Protein AF-A0A5C7HEF7-F1 (afdb_monomer_lite)

Sequence (491 aa):
MSFFIFLYFSFLLFLFHPASSRQPTCHESERSALLRFKESFSIKKSISVDPSAYCKTELWNLEEDSDCCSWDGVECNEDTGYVIKLDLGSSCLYGFIDSTNTLFNLVHLQWLSLADNHFNSSKIPSEIKNLSNLSHLNLSYSVFSGQIPSEILELSKLESLDLSGYNRLELQQPGLESLVRKLTNLRVLDLGRVNISSSLSHVLTDLSSLNFLSLANCELKGTIPSSLGNLTNLVYLDLSSNYFGGTPALFSGTIWPSLDNLSNLAHLDMRGCNLSGRDPASSLSNLTQLTYLDLSQNNFSSPSSLLSWISKNTKLTHLSLSYISNLSGQDPASSLSNLNQLYYLDLYNNNIGGGEGSESSFAFGWKVVAIGYACGLIIGVVVGHIFCTKKYECVEEALRMHPAGHLLPRKARETCEICGYTIPAKAKVLINVYAIGRDPKSWKDPENFRPERFEGSSIDFRGNNFELLLFGSGRRMCPGISFAISNIELE

InterPro domains:
  IPR001128 Cytochrome P450 [PF00067] (394-489)
  IPR001611 Leucine-rich repeat [PF00560] (264-282)
  IPR001611 Leucine-rich repeat [PF00560] (289-306)
  IPR001611 Leucine-rich repeat [PS51450] (289-310)
  IPR002401 Cytochrome P450, E-class, group I [PR00463] (432-456)
  IPR002401 Cytochrome P450, E-class, group I [PR00463] (468-478)
  IPR002401 Cytochrome P450, E-class, group I [PR00463] (478-491)
  IPR003591 Leucine-rich repeat, typical subtype [SM00369] (106-130)
  IPR003591 Leucine-rich repeat, typical subtype [SM00369] (131-155)
  IPR003591 Leucine-rich repeat, typical subtype [SM00369] (183-206)
  IPR003591 Leucine-rich repeat, typical subtype [SM00369] (231-253)
  IPR003591 Leucine-rich repeat, typical subtype [SM00369] (287-313)
  IPR013210 Leucine-rich repeat-containing N-terminal, plant-type [PF08263] (28-77)
  IPR017972 Cytochrome P450, conserved site [PS00086] (471-480)
  IPR032675 Leucine-rich repeat domain superfamily [G3DSA:3.80.10.10] (25-249)
  IPR032675 Leucine-rich repeat domain superfamily [G3DSA:3.80.10.10] (250-361)
  IPR036396 Cytochrome P450 superfamily [G3DSA:1.10.630.10] (393-490)
  IPR036396 Cytochrome P450 superfamily [SSF48264] (394-488)
  IPR046956 Receptor-like protein 23-like [PTHR48061] (25-354)
  IPR055414 Disease resistance R13L4/SHOC-2-like, LRR domain [PF23598] (99-242)

pLDDT: mean 79.19, std 18.36, range [36.81, 98.94]

Secondary structure (DSSP, 8-state):
-HHHHHHHHHHHHHS------PPPPPPHHHHHHHHHHHHTEEE-TTS-S-TT---GGGGS-SSTT--GGGSTTEEE-TTT--EEEEE-TT--EEE---TT-GGGG-TT-SEEE--S-B-TTPPPPGGGGGGTT-SEEE-TTS--EEEPPGGGGG-TT-SEEE--SS-EEE-TTTTHHHHHHH-TT-SEEE-TT-B--SB--GGGGG-TT--EEE-TTS--BS---GGGGG-TT--EEE-TTTTTTSS----BS-SHHHHTT-TT--EEE-TTS--EES-THHHHHH-TT-SEEE--S-EE---TTTTTTGGG-TT-SEEE-TT-TT-TT--THHHHTT-TT--EEE-TTS-TT-STT---HHHHHHHHHHHHHHHHHHHHHHHHHHHTTT-HHHHHHHHHHS-S-SEEEEE-SS-EEETTEEE-TT-EEEEEHHHHTT-TTTSSSTTS--GGGGTT-S--TTS--TT---TT-STT--HHHHHHHHHHTT-

Organism: NCBI:txid1000413

Radius of gyration: 32.12 Å; chains: 1; bounding box: 72×95×83 Å

Foldseek 3Di:
DVVVVVVVVVVVVVVPPPPPPPFDFADVLVLVLLVQLLVQWDAALVQFPDPPAEQQCVPSDPDPPDGCCPGVQWHADRRHNQTATGACASNRTDHADEPVRSVLVSLNHQYDAPHRYENPQYEDYLSVLSVLNHQYDHCENHQHADEHDPSVLSNQNHQEDHPEYPHNYEQCVVAPLSNLVRNLNHQYDHPAQHQRLEEDDLSNLSNLNHAYDAPHNRLHAAEDDLSVLSNQNHAYDHPADNQPPPHDNCNEDRNLVSLLSNLNHAYDHHAQVQHEYDASQVSLLSNQNHQYDAPHNYEYDDDPCNLVSLQSNLNHQEDHHHHYEHPAPDDNCVSCVSNPNHPYYHHHHHNYQDDVPDHDPVVVVVVVVVCVVVVVLVCLVVVLVVVVPPLPLQVQLVCLQPAPDQWDKDAACAWDDDPNDIDHHRDIDIDGSNVLSQPCVLDPVSNDRDSCVPPVDPDDPLCPDPSHDHDQRHPRRDVSNVVSVVVVVVD

Structure (mmCIF, N/CA/C/O backbone):
data_AF-A0A5C7HEF7-F1
#
_entry.id   AF-A0A5C7HEF7-F1
#
loop_
_atom_site.group_PDB
_atom_site.id
_atom_site.type_symbol
_atom_site.label_atom_id
_atom_site.label_alt_id
_atom_site.label_comp_id
_atom_site.label_asym_id
_atom_site.label_entity_id
_atom_site.label_seq_id
_atom_site.pdbx_PDB_ins_code
_atom_site.Cartn_x
_atom_site.Cartn_y
_atom_site.Cartn_z
_atom_site.occupancy
_atom_site.B_iso_or_equiv
_atom_site.auth_seq_id
_atom_site.auth_comp_id
_atom_site.auth_asym_id
_atom_site.auth_atom_id
_atom_site.pdbx_PDB_model_num
ATOM 1 N N . MET A 1 1 ? -46.733 -53.494 12.409 1.00 50.00 1 MET A N 1
ATOM 2 C CA . MET A 1 1 ? -46.175 -52.741 13.558 1.00 50.00 1 MET A CA 1
ATOM 3 C C . MET A 1 1 ? -44.898 -51.958 13.245 1.00 50.00 1 MET A C 1
ATOM 5 O O . MET A 1 1 ? -44.645 -50.989 13.940 1.00 50.00 1 MET A O 1
ATOM 9 N N . SER A 1 2 ? -44.128 -52.288 12.198 1.00 53.69 2 SER A N 1
ATOM 10 C CA . SER A 1 2 ? -42.855 -51.594 11.915 1.00 53.69 2 SER A CA 1
ATOM 11 C C . SER A 1 2 ? -42.991 -50.201 11.272 1.00 53.69 2 SER A C 1
ATOM 13 O O . SER A 1 2 ? -42.086 -49.387 11.392 1.00 53.69 2 SER A O 1
ATOM 15 N N . PHE A 1 3 ? -44.124 -49.899 10.624 1.00 47.47 3 PHE A N 1
ATOM 16 C CA . PHE A 1 3 ? -44.333 -48.618 9.927 1.00 47.47 3 PHE A CA 1
ATOM 17 C C . PHE A 1 3 ? -44.770 -47.477 10.868 1.00 47.47 3 PHE A C 1
ATOM 19 O O . PHE A 1 3 ? -44.425 -46.320 10.655 1.00 47.47 3 PHE A O 1
ATOM 26 N N . PHE A 1 4 ? -45.469 -47.807 11.959 1.00 47.06 4 PHE A N 1
ATOM 27 C CA . PHE A 1 4 ? -45.907 -46.826 12.960 1.00 47.06 4 PHE A CA 1
ATOM 28 C C . PHE A 1 4 ? -44.781 -46.393 13.914 1.00 47.06 4 PHE A C 1
ATOM 30 O O . PHE A 1 4 ? -44.790 -45.263 14.386 1.00 47.06 4 PHE A O 1
ATOM 37 N N . ILE A 1 5 ? -43.778 -47.248 14.147 1.00 54.22 5 ILE A N 1
ATOM 38 C CA . ILE A 1 5 ? -42.599 -46.906 14.964 1.00 54.22 5 ILE A CA 1
ATOM 39 C C . ILE A 1 5 ? -41.691 -45.916 14.216 1.00 54.22 5 ILE A C 1
ATOM 41 O O . ILE A 1 5 ? -41.145 -45.000 14.826 1.00 54.22 5 ILE A O 1
ATOM 45 N N . PHE A 1 6 ? -41.592 -46.043 12.888 1.00 49.59 6 PHE A N 1
ATOM 46 C CA . PHE A 1 6 ? -40.786 -45.146 12.055 1.00 49.59 6 PHE A CA 1
ATOM 47 C C . PHE A 1 6 ? -41.364 -43.721 11.999 1.00 49.59 6 PHE A C 1
ATOM 49 O O . PHE A 1 6 ? -40.617 -42.752 12.098 1.00 49.59 6 PHE A O 1
ATOM 56 N N . LEU A 1 7 ? -42.697 -43.594 11.942 1.00 48.41 7 LEU A N 1
ATOM 57 C CA . LEU A 1 7 ? -43.386 -42.298 11.986 1.00 48.41 7 LEU A CA 1
ATOM 58 C C . LEU A 1 7 ? -43.305 -41.621 13.366 1.00 48.41 7 LEU A C 1
ATOM 60 O O . LEU A 1 7 ? -43.252 -40.396 13.448 1.00 48.41 7 LEU A O 1
ATOM 64 N N . TYR A 1 8 ? -43.242 -42.400 14.451 1.00 47.81 8 TYR A N 1
ATOM 65 C CA . TYR A 1 8 ? -43.094 -41.865 15.809 1.00 47.81 8 TYR A CA 1
ATOM 66 C C . TYR A 1 8 ? -41.664 -41.359 16.080 1.00 47.81 8 TYR A C 1
ATOM 68 O O . TYR A 1 8 ? -41.484 -40.309 16.696 1.00 47.81 8 TYR A O 1
ATOM 76 N N . PHE A 1 9 ? -40.640 -42.040 15.547 1.00 47.66 9 PHE A N 1
ATOM 77 C CA . PHE A 1 9 ? -39.248 -41.575 15.619 1.00 47.66 9 PHE A CA 1
ATOM 78 C C . PHE A 1 9 ? -38.975 -40.354 14.728 1.00 47.66 9 PHE A C 1
ATOM 80 O O . PHE A 1 9 ? -38.235 -39.463 15.143 1.00 47.66 9 PHE A O 1
ATOM 87 N N . SER A 1 10 ? -39.614 -40.246 13.555 1.00 49.34 10 SER A N 1
ATOM 88 C CA . SER A 1 10 ? -39.515 -39.028 12.739 1.00 49.34 10 SER A CA 1
ATOM 89 C C . SER A 1 10 ? -40.204 -37.828 13.394 1.00 49.34 10 SER A C 1
ATOM 91 O O . SER A 1 10 ? -39.748 -36.705 13.221 1.00 49.34 10 SER A O 1
ATOM 93 N N . PHE A 1 11 ? -41.261 -38.043 14.186 1.00 44.16 11 PHE A N 1
ATOM 94 C CA . PHE A 1 11 ? -41.960 -36.963 14.893 1.00 44.16 11 PHE A CA 1
ATOM 95 C C . PHE A 1 11 ? -41.192 -36.465 16.135 1.00 44.16 11 PHE A C 1
ATOM 97 O O . PHE A 1 11 ? -41.227 -35.278 16.446 1.00 44.16 11 PHE A O 1
ATOM 104 N N . LEU A 1 12 ? -40.422 -37.336 16.800 1.00 44.06 12 LEU A N 1
ATOM 105 C CA . LEU A 1 12 ? -39.532 -36.948 17.906 1.00 44.06 12 LEU A CA 1
ATOM 106 C C . LEU A 1 12 ? -38.290 -36.164 17.443 1.00 44.06 12 LEU A C 1
ATOM 108 O O . LEU A 1 12 ? -37.793 -35.330 18.194 1.00 44.06 12 LEU A O 1
ATOM 112 N N . LEU A 1 13 ? -37.831 -36.357 16.200 1.00 45.88 13 LEU A N 1
ATOM 113 C CA . LEU A 1 13 ? -36.764 -35.542 15.596 1.00 45.88 13 LEU A CA 1
ATOM 114 C C . LEU A 1 13 ? -37.224 -34.119 15.227 1.00 45.88 13 LEU A C 1
ATOM 116 O O . LEU A 1 13 ? -36.394 -33.221 15.157 1.00 45.88 13 LEU A O 1
ATOM 120 N N . PHE A 1 14 ? -38.531 -33.880 15.062 1.00 43.53 14 PHE A N 1
ATOM 121 C CA . PHE A 1 14 ? -39.085 -32.532 14.847 1.00 43.53 14 PHE A CA 1
ATOM 122 C C . PHE A 1 14 ? -39.323 -31.741 16.146 1.00 43.53 14 PHE A C 1
ATOM 124 O O . PHE A 1 14 ? -39.486 -30.520 16.092 1.00 43.53 14 PHE A O 1
ATOM 131 N N . LEU A 1 15 ? -39.300 -32.404 17.310 1.00 40.25 15 LEU A N 1
ATOM 132 C CA . LEU A 1 15 ? -39.405 -31.762 18.630 1.00 40.25 15 LEU A CA 1
ATOM 133 C C . LEU A 1 15 ? -38.051 -31.329 19.213 1.00 40.25 15 LEU A C 1
ATOM 135 O O . LEU A 1 15 ? -38.024 -30.596 20.196 1.00 40.25 15 LEU A O 1
ATOM 139 N N . PHE A 1 16 ? -36.942 -31.705 18.573 1.00 44.59 16 PHE A N 1
ATOM 140 C CA . PHE A 1 16 ? -35.635 -31.091 18.789 1.00 44.59 16 PHE A CA 1
ATOM 141 C C . PHE A 1 16 ? -35.304 -30.178 17.608 1.00 44.59 16 PHE A C 1
ATOM 143 O O . PHE A 1 16 ? -34.370 -30.420 16.849 1.00 44.59 16 PHE A O 1
ATOM 150 N N . HIS A 1 17 ? -36.055 -29.083 17.470 1.00 41.47 17 HIS A N 1
ATOM 151 C CA . HIS A 1 17 ? -35.384 -27.880 16.988 1.00 41.47 17 HIS A CA 1
ATOM 152 C C . HIS A 1 17 ? -34.287 -27.585 18.019 1.00 41.47 17 HIS A C 1
ATOM 154 O O . HIS A 1 17 ? -34.609 -27.533 19.214 1.00 41.47 17 HIS A O 1
ATOM 160 N N . PRO A 1 18 ? -33.012 -27.400 17.624 1.00 43.56 18 PRO A N 1
ATOM 161 C CA . PRO A 1 18 ? -32.107 -26.667 18.490 1.00 43.56 18 PRO A CA 1
ATOM 162 C C . PRO A 1 18 ? -32.870 -25.396 18.845 1.00 43.56 18 PRO A C 1
ATOM 164 O O . PRO A 1 18 ? -33.405 -24.743 17.942 1.00 43.56 18 PRO A O 1
ATOM 167 N N . ALA A 1 19 ? -33.024 -25.095 20.138 1.00 41.91 19 ALA A N 1
ATOM 168 C CA . ALA A 1 19 ? -33.460 -23.766 20.529 1.00 41.91 19 ALA A CA 1
ATOM 169 C C . ALA A 1 19 ? -32.631 -22.812 19.674 1.00 41.91 19 ALA A C 1
ATOM 171 O O . ALA A 1 19 ? -31.407 -22.921 19.712 1.00 41.91 19 ALA A O 1
ATOM 172 N N . SER A 1 20 ? -33.285 -22.018 18.816 1.00 43.22 20 SER A N 1
ATOM 173 C CA . SER A 1 20 ? -32.609 -21.022 17.994 1.00 43.22 20 SER A CA 1
ATOM 174 C C . SER A 1 20 ? -31.744 -20.245 18.965 1.00 43.22 20 SER A C 1
ATOM 176 O O . SER A 1 20 ? -32.282 -19.487 19.775 1.00 43.22 20 SER A O 1
ATOM 178 N N . SER A 1 21 ? -30.438 -20.517 18.984 1.00 50.06 21 SER A N 1
ATOM 179 C CA . SER A 1 21 ? -29.524 -19.776 19.827 1.00 50.06 21 SER A CA 1
ATOM 180 C C . SER A 1 21 ? -29.644 -18.372 19.284 1.00 50.06 21 SER A C 1
ATOM 182 O O . SER A 1 21 ? -29.267 -18.126 18.138 1.00 50.06 21 SER A O 1
ATOM 184 N N . ARG A 1 22 ? -30.308 -17.482 20.032 1.00 60.19 22 ARG A N 1
ATOM 185 C CA . ARG A 1 22 ? -30.279 -16.060 19.708 1.00 60.19 22 ARG A CA 1
ATOM 186 C C . ARG A 1 22 ? -28.807 -15.742 19.519 1.00 60.19 22 ARG A C 1
ATOM 188 O O . ARG A 1 22 ? -28.037 -15.983 20.450 1.00 60.19 22 ARG A O 1
ATOM 195 N N . GLN A 1 23 ? -28.432 -15.315 18.314 1.00 64.56 23 GLN A N 1
ATOM 196 C CA . GLN A 1 23 ? -27.076 -14.845 18.108 1.00 64.56 23 GLN A CA 1
ATOM 197 C C . GLN A 1 23 ? -26.819 -13.763 19.163 1.00 64.56 23 GLN A C 1
ATOM 199 O O . GLN A 1 23 ? -27.720 -12.954 19.427 1.00 64.56 23 GLN A O 1
ATOM 204 N N . PRO A 1 24 ? -25.672 -13.820 19.851 1.00 80.31 24 PRO A N 1
ATOM 205 C CA . PRO A 1 24 ? -25.346 -12.830 20.854 1.00 80.31 24 PRO A CA 1
ATOM 206 C C . PRO A 1 24 ? -25.322 -11.458 20.185 1.00 80.31 24 PRO A C 1
ATOM 208 O O . PRO A 1 24 ? -24.647 -11.257 19.179 1.00 80.31 24 PRO A O 1
ATOM 211 N N . THR A 1 25 ? -26.106 -10.535 20.734 1.00 87.88 25 THR A N 1
ATOM 212 C CA . THR A 1 25 ? -26.144 -9.139 20.296 1.00 87.88 25 THR A CA 1
ATOM 213 C C . THR A 1 25 ? -24.848 -8.437 20.681 1.00 87.88 25 THR A C 1
ATOM 215 O O . THR A 1 25 ? -24.176 -8.860 21.628 1.00 87.88 25 THR A O 1
ATOM 218 N N . CYS A 1 26 ? -24.535 -7.328 20.010 1.00 91.81 26 CYS A N 1
ATOM 219 C CA . CYS A 1 26 ? -23.396 -6.485 20.358 1.00 91.81 26 CYS A CA 1
ATOM 220 C C . CYS A 1 26 ? -23.345 -6.164 21.858 1.00 91.81 26 CYS A C 1
ATOM 222 O O . CYS A 1 26 ? -24.357 -5.822 22.480 1.00 91.81 26 CYS A O 1
ATOM 224 N N . HIS A 1 27 ? -22.145 -6.232 22.440 1.00 94.81 27 HIS A N 1
ATOM 225 C CA . HIS A 1 27 ? -21.930 -5.815 23.824 1.00 94.81 27 HIS A CA 1
ATOM 226 C C . HIS A 1 27 ? -22.155 -4.310 23.970 1.00 94.81 27 HIS A C 1
ATOM 228 O O . HIS A 1 27 ? -21.540 -3.504 23.270 1.00 94.81 27 HIS A O 1
ATOM 234 N N . GLU A 1 28 ? -22.973 -3.916 24.948 1.00 93.62 28 GLU A N 1
ATOM 235 C CA . GLU A 1 28 ? -23.353 -2.512 25.162 1.00 93.62 28 GLU A CA 1
ATOM 236 C C . GLU A 1 28 ? -22.143 -1.588 25.388 1.00 93.62 28 GLU A C 1
ATOM 238 O O . GLU A 1 28 ? -22.149 -0.428 24.974 1.00 93.62 28 GLU A O 1
ATOM 243 N N . SER A 1 29 ? -21.062 -2.099 25.988 1.00 95.38 29 SER A N 1
ATOM 244 C CA . SER A 1 29 ? -19.816 -1.345 26.160 1.00 95.38 29 SER A CA 1
ATOM 245 C C . SER A 1 29 ? -19.119 -1.025 24.836 1.00 95.38 29 SER A C 1
ATOM 247 O O . SER A 1 29 ? -18.588 0.075 24.684 1.00 95.38 29 SER A O 1
ATOM 249 N N . GLU A 1 30 ? -19.119 -1.956 23.879 1.00 96.75 30 GLU A N 1
ATOM 250 C CA . GLU A 1 30 ? -18.495 -1.766 22.563 1.00 96.75 30 GLU A CA 1
ATOM 251 C C . GLU A 1 30 ? -19.388 -0.918 21.655 1.00 96.75 30 GLU A C 1
ATOM 253 O O . GLU A 1 30 ? -18.898 0.006 21.004 1.00 96.75 30 GLU A O 1
ATOM 258 N N . ARG A 1 31 ? -20.709 -1.116 21.726 1.00 95.00 31 ARG A N 1
ATOM 259 C CA . ARG A 1 31 ? -21.700 -0.216 21.120 1.00 95.00 31 ARG A CA 1
ATOM 260 C C . ARG A 1 31 ? -21.512 1.229 21.589 1.00 95.00 31 ARG A C 1
ATOM 262 O O . ARG A 1 31 ? -21.378 2.140 20.773 1.00 95.00 31 ARG A O 1
ATOM 269 N N . SER A 1 32 ? -21.449 1.441 22.903 1.00 94.69 32 SER A N 1
ATOM 270 C CA . SER A 1 32 ? -21.214 2.759 23.503 1.00 94.69 32 SER A CA 1
ATOM 271 C C . SER A 1 32 ? -19.870 3.362 23.082 1.00 94.69 32 SER A C 1
ATOM 273 O O . SER A 1 32 ? -19.777 4.571 22.859 1.00 94.69 32 SER A O 1
ATOM 275 N N . ALA A 1 33 ? -18.821 2.541 22.960 1.00 97.19 33 ALA A N 1
ATOM 276 C CA . ALA A 1 33 ? -17.521 2.989 22.471 1.00 97.19 33 ALA A CA 1
ATOM 277 C C . ALA A 1 33 ? -17.595 3.451 21.006 1.00 97.19 33 ALA A C 1
ATOM 279 O O . ALA A 1 33 ? -17.118 4.536 20.697 1.00 97.19 33 ALA A O 1
ATOM 280 N N . LEU A 1 34 ? -18.261 2.704 20.122 1.00 97.12 34 LEU A N 1
ATOM 281 C CA . LEU A 1 34 ? -18.439 3.082 18.714 1.00 97.12 34 LEU A CA 1
ATOM 282 C C . LEU A 1 34 ? -19.225 4.394 18.538 1.00 97.12 34 LEU A C 1
ATOM 284 O O . LEU A 1 34 ? -18.877 5.215 17.687 1.00 97.12 34 LEU A O 1
ATOM 288 N N . LEU A 1 35 ? -20.253 4.634 19.359 1.00 95.06 35 LEU A N 1
ATOM 289 C CA . LEU A 1 35 ? -21.012 5.891 19.318 1.00 95.06 35 LEU A CA 1
ATOM 290 C C . LEU A 1 35 ? -20.169 7.086 19.773 1.00 95.06 35 LEU A C 1
ATOM 292 O O . LEU A 1 35 ? -20.099 8.087 19.063 1.00 95.06 35 LEU A O 1
ATOM 296 N N . ARG A 1 36 ? -19.454 6.965 20.898 1.00 95.81 36 ARG A N 1
ATOM 297 C CA . ARG A 1 36 ? -18.535 8.018 21.372 1.00 95.81 36 ARG A CA 1
ATOM 298 C C . ARG A 1 36 ? -17.379 8.255 20.399 1.00 95.81 36 ARG A C 1
ATOM 300 O O . ARG A 1 36 ? -16.918 9.385 20.237 1.00 95.81 36 ARG A O 1
ATOM 307 N N . PHE A 1 37 ? -16.909 7.197 19.741 1.00 96.75 37 PHE A N 1
ATOM 308 C CA . PHE A 1 37 ? -15.929 7.290 18.666 1.00 96.75 37 PHE A CA 1
ATOM 309 C C . PHE A 1 37 ? -16.474 8.165 17.538 1.00 96.75 37 PHE A C 1
ATOM 311 O O . PHE A 1 37 ? -15.836 9.150 17.177 1.00 96.75 37 PHE A O 1
ATOM 318 N N . LYS A 1 38 ? -17.677 7.859 17.036 1.00 94.88 38 LYS A N 1
ATOM 319 C CA . LYS A 1 38 ? -18.351 8.644 15.991 1.00 94.88 38 LYS A CA 1
ATOM 320 C C . LYS A 1 38 ? -18.497 10.116 16.390 1.00 94.88 38 LYS A C 1
ATOM 322 O O . LYS A 1 38 ? -18.200 10.986 15.578 1.00 94.88 38 LYS A O 1
ATOM 327 N N . GLU A 1 39 ? -18.910 10.400 17.625 1.00 94.00 39 GLU A N 1
ATOM 328 C CA . GLU A 1 39 ? -19.095 11.767 18.143 1.00 94.00 39 GLU A CA 1
ATOM 329 C C . GLU A 1 39 ? -17.810 12.609 18.150 1.00 94.00 39 GLU A C 1
ATOM 331 O O . GLU A 1 39 ? -17.876 13.838 18.141 1.00 94.00 39 GLU A O 1
ATOM 336 N N . SER A 1 40 ? -16.638 11.970 18.113 1.00 95.44 40 SER A N 1
ATOM 337 C CA . SER A 1 40 ? -15.343 12.660 18.066 1.00 95.44 40 SER A CA 1
ATOM 338 C C . SER A 1 40 ? -15.031 13.274 16.691 1.00 95.44 40 SER A C 1
ATOM 340 O O . SER A 1 40 ? -14.071 14.039 16.562 1.00 95.44 40 SER A O 1
ATOM 342 N N . PHE A 1 41 ? -15.819 12.964 15.653 1.00 95.75 41 PHE A N 1
ATOM 343 C CA . PHE A 1 41 ? -15.545 13.366 14.275 1.00 95.75 41 PHE A CA 1
ATOM 344 C C . PHE A 1 41 ? -16.709 14.118 13.633 1.00 95.75 41 PHE A C 1
ATOM 346 O O . PHE A 1 41 ? -17.885 13.841 13.844 1.00 95.75 41 PHE A O 1
ATOM 353 N N . SER A 1 42 ? -16.359 15.066 12.769 1.00 95.56 42 SER A N 1
ATOM 354 C CA . SER A 1 42 ? -17.292 15.659 11.814 1.00 95.56 42 SER A CA 1
ATOM 355 C C . SER A 1 42 ? -17.327 14.832 10.530 1.00 95.56 42 SER A C 1
ATOM 357 O O . SER A 1 42 ? -16.293 14.336 10.085 1.00 95.56 42 SER A O 1
ATOM 359 N N . ILE A 1 43 ? -18.487 14.757 9.880 1.00 93.38 43 ILE A N 1
ATOM 360 C CA . ILE A 1 43 ? -18.648 14.075 8.590 1.00 93.38 43 ILE A CA 1
ATOM 361 C C . ILE A 1 43 ? -18.489 15.074 7.442 1.00 93.38 43 ILE A C 1
ATOM 363 O O . ILE A 1 43 ? -19.212 16.069 7.366 1.00 93.38 43 ILE A O 1
ATOM 367 N N . LYS A 1 44 ? -17.541 14.821 6.532 1.00 90.12 44 LYS A N 1
ATOM 368 C CA . LYS A 1 44 ? -17.268 15.676 5.365 1.00 90.12 44 LYS A CA 1
ATOM 369 C C . LYS A 1 44 ? -17.039 14.841 4.104 1.00 90.12 44 LYS A C 1
ATOM 371 O O . LYS A 1 44 ? -15.956 14.309 3.887 1.00 90.12 44 LYS A O 1
ATOM 376 N N . LYS A 1 45 ? -18.049 14.793 3.226 1.00 83.00 45 LYS A N 1
ATOM 377 C CA . LYS A 1 45 ? -18.040 14.010 1.969 1.00 83.00 45 LYS A CA 1
ATOM 378 C C . LYS A 1 45 ? -16.913 14.374 1.000 1.00 83.00 45 LYS A C 1
ATOM 380 O O . LYS A 1 45 ? -16.514 13.549 0.197 1.00 83.00 45 LYS A O 1
ATOM 385 N N . SER A 1 46 ? -16.400 15.600 1.065 1.00 82.38 46 SER A N 1
ATOM 386 C CA . SER A 1 46 ? -15.369 16.101 0.148 1.00 82.38 46 SER A CA 1
ATOM 387 C C . SER A 1 46 ? -13.947 15.619 0.458 1.00 82.38 46 SER A C 1
ATOM 389 O O . SER A 1 46 ? -13.009 16.131 -0.144 1.00 82.38 46 SER A O 1
ATOM 391 N N . ILE A 1 47 ? -13.765 14.757 1.460 1.00 82.19 47 ILE A N 1
ATOM 392 C CA . ILE A 1 47 ? -12.442 14.409 1.991 1.00 82.19 47 ILE A CA 1
ATOM 393 C C . ILE A 1 47 ? -11.895 13.106 1.431 1.00 82.19 47 ILE A C 1
ATOM 395 O O . ILE A 1 47 ? -10.693 13.026 1.194 1.00 82.19 47 ILE A O 1
ATOM 399 N N . SER A 1 48 ? -12.752 12.108 1.245 1.00 84.00 48 SER A N 1
ATOM 400 C CA . SER A 1 48 ? -12.327 10.818 0.719 1.00 84.00 48 SER A CA 1
ATOM 401 C C . SER A 1 48 ? -11.956 10.956 -0.755 1.00 84.00 48 SER A C 1
ATOM 403 O O . SER A 1 48 ? -12.651 11.616 -1.532 1.00 84.00 48 SER A O 1
ATOM 405 N N . VAL A 1 49 ? -10.821 10.371 -1.121 1.00 77.38 49 VAL A N 1
ATOM 406 C CA . VAL A 1 49 ? -10.279 10.397 -2.479 1.00 77.38 49 VAL A CA 1
ATOM 407 C C . VAL A 1 49 ? -11.038 9.419 -3.373 1.00 77.38 49 VAL A C 1
ATOM 409 O O . VAL A 1 49 ? -11.158 9.667 -4.576 1.00 77.38 49 VAL A O 1
ATOM 412 N N . ASP A 1 50 ? -11.569 8.331 -2.804 1.00 78.69 50 ASP A N 1
ATOM 413 C CA . ASP A 1 50 ? -12.350 7.345 -3.546 1.00 78.69 50 ASP A CA 1
ATOM 414 C C . ASP A 1 50 ? -13.655 7.966 -4.097 1.00 78.69 50 ASP A C 1
ATOM 416 O O . ASP A 1 50 ? -14.513 8.405 -3.326 1.00 78.69 50 ASP A O 1
ATOM 420 N N . PRO A 1 51 ? -13.873 7.969 -5.429 1.00 79.06 51 PRO A N 1
ATOM 421 C CA . PRO A 1 51 ? -15.122 8.442 -6.031 1.00 79.06 51 PRO A CA 1
ATOM 422 C C . PRO A 1 51 ? -16.378 7.670 -5.593 1.00 79.06 51 PRO A C 1
ATOM 424 O O . PRO A 1 51 ? -17.491 8.141 -5.830 1.00 79.06 51 PRO A O 1
ATOM 427 N N . SER A 1 52 ? -16.211 6.476 -5.023 1.00 83.31 52 SER A N 1
ATOM 428 C CA . SER A 1 52 ? -17.271 5.619 -4.487 1.00 83.31 52 SER A CA 1
ATOM 429 C C . SER A 1 52 ? -17.456 5.730 -2.967 1.00 83.31 52 SER A C 1
ATOM 431 O O . SER A 1 52 ? -18.319 5.048 -2.411 1.00 83.31 52 SER A O 1
ATOM 433 N N . ALA A 1 53 ? -16.700 6.614 -2.303 1.00 85.62 53 ALA A N 1
ATOM 434 C CA . ALA A 1 53 ? -16.781 6.843 -0.866 1.00 85.62 53 ALA A CA 1
ATOM 435 C C . ALA A 1 53 ? -18.195 7.222 -0.399 1.00 85.62 53 ALA A C 1
ATOM 437 O O . ALA A 1 53 ? -18.894 8.030 -1.021 1.00 85.62 53 ALA A O 1
ATOM 438 N N . TYR A 1 54 ? -18.595 6.688 0.756 1.00 90.75 54 TYR A N 1
ATOM 439 C CA . TYR A 1 54 ? -19.822 7.074 1.444 1.00 90.75 54 TYR A CA 1
ATOM 440 C C . TYR A 1 54 ? -19.642 6.987 2.962 1.00 90.75 54 TYR A C 1
ATOM 442 O O . TYR A 1 54 ? -18.868 6.188 3.485 1.00 90.75 54 TYR A O 1
ATOM 450 N N . CYS A 1 55 ? -20.360 7.835 3.694 1.00 93.38 55 CYS A N 1
ATOM 451 C CA . CYS A 1 55 ? -20.109 8.051 5.112 1.00 93.38 55 CYS A CA 1
ATOM 452 C C . CYS A 1 55 ? -20.846 7.007 5.968 1.00 93.38 55 CYS A C 1
ATOM 454 O O . CYS A 1 55 ? -21.937 7.270 6.472 1.00 93.38 55 CYS A O 1
ATOM 456 N N . LYS A 1 56 ? -20.249 5.818 6.125 1.00 94.06 56 LYS A N 1
ATOM 457 C CA . LYS A 1 56 ? -20.837 4.655 6.828 1.00 94.06 56 LYS A CA 1
ATOM 458 C C . LYS A 1 56 ? -21.433 5.001 8.196 1.00 94.06 56 LYS A C 1
ATOM 460 O O . LYS A 1 56 ? -22.527 4.561 8.541 1.00 94.06 56 LYS A O 1
ATOM 465 N N . THR A 1 57 ? -20.741 5.848 8.956 1.00 93.25 57 THR A N 1
ATOM 466 C CA . THR A 1 57 ? -21.141 6.204 10.320 1.00 93.25 57 THR A CA 1
ATOM 467 C C . THR A 1 57 ? -22.383 7.096 10.385 1.00 93.25 57 THR A C 1
ATOM 469 O O . THR A 1 57 ? -22.956 7.219 11.464 1.00 93.25 57 THR A O 1
ATOM 472 N N . GLU A 1 58 ? -22.860 7.701 9.284 1.00 89.62 58 GLU A N 1
ATOM 473 C CA . GLU A 1 58 ? -24.087 8.523 9.291 1.00 89.62 58 GLU A CA 1
ATOM 474 C C . GLU A 1 58 ? -25.310 7.711 9.740 1.00 89.62 58 GLU A C 1
ATOM 476 O O . GLU A 1 58 ? -26.136 8.231 10.488 1.00 89.62 58 GLU A O 1
ATOM 481 N N . LEU A 1 59 ? -25.376 6.431 9.356 1.00 84.50 59 LEU A N 1
ATOM 482 C CA . LEU A 1 59 ? -26.487 5.521 9.661 1.00 84.50 59 LEU A CA 1
ATOM 483 C C . LEU A 1 59 ? -26.339 4.794 11.000 1.00 84.50 59 LEU A C 1
ATOM 485 O O . LEU A 1 59 ? -27.265 4.119 11.443 1.00 84.50 59 LEU A O 1
ATOM 489 N N . TRP A 1 60 ? -25.187 4.926 11.660 1.00 90.25 60 TRP A N 1
ATOM 490 C CA . TRP A 1 60 ? -25.032 4.420 13.016 1.00 90.25 60 TRP A CA 1
ATOM 491 C C . TRP A 1 60 ? -25.942 5.230 13.930 1.00 90.25 60 TRP A C 1
ATOM 493 O O . TRP A 1 60 ? -25.808 6.456 13.982 1.00 90.25 60 TRP A O 1
ATOM 503 N N . ASN A 1 61 ? -26.810 4.544 14.668 1.00 73.62 61 ASN A N 1
ATOM 504 C CA . ASN A 1 61 ? -27.871 5.113 15.500 1.00 73.62 61 ASN A CA 1
ATOM 505 C C . ASN A 1 61 ? -29.123 5.579 14.733 1.00 73.62 61 ASN A C 1
ATOM 507 O O . ASN A 1 61 ? -29.342 6.774 14.536 1.00 73.62 61 ASN A O 1
ATOM 511 N N . LEU A 1 62 ? -29.978 4.619 14.370 1.00 64.06 62 LEU A N 1
ATOM 512 C CA . LEU A 1 62 ? -31.360 4.898 13.967 1.00 64.06 62 LEU A CA 1
ATOM 513 C C . LEU A 1 62 ? -32.374 4.643 15.102 1.00 64.06 62 LEU A C 1
ATOM 515 O O . LEU A 1 62 ? -33.442 5.245 15.067 1.00 64.06 62 LEU A O 1
ATOM 519 N N . GLU A 1 63 ? -32.044 3.839 16.128 1.00 67.81 63 GLU A N 1
ATOM 520 C CA . GLU A 1 63 ? -32.927 3.504 17.268 1.00 67.81 63 GLU A CA 1
ATOM 521 C C . GLU A 1 63 ? -32.115 3.146 18.541 1.00 67.81 63 GLU A C 1
ATOM 523 O O . GLU A 1 63 ? -30.999 2.617 18.440 1.00 67.81 63 GLU A O 1
ATOM 528 N N . GLU A 1 64 ? -32.674 3.402 19.739 1.00 67.12 64 GLU A N 1
ATOM 529 C CA . GLU A 1 64 ? -32.018 3.187 21.051 1.00 67.12 64 GLU A CA 1
ATOM 530 C C . GLU A 1 64 ? -31.590 1.729 21.300 1.00 67.12 64 GLU A C 1
ATOM 532 O O . GLU A 1 64 ? -30.563 1.516 21.943 1.00 67.12 64 GLU A O 1
ATOM 537 N N . ASP A 1 65 ? -32.290 0.755 20.711 1.00 70.56 65 ASP A N 1
ATOM 538 C CA . ASP A 1 65 ? -32.019 -0.687 20.842 1.00 70.56 65 ASP A CA 1
ATOM 539 C C . ASP A 1 65 ? -31.271 -1.281 19.630 1.00 70.56 65 ASP A C 1
ATOM 541 O O . ASP A 1 65 ? -31.215 -2.499 19.452 1.00 70.56 65 ASP A O 1
ATOM 545 N N . SER A 1 66 ? -30.710 -0.437 18.755 1.00 86.25 66 SER A N 1
ATOM 546 C CA . SER A 1 66 ? -30.019 -0.927 17.557 1.00 86.25 66 SER A CA 1
ATOM 547 C C . SER A 1 66 ? -28.747 -1.713 17.899 1.00 86.25 66 SER A C 1
ATOM 549 O O . SER A 1 66 ? -27.845 -1.218 18.582 1.00 86.25 66 SER A O 1
ATOM 551 N N . ASP A 1 67 ? -28.675 -2.941 17.380 1.00 91.50 67 ASP A N 1
ATOM 552 C CA . ASP A 1 67 ? -27.534 -3.843 17.528 1.00 91.50 67 ASP A CA 1
ATOM 553 C C . ASP A 1 67 ? -26.356 -3.361 16.669 1.00 91.50 67 ASP A C 1
ATOM 555 O O . ASP A 1 67 ? -26.460 -3.295 15.439 1.00 91.50 67 ASP A O 1
ATOM 559 N N . CYS A 1 68 ? -25.224 -3.042 17.307 1.00 94.12 68 CYS A N 1
ATOM 560 C CA . CYS A 1 68 ? -24.052 -2.516 16.611 1.00 94.12 68 CYS A CA 1
ATOM 561 C C . CYS A 1 68 ? -23.452 -3.507 15.602 1.00 94.12 68 CYS A C 1
ATOM 563 O O . CYS A 1 68 ? -22.812 -3.080 14.646 1.00 94.12 68 CYS A O 1
ATOM 565 N N . CYS A 1 69 ? -23.710 -4.811 15.755 1.00 94.56 69 CYS A N 1
ATOM 566 C CA . CYS A 1 69 ? -23.244 -5.834 14.817 1.00 94.56 69 CYS A CA 1
ATOM 567 C C . CYS A 1 69 ? -23.911 -5.736 13.437 1.00 94.56 69 CYS A C 1
ATOM 569 O O . CYS A 1 69 ? -23.449 -6.358 12.486 1.00 94.56 69 CYS A O 1
ATOM 571 N N . SER A 1 70 ? -24.991 -4.955 13.321 1.00 92.81 70 SER A N 1
ATOM 572 C CA . SER A 1 70 ? -25.670 -4.662 12.054 1.00 92.81 70 SER A CA 1
ATOM 573 C C . SER A 1 70 ? -25.201 -3.366 11.387 1.00 92.81 70 SER A C 1
ATOM 575 O O . SER A 1 70 ? -25.683 -3.022 10.309 1.00 92.81 70 SER A O 1
ATOM 577 N N . TRP A 1 71 ? -24.309 -2.607 12.028 1.00 95.25 71 TRP A N 1
ATOM 578 C CA . TRP A 1 71 ? -23.879 -1.311 11.520 1.00 95.25 71 TRP A CA 1
ATOM 579 C C . TRP A 1 71 ? -22.880 -1.459 10.375 1.00 95.25 71 TRP A C 1
ATOM 581 O O . TRP A 1 71 ? -21.946 -2.254 10.443 1.00 95.25 71 TRP A O 1
ATOM 591 N N . ASP A 1 72 ? -23.032 -0.628 9.343 1.00 94.62 72 ASP A N 1
ATOM 592 C CA . ASP A 1 72 ? -22.103 -0.584 8.215 1.00 94.62 72 ASP A CA 1
ATOM 593 C C . ASP A 1 72 ? -20.657 -0.412 8.695 1.00 94.62 72 ASP A C 1
ATOM 595 O O . ASP A 1 72 ? -20.330 0.528 9.425 1.00 94.62 72 ASP A O 1
ATOM 599 N N . GLY A 1 73 ? -19.786 -1.316 8.250 1.00 96.12 73 GLY A N 1
ATOM 600 C CA . GLY A 1 73 ? -18.376 -1.336 8.630 1.00 96.12 73 GLY A CA 1
ATOM 601 C C . GLY A 1 73 ? -18.082 -2.020 9.967 1.00 96.12 73 GLY A C 1
ATOM 602 O O . GLY A 1 73 ? -16.910 -2.141 10.302 1.00 96.12 73 GLY A O 1
ATOM 603 N N . VAL A 1 74 ? -19.081 -2.493 10.714 1.00 97.75 74 VAL A N 1
ATOM 604 C CA . VAL A 1 74 ? -18.894 -3.258 11.955 1.00 97.75 74 VAL A CA 1
ATOM 605 C C . VAL A 1 74 ? -19.174 -4.731 11.687 1.00 97.75 74 VAL A C 1
ATOM 607 O O . VAL A 1 74 ? -20.170 -5.085 11.066 1.00 97.75 74 VAL A O 1
ATOM 610 N N . GLU A 1 75 ? -18.295 -5.605 12.163 1.00 98.00 75 GLU A N 1
ATOM 611 C CA . GLU A 1 75 ? -18.503 -7.050 12.127 1.00 98.00 75 GLU A CA 1
ATOM 612 C C . GLU A 1 75 ? -18.126 -7.649 13.488 1.00 98.00 75 GLU A C 1
ATOM 614 O O . GLU A 1 75 ? -17.066 -7.360 14.060 1.00 98.00 75 GLU A O 1
ATOM 619 N N . CYS A 1 76 ? -19.040 -8.457 14.020 1.00 98.06 76 CYS A N 1
ATOM 620 C CA . CYS A 1 76 ? -18.929 -9.092 15.325 1.00 98.06 76 CYS A CA 1
ATOM 621 C C . CYS A 1 76 ? -18.643 -10.586 15.196 1.00 98.06 76 CYS A C 1
ATOM 623 O O . CYS A 1 76 ? -19.013 -11.230 14.219 1.00 98.06 76 CYS A O 1
ATOM 625 N N . ASN A 1 77 ? -18.028 -11.157 16.225 1.00 97.31 77 ASN A N 1
ATOM 626 C CA . ASN A 1 77 ? -17.867 -12.594 16.345 1.00 97.31 77 ASN A CA 1
ATOM 627 C C . ASN A 1 77 ? -19.229 -13.267 16.594 1.00 97.31 77 ASN A C 1
ATOM 629 O O . ASN A 1 77 ? -19.908 -12.938 17.566 1.00 97.31 77 ASN A O 1
ATOM 633 N N . GLU A 1 78 ? -19.590 -14.236 15.750 1.00 93.75 78 GLU A N 1
ATOM 634 C CA . GLU A 1 78 ? -20.906 -14.898 15.767 1.00 93.75 78 GLU A CA 1
ATOM 635 C C . GLU A 1 78 ? -21.224 -15.632 17.082 1.00 93.75 78 GLU A C 1
ATOM 637 O O . GLU A 1 78 ? -22.394 -15.765 17.439 1.00 93.75 78 GLU A O 1
ATOM 642 N N . ASP A 1 79 ? -20.201 -16.080 17.818 1.00 94.69 79 ASP A N 1
ATOM 643 C CA . ASP A 1 79 ? -20.363 -16.860 19.051 1.00 94.69 79 ASP A CA 1
ATOM 644 C C . ASP A 1 79 ? -20.394 -15.996 20.318 1.00 94.69 79 ASP A C 1
ATOM 646 O O . ASP A 1 79 ? -20.953 -16.402 21.338 1.00 94.69 79 ASP A O 1
ATOM 650 N N . THR A 1 80 ? -19.760 -14.821 20.293 1.00 95.81 80 THR A N 1
ATOM 651 C CA . THR A 1 80 ? -19.532 -13.995 21.494 1.00 95.81 80 THR A CA 1
ATOM 652 C C . THR A 1 80 ? -20.171 -12.613 21.433 1.00 95.81 80 THR A C 1
ATOM 654 O O . THR A 1 80 ? -20.357 -11.999 22.483 1.00 95.81 80 THR A O 1
ATOM 657 N N . GLY A 1 81 ? -20.504 -12.116 20.238 1.00 95.94 81 GLY A N 1
ATOM 658 C CA . GLY A 1 81 ? -21.062 -10.778 20.022 1.00 95.94 81 GLY A CA 1
ATOM 659 C C . GLY A 1 81 ? -20.049 -9.634 20.156 1.00 95.94 81 GLY A C 1
ATOM 660 O O . GLY A 1 81 ? -20.442 -8.472 20.087 1.00 95.94 81 GLY A O 1
ATOM 661 N N . TYR A 1 82 ? -18.758 -9.921 20.370 1.00 98.19 82 TYR A N 1
ATOM 662 C CA . TYR A 1 82 ? -17.711 -8.892 20.412 1.00 98.19 82 TYR A CA 1
ATOM 663 C C . TYR A 1 82 ? -17.378 -8.371 19.013 1.00 98.19 82 TYR A C 1
ATOM 665 O O . TYR A 1 82 ? -17.295 -9.151 18.063 1.00 98.19 82 TYR A O 1
ATOM 673 N N . VAL A 1 83 ? -17.119 -7.072 18.896 1.00 98.44 83 VAL A N 1
ATOM 674 C CA . VAL A 1 83 ? -16.678 -6.403 17.672 1.00 98.44 83 VAL A CA 1
ATOM 675 C C . VAL A 1 83 ? -15.255 -6.844 17.341 1.00 98.44 83 VAL A C 1
ATOM 677 O O . VAL A 1 83 ? -14.294 -6.515 18.037 1.00 98.44 83 VAL A O 1
ATOM 680 N N . ILE A 1 84 ? -15.112 -7.581 16.243 1.00 98.69 84 ILE A N 1
ATOM 681 C CA . ILE A 1 84 ? -13.824 -8.111 15.776 1.00 98.69 84 ILE A CA 1
ATOM 682 C C . ILE A 1 84 ? -13.304 -7.374 14.549 1.00 98.69 84 ILE A C 1
ATOM 684 O O . ILE A 1 84 ? -12.105 -7.421 14.271 1.00 98.69 84 ILE A O 1
ATOM 688 N N . LYS A 1 85 ? -14.163 -6.659 13.825 1.00 98.81 85 LYS A N 1
ATOM 689 C CA . LYS A 1 85 ? -13.752 -5.886 12.661 1.00 98.81 85 LYS A CA 1
ATOM 690 C C . LYS A 1 85 ? -14.465 -4.548 12.605 1.00 98.81 85 LYS A C 1
ATOM 692 O O . LYS A 1 85 ? -15.677 -4.457 12.786 1.00 98.81 85 LYS A O 1
ATOM 697 N N . LEU A 1 86 ? -13.667 -3.526 12.321 1.00 98.75 86 LEU A N 1
ATOM 698 C CA . LEU A 1 86 ? -14.111 -2.170 12.077 1.00 98.75 86 LEU A CA 1
ATOM 699 C C . LEU A 1 86 ? -13.474 -1.645 10.783 1.00 98.75 86 LEU A C 1
ATOM 701 O O . LEU A 1 86 ? -12.283 -1.335 10.742 1.00 98.75 86 LEU A O 1
ATOM 705 N N . ASP A 1 87 ? -14.270 -1.550 9.722 1.00 98.44 87 ASP A N 1
ATOM 706 C CA . ASP A 1 87 ? -13.882 -1.012 8.419 1.00 98.44 87 ASP A CA 1
ATOM 707 C C . ASP A 1 87 ? -14.574 0.325 8.134 1.00 98.44 87 ASP A C 1
ATOM 709 O O . ASP A 1 87 ? -15.664 0.410 7.558 1.00 98.44 87 ASP A O 1
ATOM 713 N N . LEU A 1 88 ? -13.863 1.390 8.483 1.00 97.44 88 LEU A N 1
ATOM 714 C CA . LEU A 1 88 ? -14.233 2.770 8.209 1.00 97.44 88 LEU A CA 1
ATOM 715 C C . LEU A 1 88 ? -13.377 3.379 7.096 1.00 97.44 88 LEU A C 1
ATOM 717 O O . LEU A 1 88 ? -13.213 4.599 7.045 1.00 97.44 88 LEU A O 1
ATOM 721 N N . GLY A 1 89 ? -12.865 2.554 6.175 1.00 95.94 89 GLY A N 1
ATOM 722 C CA . GLY A 1 89 ? -12.256 3.043 4.941 1.00 95.94 89 GLY A CA 1
ATOM 723 C C . GLY A 1 89 ? -13.213 3.978 4.196 1.00 95.94 89 GLY A C 1
ATOM 724 O O . GLY A 1 89 ? -14.417 3.691 4.137 1.00 95.94 89 GLY A O 1
ATOM 725 N N . SER A 1 90 ? -12.706 5.106 3.695 1.00 94.62 90 SER A N 1
ATOM 726 C CA . SER A 1 90 ? -13.453 6.085 2.888 1.00 94.62 90 SER A CA 1
ATOM 727 C C . SER A 1 90 ? -14.794 6.505 3.514 1.00 94.62 90 SER A C 1
ATOM 729 O O . SER A 1 90 ? -15.822 6.570 2.841 1.00 94.62 90 SER A O 1
ATOM 731 N N . SER A 1 91 ? -14.800 6.749 4.832 1.00 95.25 91 SER A N 1
ATOM 732 C CA . SER A 1 91 ? -16.016 6.999 5.630 1.00 95.25 91 SER A CA 1
ATOM 733 C C . SER A 1 91 ? -16.224 8.468 6.005 1.00 95.25 91 SER A C 1
ATOM 735 O O . SER A 1 91 ? -16.988 8.774 6.923 1.00 95.25 91 SER A O 1
ATOM 737 N N . CYS A 1 92 ? -15.590 9.388 5.268 1.00 94.62 92 CYS A N 1
ATOM 738 C CA . CYS A 1 92 ? -15.766 10.836 5.398 1.00 94.62 92 CYS A CA 1
ATOM 739 C C . CYS A 1 92 ? -15.402 11.426 6.775 1.00 94.62 92 CYS A C 1
ATOM 741 O O . CYS A 1 92 ? -15.891 12.508 7.121 1.00 94.62 92 CYS A O 1
ATOM 743 N N . LEU A 1 93 ? -14.604 10.730 7.587 1.00 95.81 93 LEU A N 1
ATOM 744 C CA . LEU A 1 93 ? -14.296 11.157 8.950 1.00 95.81 93 LEU A CA 1
ATOM 745 C C . LEU A 1 93 ? -13.280 12.303 8.931 1.00 95.81 93 LEU A C 1
ATOM 747 O O . LEU A 1 93 ? -12.183 12.178 8.384 1.00 95.81 93 LEU A O 1
ATOM 751 N N . TYR A 1 94 ? -13.639 13.419 9.562 1.00 96.56 94 TYR A N 1
ATOM 752 C CA . TYR A 1 94 ? -12.768 14.571 9.769 1.00 96.56 94 TYR A CA 1
ATOM 753 C C . TYR A 1 94 ? -12.666 14.911 11.246 1.00 96.56 94 TYR A C 1
ATOM 755 O O . TYR A 1 94 ? -13.670 15.212 11.893 1.00 96.56 94 TYR A O 1
ATOM 763 N N . GLY A 1 95 ? -11.450 14.971 11.768 1.00 96.25 95 GLY A N 1
ATOM 764 C CA . GLY A 1 95 ? -11.224 15.401 13.141 1.00 96.25 95 GLY A CA 1
ATOM 765 C C . GLY A 1 95 ? -9.844 15.017 13.630 1.00 96.25 95 GLY A C 1
ATOM 766 O O . GLY A 1 95 ? -8.940 14.795 12.830 1.00 96.25 95 GLY A O 1
ATOM 767 N N . PHE A 1 96 ? -9.695 14.956 14.945 1.00 96.75 96 PHE A N 1
ATOM 768 C CA . PHE A 1 96 ? -8.464 14.529 15.593 1.00 96.75 96 PHE A CA 1
ATOM 769 C C . PHE A 1 96 ? -8.682 13.176 16.259 1.00 96.75 96 PHE A C 1
ATOM 771 O O . PHE A 1 96 ? -9.775 12.888 16.742 1.00 96.75 96 PHE A O 1
ATOM 778 N N . ILE A 1 97 ? -7.636 12.361 16.289 1.00 96.81 97 ILE A N 1
ATOM 779 C CA . ILE A 1 97 ? -7.601 11.132 17.073 1.00 96.81 97 ILE A CA 1
ATOM 780 C C . ILE A 1 97 ? -6.436 11.226 18.055 1.00 96.81 97 ILE A C 1
ATOM 782 O O . ILE A 1 97 ? -5.316 11.575 17.686 1.00 96.81 97 ILE A O 1
ATOM 786 N N . ASP A 1 98 ? -6.722 10.959 19.321 1.00 96.62 98 ASP A N 1
ATOM 787 C CA . ASP A 1 98 ? -5.770 11.035 20.422 1.00 96.62 98 ASP A CA 1
ATOM 788 C C . ASP A 1 98 ? -5.984 9.867 21.394 1.00 96.62 98 ASP A C 1
ATOM 790 O O . ASP A 1 98 ? -6.802 8.979 21.147 1.00 96.62 98 ASP A O 1
ATOM 794 N N . SER A 1 99 ? -5.241 9.861 22.498 1.00 95.94 99 SER A N 1
ATOM 795 C CA . SER A 1 99 ? -5.282 8.806 23.514 1.00 95.94 99 SER A CA 1
ATOM 796 C C . SER A 1 99 ? -6.630 8.651 24.225 1.00 95.94 99 SER A C 1
ATOM 798 O O . SER A 1 99 ? -6.879 7.619 24.843 1.00 95.94 99 SER A O 1
ATOM 800 N N . THR A 1 100 ? -7.512 9.652 24.163 1.00 95.69 100 THR A N 1
ATOM 801 C CA . THR A 1 100 ? -8.833 9.612 24.813 1.00 95.69 100 THR A CA 1
ATOM 802 C C . THR A 1 100 ? -9.900 8.954 23.944 1.00 95.69 100 THR A C 1
ATOM 804 O O . THR A 1 100 ? -11.016 8.694 24.404 1.00 95.69 100 THR A O 1
ATOM 807 N N . ASN A 1 101 ? -9.568 8.675 22.683 1.00 97.38 101 ASN A N 1
ATOM 808 C CA . ASN A 1 101 ? -10.505 8.139 21.723 1.00 97.38 101 ASN A CA 1
ATOM 809 C C . ASN A 1 101 ? -10.943 6.708 22.097 1.00 97.38 101 ASN A C 1
ATOM 811 O O . ASN A 1 101 ? -10.137 5.820 22.371 1.00 97.38 101 ASN A O 1
ATOM 815 N N . THR A 1 102 ? -12.254 6.476 22.091 1.00 98.12 102 THR A N 1
ATOM 816 C CA . THR A 1 102 ? -12.869 5.226 22.565 1.00 98.12 102 THR A CA 1
ATOM 817 C C . THR A 1 102 ? -12.662 4.030 21.636 1.00 98.12 102 THR A C 1
ATOM 819 O O . THR A 1 102 ? -12.932 2.906 22.057 1.00 98.12 102 THR A O 1
ATOM 822 N N . LEU A 1 103 ? -12.117 4.230 20.429 1.00 98.31 103 LEU A N 1
ATOM 823 C CA . LEU A 1 103 ? -11.681 3.153 19.534 1.00 98.31 103 LEU A CA 1
ATOM 824 C C . LEU A 1 103 ? -10.774 2.147 20.251 1.00 98.31 103 LEU A C 1
ATOM 826 O O . LEU A 1 103 ? -10.926 0.940 20.078 1.00 98.31 103 LEU A O 1
ATOM 830 N N . PHE A 1 104 ? -9.861 2.635 21.094 1.00 98.19 104 PHE A N 1
ATOM 831 C CA . PHE A 1 104 ? -8.879 1.800 21.789 1.00 98.19 104 PHE A CA 1
ATOM 832 C C . PHE A 1 104 ? -9.474 0.951 22.925 1.00 98.19 104 PHE A C 1
ATOM 834 O O . PHE A 1 104 ? -8.753 0.161 23.534 1.00 98.19 104 PHE A O 1
ATOM 841 N N . ASN A 1 105 ? -10.781 1.077 23.194 1.00 98.12 105 ASN A N 1
ATOM 842 C CA . ASN A 1 105 ? -11.515 0.215 24.124 1.00 98.12 105 ASN A CA 1
ATOM 843 C C . ASN A 1 105 ? -12.043 -1.065 23.456 1.00 98.12 105 ASN A C 1
ATOM 845 O O . ASN A 1 105 ? -12.458 -1.985 24.160 1.00 98.12 105 ASN A O 1
ATOM 849 N N . LEU A 1 106 ? -12.033 -1.144 22.120 1.00 98.38 106 LEU A N 1
ATOM 850 C CA . LEU A 1 106 ? -12.489 -2.307 21.353 1.00 98.38 106 LEU A CA 1
ATOM 851 C C . LEU A 1 106 ? -11.386 -3.379 21.288 1.00 98.38 106 LEU A C 1
ATOM 853 O O . LEU A 1 106 ? -10.862 -3.715 20.230 1.00 98.38 106 LEU A O 1
ATOM 857 N N . VAL A 1 107 ? -10.992 -3.899 22.451 1.00 98.12 107 VAL A N 1
ATOM 858 C CA . VAL A 1 107 ? -9.812 -4.774 22.631 1.00 98.12 107 VAL A CA 1
ATOM 859 C C . VAL A 1 107 ? -9.908 -6.130 21.912 1.00 98.12 107 VAL A C 1
ATOM 861 O O . VAL A 1 107 ? -8.911 -6.847 21.782 1.00 98.12 107 VAL A O 1
ATOM 864 N N . HIS A 1 108 ? -11.096 -6.491 21.427 1.00 98.62 108 HIS A N 1
ATOM 865 C CA . HIS A 1 108 ? -11.344 -7.705 20.647 1.00 98.62 108 HIS A CA 1
ATOM 866 C C . HIS A 1 108 ? -11.108 -7.515 19.144 1.00 98.62 108 HIS A C 1
ATOM 868 O O . HIS A 1 108 ? -11.135 -8.506 18.413 1.00 98.62 108 HIS A O 1
ATOM 874 N N . LEU A 1 109 ? -10.831 -6.284 18.685 1.00 98.75 109 LEU A N 1
ATOM 875 C CA . LEU A 1 109 ? -10.578 -5.998 17.276 1.00 98.75 109 LEU A CA 1
ATOM 876 C C . LEU A 1 109 ? -9.417 -6.829 16.727 1.00 98.75 109 LEU A C 1
ATOM 878 O O . LEU A 1 109 ? -8.308 -6.847 17.260 1.00 98.75 109 LEU A O 1
ATOM 882 N N . GLN A 1 110 ? -9.696 -7.466 15.597 1.00 98.81 110 GLN A N 1
ATOM 883 C CA . GLN A 1 110 ? -8.771 -8.232 14.770 1.00 98.81 110 GLN A CA 1
ATOM 884 C C . GLN A 1 110 ? -8.507 -7.530 13.436 1.00 98.81 110 GLN A C 1
ATOM 886 O O . GLN A 1 110 ? -7.457 -7.748 12.832 1.00 98.81 110 GLN A O 1
ATOM 891 N N . TRP A 1 111 ? -9.424 -6.674 12.986 1.00 98.88 111 TRP A N 1
ATOM 892 C CA . TRP A 1 111 ? -9.312 -5.942 11.730 1.00 98.88 111 TRP A CA 1
ATOM 893 C C . TRP A 1 111 ? -9.743 -4.491 11.914 1.00 98.88 111 TRP A C 1
ATOM 895 O O . TRP A 1 111 ? -10.888 -4.222 12.276 1.00 98.88 111 TRP A O 1
ATOM 905 N N . LEU A 1 112 ? -8.844 -3.551 11.637 1.00 98.88 112 LEU A N 1
ATOM 906 C CA . LEU A 1 112 ? -9.122 -2.122 11.707 1.00 98.88 112 LEU A CA 1
ATOM 907 C C . LEU A 1 112 ? -8.684 -1.435 10.414 1.00 98.88 112 LEU A C 1
ATOM 909 O O . LEU A 1 112 ? -7.506 -1.465 10.060 1.00 98.88 112 LEU A O 1
ATOM 913 N N . SER A 1 113 ? -9.623 -0.769 9.746 1.00 98.69 113 SER A N 1
ATOM 914 C CA . SER A 1 113 ? -9.340 0.143 8.639 1.00 98.69 113 SER A CA 1
ATOM 915 C C . SER A 1 113 ? -9.921 1.518 8.935 1.00 98.69 113 SER A C 1
ATOM 917 O O . SER A 1 113 ? -11.123 1.667 9.145 1.00 98.69 113 SER A O 1
ATOM 919 N N . LEU A 1 114 ? -9.054 2.526 8.933 1.00 97.94 114 LEU A N 1
ATOM 920 C CA . LEU A 1 114 ? -9.410 3.944 8.971 1.00 97.94 114 LEU A CA 1
ATOM 921 C C . LEU A 1 114 ? -8.950 4.663 7.694 1.00 97.94 114 LEU A C 1
ATOM 923 O O . LEU A 1 114 ? -8.821 5.891 7.700 1.00 97.94 114 LEU A O 1
ATOM 927 N N . ALA A 1 115 ? -8.663 3.908 6.632 1.00 97.25 115 ALA A N 1
ATOM 928 C CA . ALA A 1 115 ? -8.073 4.409 5.396 1.00 97.25 115 ALA A CA 1
ATOM 929 C C . ALA A 1 115 ? -8.912 5.519 4.739 1.00 97.25 115 ALA A C 1
ATOM 931 O O . ALA A 1 115 ? -10.134 5.545 4.886 1.00 97.25 115 ALA A O 1
ATOM 932 N N . ASP A 1 116 ? -8.270 6.416 3.993 1.00 95.62 116 ASP A N 1
ATOM 933 C CA . ASP A 1 116 ? -8.942 7.439 3.170 1.00 95.62 116 ASP A CA 1
ATOM 934 C C . ASP A 1 116 ? -9.947 8.321 3.956 1.00 95.62 116 ASP A C 1
ATOM 936 O O . ASP A 1 116 ? -11.079 8.601 3.541 1.00 95.62 116 ASP A O 1
ATOM 940 N N . ASN A 1 117 ? -9.520 8.745 5.147 1.00 95.44 117 ASN A N 1
ATOM 941 C CA . ASN A 1 117 ? -10.188 9.743 5.989 1.00 95.44 117 ASN A CA 1
ATOM 942 C C . ASN A 1 117 ? -9.241 10.931 6.247 1.00 95.44 117 ASN A C 1
ATOM 944 O O . ASN A 1 117 ? -8.175 11.030 5.653 1.00 95.44 117 ASN A O 1
ATOM 948 N N . HIS A 1 118 ? -9.586 11.868 7.134 1.00 95.75 118 HIS A N 1
ATOM 949 C CA . HIS A 1 118 ? -8.700 12.996 7.443 1.00 95.75 118 HIS A CA 1
ATOM 950 C C . HIS A 1 118 ? -8.602 13.258 8.943 1.00 95.75 118 HIS A C 1
ATOM 952 O O . HIS A 1 118 ? -9.301 14.111 9.500 1.00 95.75 118 HIS A O 1
ATOM 958 N N . PHE A 1 119 ? -7.630 12.600 9.578 1.00 96.25 119 PHE A N 1
ATOM 959 C CA . PHE A 1 119 ? -7.337 12.744 11.008 1.00 96.25 119 PHE A CA 1
ATOM 960 C C . PHE A 1 119 ? -6.469 13.962 11.338 1.00 96.25 119 PHE A C 1
ATOM 962 O O . PHE A 1 119 ? -5.835 14.026 12.387 1.00 96.25 119 PHE A O 1
ATOM 969 N N . ASN A 1 120 ? -6.433 14.947 10.442 1.00 95.12 120 ASN A N 1
ATOM 970 C CA . ASN A 1 120 ? -5.940 16.298 10.698 1.00 95.12 120 ASN A CA 1
ATOM 971 C C . ASN A 1 120 ? -4.523 16.368 11.293 1.00 95.12 120 ASN A C 1
ATOM 973 O O . ASN A 1 120 ? -4.271 17.103 12.245 1.00 95.12 120 ASN A O 1
ATOM 977 N N . SER A 1 121 ? -3.587 15.606 10.715 1.00 96.19 121 SER A N 1
ATOM 978 C CA . SER A 1 121 ? -2.201 15.506 11.195 1.00 96.19 121 SER A CA 1
ATOM 979 C C . SER A 1 121 ? -2.081 14.990 12.633 1.00 96.19 121 SER A C 1
ATOM 981 O O . SER A 1 121 ? -1.097 15.281 13.311 1.00 96.19 121 SER A O 1
ATOM 983 N N . SER A 1 122 ? -3.042 14.195 13.106 1.00 97.38 122 SER A N 1
ATOM 984 C CA . SER A 1 122 ? -2.920 13.498 14.387 1.00 97.38 122 SER A CA 1
ATOM 985 C C . SER A 1 122 ? -1.726 12.546 14.377 1.00 97.38 122 SER A C 1
ATOM 987 O O . SER A 1 122 ? -1.350 11.998 13.336 1.00 97.38 122 SER A O 1
ATOM 989 N N . LYS A 1 123 ? -1.138 12.334 15.555 1.00 97.94 123 LYS A N 1
ATOM 990 C CA . LYS A 1 123 ? -0.185 11.242 15.771 1.00 97.94 123 LYS A CA 1
ATOM 991 C C . LYS A 1 123 ? -0.958 9.942 15.953 1.00 97.94 123 LYS A C 1
ATOM 993 O O . LYS A 1 123 ? -2.083 9.977 16.440 1.00 97.94 123 LYS A O 1
ATOM 998 N N . ILE A 1 124 ? -0.355 8.808 15.602 1.00 98.19 124 ILE A N 1
ATOM 999 C CA . ILE A 1 124 ? -0.912 7.503 15.981 1.00 98.19 124 ILE A CA 1
ATOM 1000 C C . ILE A 1 124 ? -0.766 7.376 17.511 1.00 98.19 124 ILE A C 1
ATOM 1002 O O . ILE A 1 124 ? 0.368 7.448 17.995 1.00 98.19 124 ILE A O 1
ATOM 1006 N N . PRO A 1 125 ? -1.862 7.242 18.284 1.00 97.94 125 PRO A N 1
ATOM 1007 C CA . PRO A 1 125 ? -1.788 7.153 19.744 1.00 97.94 125 PRO A CA 1
ATOM 1008 C C . PRO A 1 125 ? -1.106 5.862 20.214 1.00 97.94 125 PRO A C 1
ATOM 1010 O O . PRO A 1 125 ? -1.211 4.822 19.560 1.00 97.94 125 PRO A O 1
ATOM 1013 N N . SER A 1 126 ? -0.417 5.906 21.358 1.00 98.06 126 SER A N 1
ATOM 1014 C CA . SER A 1 126 ? 0.260 4.732 21.934 1.00 98.06 126 SER A CA 1
ATOM 1015 C C . SER A 1 126 ? -0.730 3.675 22.427 1.00 98.06 126 SER A C 1
ATOM 1017 O O . SER A 1 126 ? -0.392 2.495 22.499 1.00 98.06 126 SER A O 1
ATOM 1019 N N . GLU A 1 127 ? -1.978 4.063 22.684 1.00 98.44 127 GLU A N 1
ATOM 1020 C CA . GLU A 1 127 ? -3.103 3.189 23.022 1.00 98.44 127 GLU A CA 1
ATOM 1021 C C . GLU A 1 127 ? -3.426 2.174 21.920 1.00 98.44 127 GLU A C 1
ATOM 1023 O O . GLU A 1 127 ? -4.144 1.210 22.182 1.00 98.44 127 GLU A O 1
ATOM 1028 N N . ILE A 1 128 ? -2.841 2.307 20.721 1.00 98.44 128 ILE A N 1
ATOM 1029 C CA . ILE A 1 128 ? -2.914 1.284 19.675 1.00 98.44 128 ILE A CA 1
ATOM 1030 C C . ILE A 1 128 ? -2.502 -0.107 20.188 1.00 98.44 128 ILE A C 1
ATOM 1032 O O . ILE A 1 128 ? -3.092 -1.096 19.759 1.00 98.44 128 ILE A O 1
ATOM 1036 N N . LYS A 1 129 ? -1.586 -0.203 21.170 1.00 98.25 129 LYS A N 1
ATOM 1037 C CA . LYS A 1 129 ? -1.208 -1.486 21.802 1.00 98.25 129 LYS A CA 1
ATOM 1038 C C . LYS A 1 129 ? -2.369 -2.219 22.473 1.00 98.25 129 LYS A C 1
ATOM 1040 O O . LYS A 1 129 ? -2.318 -3.439 22.606 1.00 98.25 129 LYS A O 1
ATOM 1045 N N . ASN A 1 130 ? -3.415 -1.502 22.894 1.00 98.56 130 ASN A N 1
ATOM 1046 C CA . ASN A 1 130 ? -4.587 -2.116 23.522 1.00 98.56 130 ASN A CA 1
ATOM 1047 C C . ASN A 1 130 ? -5.332 -3.017 22.529 1.00 98.56 130 ASN A C 1
ATOM 1049 O O . ASN A 1 130 ? -5.965 -3.991 22.933 1.00 98.56 130 ASN A O 1
ATOM 1053 N N . LEU A 1 131 ? -5.190 -2.754 21.227 1.00 98.56 131 LEU A N 1
ATOM 1054 C CA . LEU A 1 131 ? -5.743 -3.563 20.144 1.00 98.56 131 LEU A CA 1
ATOM 1055 C C . LEU A 1 131 ? -4.823 -4.751 19.799 1.00 98.56 131 LEU A C 1
ATOM 1057 O O . LEU A 1 131 ? -4.590 -5.072 18.638 1.00 98.56 131 LEU A O 1
ATOM 1061 N N . SER A 1 132 ? -4.286 -5.425 20.820 1.00 97.81 132 SER A N 1
ATOM 1062 C CA . SER A 1 132 ? -3.293 -6.511 20.700 1.00 97.81 132 SER A CA 1
ATOM 1063 C C . SER A 1 132 ? -3.763 -7.744 19.907 1.00 97.81 132 SER A C 1
ATOM 1065 O O . SER A 1 132 ? -2.955 -8.609 19.559 1.00 97.81 132 SER A O 1
ATOM 1067 N N . ASN A 1 133 ? -5.063 -7.833 19.607 1.00 98.44 133 ASN A N 1
ATOM 1068 C CA . ASN A 1 133 ? -5.652 -8.877 18.775 1.00 98.44 133 ASN A CA 1
ATOM 1069 C C . ASN A 1 133 ? -5.614 -8.577 17.268 1.00 98.44 133 ASN A C 1
ATOM 1071 O O . ASN A 1 133 ? -5.960 -9.464 16.487 1.00 98.44 133 ASN A O 1
ATOM 1075 N N . LEU A 1 134 ? -5.167 -7.383 16.855 1.00 98.81 134 LEU A N 1
ATOM 1076 C CA . LEU A 1 134 ? -5.133 -6.988 15.449 1.00 98.81 134 LEU A CA 1
ATOM 1077 C C . LEU A 1 134 ? -4.256 -7.917 14.605 1.00 98.81 134 LEU A C 1
ATOM 1079 O O . LEU A 1 134 ? -3.064 -8.094 14.850 1.00 98.81 134 LEU A O 1
ATOM 1083 N N . SER A 1 135 ? -4.879 -8.441 13.556 1.00 98.81 135 SER A N 1
ATOM 1084 C CA . SER A 1 135 ? -4.256 -9.120 12.421 1.00 98.81 135 SER A CA 1
ATOM 1085 C C . SER A 1 135 ? -4.145 -8.203 11.198 1.00 98.81 135 SER A C 1
ATOM 1087 O O . SER A 1 135 ? -3.242 -8.369 10.383 1.00 98.81 135 SER A O 1
ATOM 1089 N N . HIS A 1 136 ? -5.009 -7.190 11.093 1.00 98.94 136 HIS A N 1
ATOM 1090 C CA . HIS A 1 136 ? -5.013 -6.227 9.997 1.00 98.94 136 HIS A CA 1
ATOM 1091 C C . HIS A 1 136 ? -5.163 -4.801 10.521 1.00 98.94 136 HIS A C 1
ATOM 1093 O O . HIS A 1 136 ? -6.126 -4.496 11.228 1.00 98.94 136 HIS A O 1
ATOM 1099 N N . LEU A 1 137 ? -4.237 -3.925 10.135 1.00 98.88 137 LEU A N 1
ATOM 1100 C CA . LEU A 1 137 ? -4.275 -2.498 10.432 1.00 98.88 137 LEU A CA 1
ATOM 1101 C C . LEU A 1 137 ? -4.024 -1.690 9.156 1.00 98.88 137 LEU A C 1
ATOM 1103 O O . LEU A 1 137 ? -2.941 -1.774 8.577 1.00 98.88 137 LEU A O 1
ATOM 1107 N N . ASN A 1 138 ? -5.003 -0.876 8.762 1.00 98.88 138 ASN A N 1
ATOM 1108 C CA . ASN A 1 138 ? -4.894 0.043 7.634 1.00 98.88 138 ASN A CA 1
ATOM 1109 C C . ASN A 1 138 ? -5.200 1.487 8.062 1.00 98.88 138 ASN A C 1
ATOM 1111 O O . ASN A 1 138 ? -6.334 1.819 8.412 1.00 98.88 138 ASN A O 1
ATOM 1115 N N . LEU A 1 139 ? -4.180 2.345 8.020 1.00 98.38 139 LEU A N 1
ATOM 1116 C CA . LEU A 1 139 ? -4.254 3.787 8.298 1.00 98.38 139 LEU A CA 1
ATOM 1117 C C . LEU A 1 139 ? -3.848 4.628 7.072 1.00 98.38 139 LEU A C 1
ATOM 1119 O O . LEU A 1 139 ? -3.431 5.788 7.205 1.00 98.38 139 LEU A O 1
ATOM 1123 N N . SER A 1 140 ? -3.901 4.027 5.883 1.00 98.06 140 SER A N 1
ATOM 1124 C CA . SER A 1 140 ? -3.394 4.636 4.659 1.00 98.06 140 SER A CA 1
ATOM 1125 C C . SER A 1 140 ? -4.217 5.835 4.207 1.00 98.06 140 SER A C 1
ATOM 1127 O O . SER A 1 140 ? -5.430 5.889 4.385 1.00 98.06 140 SER A O 1
ATOM 1129 N N . TYR A 1 141 ? -3.553 6.825 3.609 1.00 94.88 141 TYR A N 1
ATOM 1130 C CA . TYR A 1 141 ? -4.203 8.037 3.090 1.00 94.88 141 TYR A CA 1
ATOM 1131 C C . TYR A 1 141 ? -5.071 8.790 4.118 1.00 94.88 141 TYR A C 1
ATOM 1133 O O . TYR A 1 141 ? -5.981 9.516 3.731 1.00 94.88 141 TYR A O 1
ATOM 1141 N N . SER A 1 142 ? -4.773 8.669 5.419 1.00 95.75 142 SER A N 1
ATOM 1142 C CA . SER A 1 142 ? -5.620 9.238 6.480 1.00 95.75 142 SER A CA 1
ATOM 1143 C C . SER A 1 142 ? -5.074 10.500 7.161 1.00 95.75 142 SER A C 1
ATOM 1145 O O . SER A 1 142 ? -5.605 10.963 8.175 1.00 95.75 142 SER A O 1
ATOM 1147 N N . VAL A 1 143 ? -4.015 11.086 6.596 1.00 94.62 143 VAL A N 1
ATOM 1148 C CA . VAL A 1 143 ? -3.350 12.316 7.060 1.00 94.62 143 VAL A CA 1
ATOM 1149 C C . VAL A 1 143 ? -2.839 12.193 8.503 1.00 94.62 143 VAL A C 1
ATOM 1151 O O . VAL A 1 143 ? -2.924 13.135 9.292 1.00 94.62 143 VAL A O 1
ATOM 1154 N N . PHE A 1 144 ? -2.297 11.029 8.865 1.00 97.06 144 PHE A N 1
ATOM 1155 C CA . PHE A 1 144 ? -1.525 10.871 10.101 1.00 97.06 144 PHE A CA 1
ATOM 1156 C C . PHE A 1 144 ? -0.138 11.512 9.964 1.00 97.06 144 PHE A C 1
ATOM 1158 O O . PHE A 1 144 ? 0.383 11.683 8.855 1.00 97.06 144 PHE A O 1
ATOM 1165 N N . SER A 1 145 ? 0.475 11.890 11.087 1.00 97.31 145 SER A N 1
ATOM 1166 C CA . SER A 1 145 ? 1.803 12.509 11.082 1.00 97.31 145 SER A CA 1
ATOM 1167 C C . SER A 1 145 ? 2.658 12.183 12.304 1.00 97.31 145 SER A C 1
ATOM 1169 O O . SER A 1 145 ? 2.163 11.735 13.338 1.00 97.31 145 SER A O 1
ATOM 1171 N N . GLY A 1 146 ? 3.956 12.454 12.181 1.00 97.25 146 GLY A N 1
ATOM 1172 C CA . GLY A 1 146 ? 4.942 12.272 13.236 1.00 97.25 146 GLY A CA 1
ATOM 1173 C C . GLY A 1 146 ? 5.445 10.835 13.360 1.00 97.25 146 GLY A C 1
ATOM 1174 O O . GLY A 1 146 ? 5.175 9.973 12.525 1.00 97.25 146 GLY A O 1
ATOM 1175 N N . GLN A 1 147 ? 6.208 10.592 14.421 1.00 98.06 147 GLN A N 1
ATOM 1176 C CA . GLN A 1 147 ? 6.813 9.293 14.696 1.00 98.06 147 GLN A CA 1
ATOM 1177 C C . GLN A 1 147 ? 5.743 8.228 14.974 1.00 98.06 147 GLN A C 1
ATOM 1179 O O . GLN A 1 147 ? 4.908 8.400 15.864 1.00 98.06 147 GLN A O 1
ATOM 1184 N N . ILE A 1 148 ? 5.804 7.112 14.240 1.00 98.31 148 ILE A N 1
ATOM 1185 C CA . ILE A 1 148 ? 5.045 5.894 14.546 1.00 98.31 148 ILE A CA 1
ATOM 1186 C C . ILE A 1 148 ? 5.456 5.422 15.953 1.00 98.31 148 ILE A C 1
ATOM 1188 O O . ILE A 1 148 ? 6.660 5.242 16.179 1.00 98.31 148 ILE A O 1
ATOM 1192 N N . PRO A 1 149 ? 4.506 5.233 16.891 1.00 97.88 149 PRO A N 1
ATOM 1193 C CA . PRO A 1 149 ? 4.807 4.866 18.271 1.00 97.88 149 PRO A CA 1
ATOM 1194 C C . PRO A 1 149 ? 5.416 3.462 18.358 1.00 97.88 149 PRO A C 1
ATOM 1196 O O . PRO A 1 149 ? 5.055 2.562 17.598 1.00 97.88 149 PRO A O 1
ATOM 1199 N N . SER A 1 150 ? 6.318 3.249 19.318 1.00 98.12 150 SER A N 1
ATOM 1200 C CA . SER A 1 150 ? 6.950 1.943 19.570 1.00 98.12 150 SER A CA 1
ATOM 1201 C C . SER A 1 150 ? 5.954 0.843 19.941 1.00 98.12 150 SER A C 1
ATOM 1203 O O . SER A 1 150 ? 6.207 -0.334 19.712 1.00 98.12 150 SER A O 1
ATOM 1205 N N . GLU A 1 151 ? 4.804 1.238 20.463 1.00 98.38 151 GLU A N 1
ATOM 1206 C CA . GLU A 1 151 ? 3.673 0.414 20.861 1.00 98.38 151 GLU A CA 1
ATOM 1207 C C . GLU A 1 151 ? 3.084 -0.390 19.695 1.00 98.38 151 GLU A C 1
ATOM 1209 O O . GLU A 1 151 ? 2.500 -1.448 19.916 1.00 98.38 151 GLU A O 1
ATOM 1214 N N . ILE A 1 152 ? 3.310 0.029 18.442 1.00 98.25 152 ILE A N 1
ATOM 1215 C CA . ILE A 1 152 ? 2.937 -0.771 17.266 1.00 98.25 152 ILE A CA 1
ATOM 1216 C C . ILE A 1 152 ? 3.627 -2.146 17.257 1.00 98.25 152 ILE A C 1
ATOM 1218 O O . ILE A 1 152 ? 3.101 -3.104 16.699 1.00 98.25 152 ILE A O 1
ATOM 1222 N N . LEU A 1 153 ? 4.793 -2.263 17.906 1.00 97.88 153 LEU A N 1
ATOM 1223 C CA . LEU A 1 153 ? 5.550 -3.511 18.014 1.00 97.88 153 LEU A CA 1
ATOM 1224 C C . LEU A 1 153 ? 4.898 -4.532 18.958 1.00 97.88 153 LEU A C 1
ATOM 1226 O O . LEU A 1 153 ? 5.305 -5.694 18.962 1.00 97.88 153 LEU A O 1
ATOM 1230 N N . GLU A 1 154 ? 3.918 -4.117 19.765 1.00 98.00 154 GLU A N 1
ATOM 1231 C CA . GLU A 1 154 ? 3.151 -5.008 20.644 1.00 98.00 154 GLU A CA 1
ATOM 1232 C C . GLU A 1 154 ? 2.047 -5.762 19.877 1.00 98.00 154 GLU A C 1
ATOM 1234 O O . GLU A 1 154 ? 1.539 -6.778 20.355 1.00 98.00 154 GLU A O 1
ATOM 1239 N N . LEU A 1 155 ? 1.737 -5.342 18.644 1.00 98.31 155 LEU A N 1
ATOM 1240 C CA . LEU A 1 155 ? 0.738 -5.958 17.766 1.00 98.31 155 LEU A CA 1
ATOM 1241 C C . LEU A 1 155 ? 1.277 -7.204 17.041 1.00 98.31 155 LEU A C 1
ATOM 1243 O O . LEU A 1 155 ? 1.208 -7.334 15.823 1.00 98.31 155 LEU A O 1
ATOM 1247 N N . SER A 1 156 ? 1.825 -8.145 17.806 1.00 96.56 156 SER A N 1
ATOM 1248 C CA . SER A 1 156 ? 2.527 -9.343 17.306 1.00 96.56 156 SER A CA 1
ATOM 1249 C C . SER A 1 156 ? 1.694 -10.288 16.418 1.00 96.56 156 SER A C 1
ATOM 1251 O O . SER A 1 156 ? 2.256 -11.158 15.749 1.00 96.56 156 SER A O 1
ATOM 1253 N N . LYS A 1 157 ? 0.366 -10.126 16.390 1.00 98.31 157 LYS A N 1
ATOM 1254 C CA . LYS A 1 157 ? -0.557 -10.900 15.545 1.00 98.31 157 LYS A CA 1
ATOM 1255 C C . LYS A 1 157 ? -0.764 -10.305 14.149 1.00 98.31 157 LYS A C 1
ATOM 1257 O O . LYS A 1 157 ? -1.457 -10.927 13.351 1.00 98.31 157 LYS A O 1
ATOM 1262 N N . LEU A 1 158 ? -0.178 -9.142 13.846 1.00 98.62 158 LEU A N 1
ATOM 1263 C CA . LEU A 1 158 ? -0.349 -8.492 12.549 1.00 98.62 158 LEU A CA 1
ATOM 1264 C C . LEU A 1 158 ? 0.143 -9.378 11.400 1.00 98.62 158 LEU A C 1
ATOM 1266 O O . LEU A 1 158 ? 1.311 -9.759 11.330 1.00 98.62 158 LEU A O 1
ATOM 1270 N N . GLU A 1 159 ? -0.767 -9.622 10.465 1.00 98.69 159 GLU A N 1
ATOM 1271 C CA . GLU A 1 159 ? -0.516 -10.211 9.153 1.00 98.69 159 GLU A CA 1
ATOM 1272 C C . GLU A 1 159 ? -0.524 -9.141 8.051 1.00 98.69 159 GLU A C 1
ATOM 1274 O O . GLU A 1 159 ? 0.063 -9.337 6.989 1.00 98.69 159 GLU A O 1
ATOM 1279 N N . SER A 1 160 ? -1.166 -7.996 8.285 1.00 98.88 160 SER A N 1
ATOM 1280 C CA . SER A 1 160 ? -1.253 -6.904 7.319 1.00 98.88 160 SER A CA 1
ATOM 1281 C C . SER A 1 160 ? -1.106 -5.556 8.005 1.00 98.88 160 SER A C 1
ATOM 1283 O O . SER A 1 160 ? -1.909 -5.206 8.871 1.00 98.88 160 SER A O 1
ATOM 1285 N N . LEU A 1 161 ? -0.111 -4.785 7.572 1.00 98.81 161 LEU A N 1
ATOM 1286 C CA . LEU A 1 161 ? 0.129 -3.424 8.029 1.00 98.81 161 LEU A CA 1
ATOM 1287 C C . LEU A 1 161 ? 0.252 -2.485 6.829 1.00 98.81 161 LEU A C 1
ATOM 1289 O O . LEU A 1 161 ? 1.191 -2.601 6.043 1.00 98.81 161 LEU A O 1
ATOM 1293 N N . ASP A 1 162 ? -0.676 -1.539 6.735 1.00 98.81 162 ASP A N 1
ATOM 1294 C CA . ASP A 1 162 ? -0.674 -0.487 5.723 1.00 98.81 162 ASP A CA 1
ATOM 1295 C C . ASP A 1 162 ? -0.730 0.888 6.398 1.00 98.81 162 ASP A C 1
ATOM 1297 O O . ASP A 1 162 ? -1.718 1.263 7.037 1.00 98.81 162 ASP A O 1
ATOM 1301 N N . LEU A 1 163 ? 0.369 1.632 6.281 1.00 98.31 163 LEU A N 1
ATOM 1302 C CA . LEU A 1 163 ? 0.521 3.000 6.788 1.00 98.31 163 LEU A CA 1
ATOM 1303 C C . LEU A 1 163 ? 0.771 4.003 5.651 1.00 98.31 163 LEU A C 1
ATOM 1305 O O . LEU A 1 163 ? 1.179 5.143 5.904 1.00 98.31 163 LEU A O 1
ATOM 1309 N N . SER A 1 164 ? 0.556 3.567 4.409 1.00 97.12 164 SER A N 1
ATOM 1310 C CA . SER A 1 164 ? 0.985 4.255 3.198 1.00 97.12 164 SER A CA 1
ATOM 1311 C C . SER A 1 164 ? 0.196 5.535 2.888 1.00 97.12 164 SER A C 1
ATOM 1313 O O . SER A 1 164 ? -0.809 5.874 3.515 1.00 97.12 164 SER A O 1
ATOM 1315 N N . GLY A 1 165 ? 0.655 6.289 1.893 1.00 90.06 165 GLY A N 1
ATOM 1316 C CA . GLY A 1 165 ? -0.044 7.467 1.372 1.00 90.06 165 GLY A CA 1
ATOM 1317 C C . GLY A 1 165 ? 0.585 8.782 1.822 1.00 90.06 165 GLY A C 1
ATOM 1318 O O . GLY A 1 165 ? 1.713 8.826 2.293 1.00 90.06 165 GLY A O 1
ATOM 1319 N N . TYR A 1 166 ? -0.112 9.906 1.656 1.00 81.25 166 TYR A N 1
ATOM 1320 C CA . TYR A 1 166 ? 0.442 11.241 1.953 1.00 81.25 166 TYR A CA 1
ATOM 1321 C C . TYR A 1 166 ? 0.432 11.589 3.452 1.00 81.25 166 TYR A C 1
ATOM 1323 O O . TYR A 1 166 ? 0.185 12.729 3.850 1.00 81.25 166 TYR A O 1
ATOM 1331 N N . ASN A 1 167 ? 0.704 10.586 4.280 1.00 77.56 167 ASN A N 1
ATOM 1332 C CA . ASN A 1 167 ? 0.908 10.720 5.707 1.00 77.56 167 ASN A CA 1
ATOM 1333 C C . ASN A 1 167 ? 2.314 11.289 5.946 1.00 77.56 167 ASN A C 1
ATOM 1335 O O . ASN A 1 167 ? 3.278 10.876 5.308 1.00 77.56 167 ASN A O 1
ATOM 1339 N N . ARG A 1 168 ? 2.474 12.231 6.879 1.00 92.81 168 ARG A N 1
ATOM 1340 C CA . ARG A 1 168 ? 3.805 12.734 7.280 1.00 92.81 168 ARG A CA 1
ATOM 1341 C C . ARG A 1 168 ? 4.381 11.855 8.393 1.00 92.81 168 ARG A C 1
ATOM 1343 O O . ARG A 1 168 ? 4.772 12.369 9.438 1.00 92.81 168 ARG A O 1
ATOM 1350 N N . LEU A 1 169 ? 4.287 10.538 8.218 1.00 97.38 169 LEU A N 1
ATOM 1351 C CA . LEU A 1 169 ? 4.707 9.552 9.210 1.00 97.38 169 LEU A CA 1
ATOM 1352 C C . LEU A 1 169 ? 6.209 9.305 9.122 1.00 97.38 169 LEU A C 1
ATOM 1354 O O . LEU A 1 169 ? 6.785 9.277 8.036 1.00 97.38 169 LEU A O 1
ATOM 1358 N N . GLU A 1 170 ? 6.817 9.070 10.278 1.00 97.31 170 GLU A N 1
ATOM 1359 C CA . GLU A 1 170 ? 8.236 8.758 10.420 1.00 97.31 170 GLU A CA 1
ATOM 1360 C C . GLU A 1 170 ? 8.399 7.388 11.091 1.00 97.31 170 GLU A C 1
ATOM 1362 O O . GLU A 1 170 ? 7.742 7.088 12.090 1.00 97.31 170 GLU A O 1
ATOM 1367 N N . LEU A 1 171 ? 9.298 6.550 10.573 1.00 96.25 171 LEU A N 1
ATOM 1368 C CA . LEU A 1 171 ? 9.700 5.267 11.159 1.00 96.25 171 LEU A CA 1
ATOM 1369 C C . LEU A 1 171 ? 11.200 5.288 11.470 1.00 96.25 171 LEU A C 1
ATOM 1371 O O . LEU A 1 171 ? 11.963 4.445 11.000 1.00 96.25 171 LEU A O 1
ATOM 1375 N N . GLN A 1 172 ? 11.634 6.270 12.257 1.00 93.81 172 GLN A N 1
ATOM 1376 C CA . GLN A 1 172 ? 13.032 6.388 12.673 1.00 93.81 172 GLN A CA 1
ATOM 1377 C C . GLN A 1 172 ? 13.256 5.730 14.042 1.00 93.81 172 GLN A C 1
ATOM 1379 O O . GLN A 1 172 ? 14.295 5.113 14.268 1.00 93.81 172 GLN A O 1
ATOM 1384 N N . GLN A 1 173 ? 12.261 5.799 14.935 1.00 93.19 173 GLN A N 1
ATOM 1385 C CA . GLN A 1 173 ? 12.262 5.154 16.254 1.00 93.19 173 GLN A CA 1
ATOM 1386 C C . GLN A 1 173 ? 10.857 4.592 16.554 1.00 93.19 173 GLN A C 1
ATOM 1388 O O . GLN A 1 173 ? 9.967 5.358 16.910 1.00 93.19 173 GLN A O 1
ATOM 1393 N N . PRO A 1 174 ? 10.623 3.276 16.387 1.00 92.12 174 PRO A N 1
ATOM 1394 C CA . PRO A 1 174 ? 11.597 2.212 16.654 1.00 92.12 174 PRO A CA 1
ATOM 1395 C C . PRO A 1 174 ? 12.454 1.769 15.457 1.00 92.12 174 PRO A C 1
ATOM 1397 O O . PRO A 1 174 ? 13.392 0.991 15.642 1.00 92.12 174 PRO A O 1
ATOM 1400 N N . GLY A 1 175 ? 12.147 2.243 14.248 1.00 93.94 175 GLY A N 1
ATOM 1401 C CA . GLY A 1 175 ? 12.873 1.888 13.028 1.00 93.94 175 GLY A CA 1
ATOM 1402 C C . GLY A 1 175 ? 12.363 0.618 12.339 1.00 93.94 175 GLY A C 1
ATOM 1403 O O . GLY A 1 175 ? 11.742 -0.249 12.958 1.00 93.94 175 GLY A O 1
ATOM 1404 N N . LEU A 1 176 ? 12.662 0.501 11.041 1.00 93.38 176 LEU A N 1
ATOM 1405 C CA . LEU A 1 176 ? 12.245 -0.629 10.199 1.00 93.38 176 LEU A CA 1
ATOM 1406 C C . LEU A 1 176 ? 12.760 -1.980 10.720 1.00 93.38 176 LEU A C 1
ATOM 1408 O O . LEU A 1 176 ? 12.010 -2.948 10.751 1.00 93.38 176 LEU A O 1
ATOM 1412 N N . GLU A 1 177 ? 14.014 -2.052 11.176 1.00 93.06 177 GLU A N 1
ATOM 1413 C CA . GLU A 1 177 ? 14.596 -3.299 11.696 1.00 93.06 177 GLU A CA 1
ATOM 1414 C C . GLU A 1 177 ? 13.822 -3.839 12.909 1.00 93.06 177 GLU A C 1
ATOM 1416 O O . GLU A 1 177 ? 13.512 -5.028 12.970 1.00 93.06 177 GLU A O 1
ATOM 1421 N N . SER A 1 178 ? 13.464 -2.967 13.855 1.00 94.69 178 SER A N 1
ATOM 1422 C CA . SER A 1 178 ? 12.691 -3.348 15.042 1.00 94.69 178 SER A CA 1
ATOM 1423 C C . SER A 1 178 ? 11.288 -3.830 14.678 1.00 94.69 178 SER A C 1
ATOM 1425 O O . SER A 1 178 ? 10.815 -4.809 15.253 1.00 94.69 178 SER A O 1
ATOM 1427 N N . LEU A 1 179 ? 10.644 -3.165 13.711 1.00 95.81 179 LEU A N 1
ATOM 1428 C CA . LEU A 1 179 ? 9.331 -3.548 13.193 1.00 95.81 179 LEU A CA 1
ATOM 1429 C C . LEU A 1 179 ? 9.367 -4.956 12.607 1.00 95.81 179 LEU A C 1
ATOM 1431 O O . LEU A 1 179 ? 8.601 -5.821 13.026 1.00 95.81 179 LEU A O 1
ATOM 1435 N N . VAL A 1 180 ? 10.317 -5.203 11.711 1.00 93.50 180 VAL A N 1
ATOM 1436 C CA . VAL A 1 180 ? 10.476 -6.486 11.021 1.00 93.50 180 VAL A CA 1
ATOM 1437 C C . VAL A 1 180 ? 10.754 -7.633 12.000 1.00 93.50 180 VAL A C 1
ATOM 1439 O O . VAL A 1 180 ? 10.155 -8.697 11.880 1.00 93.50 180 VAL A O 1
ATOM 1442 N N . ARG A 1 181 ? 11.603 -7.420 13.016 1.00 93.69 181 ARG A N 1
ATOM 1443 C CA . ARG A 1 181 ? 11.911 -8.456 14.024 1.00 93.69 181 ARG A CA 1
ATOM 1444 C C . ARG A 1 181 ? 10.744 -8.813 14.934 1.00 93.69 181 ARG A C 1
ATOM 1446 O O . ARG A 1 181 ? 10.751 -9.883 15.539 1.00 93.69 181 ARG A O 1
ATOM 1453 N N . LYS A 1 182 ? 9.806 -7.887 15.133 1.00 95.56 182 LYS A N 1
ATOM 1454 C CA . LYS A 1 182 ? 8.684 -8.068 16.063 1.00 95.56 182 LYS A CA 1
ATOM 1455 C C . LYS A 1 182 ? 7.428 -8.564 15.366 1.00 95.56 182 LYS A C 1
ATOM 1457 O O . LYS A 1 182 ? 6.717 -9.381 15.941 1.00 95.56 182 LYS A O 1
ATOM 1462 N N . LEU A 1 183 ? 7.175 -8.104 14.145 1.00 96.12 183 LEU A N 1
ATOM 1463 C CA . LEU A 1 183 ? 5.966 -8.405 13.381 1.00 96.12 183 LEU A CA 1
ATOM 1464 C C . LEU A 1 183 ? 6.243 -9.484 12.324 1.00 96.12 183 LEU A C 1
ATOM 1466 O O . LEU A 1 183 ? 6.080 -9.270 11.127 1.00 96.12 183 LEU A O 1
ATOM 1470 N N . THR A 1 184 ? 6.697 -10.659 12.758 1.00 94.38 184 THR A N 1
ATOM 1471 C CA . THR A 1 184 ? 7.168 -11.726 11.854 1.00 94.38 184 THR A CA 1
ATOM 1472 C C . THR A 1 184 ? 6.055 -12.454 11.093 1.00 94.38 184 THR A C 1
ATOM 1474 O O . THR A 1 184 ? 6.339 -13.171 10.135 1.00 94.38 184 THR A O 1
ATOM 1477 N N . ASN A 1 185 ? 4.790 -12.256 11.483 1.00 96.06 185 ASN A N 1
ATOM 1478 C CA . ASN A 1 185 ? 3.616 -12.847 10.829 1.00 96.06 185 ASN A CA 1
ATOM 1479 C C . ASN A 1 185 ? 3.140 -12.061 9.593 1.00 96.06 185 ASN A C 1
ATOM 1481 O O . ASN A 1 185 ? 2.198 -12.491 8.924 1.00 96.06 185 ASN A O 1
ATOM 1485 N N . LEU A 1 186 ? 3.779 -10.928 9.273 1.00 98.12 186 LEU A N 1
ATOM 1486 C CA . LEU A 1 186 ? 3.366 -10.067 8.169 1.00 98.12 186 LEU A CA 1
ATOM 1487 C C . LEU A 1 186 ? 3.401 -10.797 6.818 1.00 98.12 186 LEU A C 1
ATOM 1489 O O . LEU A 1 186 ? 4.403 -11.383 6.406 1.00 98.12 186 LEU A O 1
ATOM 1493 N N . ARG A 1 187 ? 2.278 -10.685 6.113 1.00 98.38 187 ARG A N 1
ATOM 1494 C CA . ARG A 1 187 ? 2.060 -11.057 4.713 1.00 98.38 187 ARG A CA 1
ATOM 1495 C C . ARG A 1 187 ? 2.013 -9.817 3.828 1.00 98.38 187 ARG A C 1
ATOM 1497 O O . ARG A 1 187 ? 2.552 -9.844 2.726 1.00 98.38 187 ARG A O 1
ATOM 1504 N N . VAL A 1 188 ? 1.435 -8.732 4.340 1.00 98.75 188 VAL A N 1
ATOM 1505 C CA . VAL A 1 188 ? 1.340 -7.436 3.665 1.00 98.75 188 VAL A CA 1
ATOM 1506 C C . VAL A 1 188 ? 2.033 -6.373 4.507 1.00 98.75 188 VAL A C 1
ATOM 1508 O O . VAL A 1 188 ? 1.671 -6.161 5.665 1.00 98.75 188 VAL A O 1
ATOM 1511 N N . LEU A 1 189 ? 3.014 -5.697 3.914 1.00 98.50 189 LEU A N 1
ATOM 1512 C CA . LEU A 1 189 ? 3.658 -4.524 4.491 1.00 98.50 189 LEU A CA 1
ATOM 1513 C C . LEU A 1 189 ? 3.700 -3.403 3.452 1.00 98.50 189 LEU A C 1
ATOM 1515 O O . LEU A 1 189 ? 4.505 -3.447 2.518 1.00 98.50 189 LEU A O 1
ATOM 1519 N N . ASP A 1 190 ? 2.855 -2.393 3.639 1.00 98.69 190 ASP A N 1
ATOM 1520 C CA . ASP A 1 190 ? 2.874 -1.170 2.841 1.00 98.69 190 ASP A CA 1
ATOM 1521 C C . ASP A 1 190 ? 3.232 0.031 3.717 1.00 98.69 190 ASP A C 1
ATOM 1523 O O . ASP A 1 190 ? 2.478 0.462 4.594 1.00 98.69 190 ASP A O 1
ATOM 1527 N N . LEU A 1 191 ? 4.430 0.561 3.488 1.00 97.75 191 LEU A N 1
ATOM 1528 C CA . LEU A 1 191 ? 4.932 1.768 4.135 1.00 97.75 191 LEU A CA 1
ATOM 1529 C C . LEU A 1 191 ? 5.185 2.874 3.110 1.00 97.75 191 LEU A C 1
ATOM 1531 O O . LEU A 1 191 ? 5.926 3.806 3.411 1.00 97.75 191 LEU A O 1
ATOM 1535 N N . GLY A 1 192 ? 4.617 2.779 1.904 1.00 96.69 192 GLY A N 1
ATOM 1536 C CA . GLY A 1 192 ? 4.857 3.742 0.837 1.00 96.69 192 GLY A CA 1
ATOM 1537 C C . GLY A 1 192 ? 4.647 5.182 1.312 1.00 96.69 192 GLY A C 1
ATOM 1538 O O . GLY A 1 192 ? 3.583 5.525 1.827 1.00 96.69 192 GLY A O 1
ATOM 1539 N N . ARG A 1 193 ? 5.655 6.037 1.108 1.00 94.44 193 ARG A N 1
ATOM 1540 C CA . ARG A 1 193 ? 5.730 7.449 1.527 1.00 94.44 193 ARG A CA 1
ATOM 1541 C C . ARG A 1 193 ? 5.851 7.690 3.040 1.00 94.44 193 ARG A C 1
ATOM 1543 O O . ARG A 1 193 ? 5.725 8.835 3.469 1.00 94.44 193 ARG A O 1
ATOM 1550 N N . VAL A 1 194 ? 6.162 6.672 3.842 1.00 96.50 194 VAL A N 1
ATOM 1551 C CA . VAL A 1 194 ? 6.606 6.848 5.236 1.00 96.50 194 VAL A CA 1
ATOM 1552 C C . VAL A 1 194 ? 8.090 7.209 5.252 1.00 96.50 194 VAL A C 1
ATOM 1554 O O . VAL A 1 194 ? 8.906 6.535 4.629 1.00 96.50 194 VAL A O 1
ATOM 1557 N N . ASN A 1 195 ? 8.479 8.239 6.003 1.00 94.12 195 ASN A N 1
ATOM 1558 C CA . ASN A 1 195 ? 9.884 8.609 6.151 1.00 94.12 195 ASN A CA 1
ATOM 1559 C C . ASN A 1 195 ? 10.613 7.578 7.032 1.00 94.12 195 ASN A C 1
ATOM 1561 O O . ASN A 1 195 ? 10.523 7.606 8.260 1.00 94.12 195 ASN A O 1
ATOM 1565 N N . ILE A 1 196 ? 11.338 6.656 6.399 1.00 93.19 196 ILE A N 1
ATOM 1566 C CA . ILE A 1 196 ? 12.168 5.661 7.086 1.00 93.19 196 ILE A CA 1
ATOM 1567 C C . ILE A 1 196 ? 13.600 6.191 7.238 1.00 93.19 196 ILE A C 1
ATOM 1569 O O . ILE A 1 196 ? 14.224 6.000 8.283 1.00 93.19 196 ILE A O 1
ATOM 1573 N N . SER A 1 197 ? 14.131 6.860 6.205 1.00 88.75 197 SER A N 1
ATOM 1574 C CA . SER A 1 197 ? 15.460 7.496 6.202 1.00 88.75 197 SER A CA 1
ATOM 1575 C C . SER A 1 197 ? 16.623 6.588 6.653 1.00 88.75 197 SER A C 1
ATOM 1577 O O . SER A 1 197 ? 17.665 7.074 7.115 1.00 88.75 197 SER A O 1
ATOM 1579 N N . SER A 1 198 ? 16.474 5.269 6.508 1.00 86.44 198 SER A N 1
ATOM 1580 C CA . SER A 1 198 ? 17.424 4.241 6.947 1.00 86.44 198 SER A CA 1
ATOM 1581 C C . SER A 1 198 ? 17.741 3.259 5.817 1.00 86.44 198 SER A C 1
ATOM 1583 O O . SER A 1 198 ? 17.123 3.297 4.751 1.00 86.44 198 SER A O 1
ATOM 1585 N N . SER A 1 199 ? 18.756 2.413 6.008 1.00 83.19 199 SER A N 1
ATOM 1586 C CA . SER A 1 199 ? 19.104 1.399 5.015 1.00 83.19 199 SER A CA 1
ATOM 1587 C C . SER A 1 199 ? 18.260 0.145 5.136 1.00 83.19 199 SER A C 1
ATOM 1589 O O . SER A 1 199 ? 17.939 -0.297 6.239 1.00 83.19 199 SER A O 1
ATOM 1591 N N . LEU A 1 200 ? 17.989 -0.483 3.995 1.00 81.75 200 LEU A N 1
ATOM 1592 C CA . LEU A 1 200 ? 17.299 -1.761 3.955 1.00 81.75 200 LEU A CA 1
ATOM 1593 C C . LEU A 1 200 ? 18.203 -2.864 4.527 1.00 81.75 200 LEU A C 1
ATOM 1595 O O . LEU A 1 200 ? 19.243 -3.193 3.959 1.00 81.75 200 LEU A O 1
ATOM 1599 N N . SER A 1 201 ? 17.835 -3.395 5.692 1.00 78.75 201 SER A N 1
ATOM 1600 C CA . SER A 1 201 ? 18.631 -4.394 6.411 1.00 78.75 201 SER A CA 1
ATOM 1601 C C . SER A 1 201 ? 18.318 -5.813 5.930 1.00 78.75 201 SER A C 1
ATOM 1603 O O . SER A 1 201 ? 17.216 -6.102 5.462 1.00 78.75 201 SER A O 1
ATOM 1605 N N . HIS A 1 202 ? 19.277 -6.725 6.102 1.00 80.19 202 HIS A N 1
ATOM 1606 C CA . HIS A 1 202 ? 19.132 -8.146 5.761 1.00 80.19 202 HIS A CA 1
ATOM 1607 C C . HIS A 1 202 ? 17.969 -8.825 6.503 1.00 80.19 202 HIS A C 1
ATOM 1609 O O . HIS A 1 202 ? 17.424 -9.803 6.004 1.00 80.19 202 HIS A O 1
ATOM 1615 N N . VAL A 1 203 ? 17.571 -8.256 7.644 1.00 81.88 203 VAL A N 1
ATOM 1616 C CA . VAL A 1 203 ? 16.508 -8.709 8.552 1.00 81.88 203 VAL A CA 1
ATOM 1617 C C . VAL A 1 203 ? 15.138 -8.828 7.872 1.00 81.88 203 VAL A C 1
ATOM 1619 O O . VAL A 1 203 ? 14.291 -9.563 8.359 1.00 81.88 203 VAL A O 1
ATOM 1622 N N . LEU A 1 204 ? 14.914 -8.197 6.709 1.00 84.62 204 LEU A N 1
ATOM 1623 C CA . LEU A 1 204 ? 13.693 -8.417 5.917 1.00 84.62 204 LEU A CA 1
ATOM 1624 C C . LEU A 1 204 ? 13.386 -9.898 5.654 1.00 84.62 204 LEU A C 1
ATOM 1626 O O . LEU A 1 204 ? 12.217 -10.247 5.526 1.00 84.62 204 LEU A O 1
ATOM 1630 N N . THR A 1 205 ? 14.402 -10.766 5.599 1.00 82.94 205 THR A N 1
ATOM 1631 C CA . THR A 1 205 ? 14.208 -12.212 5.410 1.00 82.94 205 THR A CA 1
ATOM 1632 C C . THR A 1 205 ? 13.447 -12.899 6.528 1.00 82.94 205 THR A C 1
ATOM 1634 O O . THR A 1 205 ? 12.948 -14.003 6.322 1.00 82.94 205 THR A O 1
ATOM 1637 N N . ASP A 1 206 ? 13.344 -12.261 7.691 1.00 86.81 206 ASP A N 1
ATOM 1638 C CA . ASP A 1 206 ? 12.582 -12.783 8.818 1.00 86.81 206 ASP A CA 1
ATOM 1639 C C . ASP A 1 206 ? 11.072 -12.802 8.492 1.00 86.81 206 ASP A C 1
ATOM 1641 O O . ASP A 1 206 ? 10.337 -13.633 9.025 1.00 86.81 206 ASP A O 1
ATOM 1645 N N . LEU A 1 207 ? 10.613 -11.977 7.535 1.00 90.62 207 LEU A N 1
ATOM 1646 C CA . LEU A 1 207 ? 9.236 -11.964 7.017 1.00 90.62 207 LEU A CA 1
ATOM 1647 C C . LEU A 1 207 ? 9.028 -13.018 5.923 1.00 90.62 207 LEU A C 1
ATOM 1649 O O . LEU A 1 207 ? 8.604 -12.723 4.809 1.00 90.62 207 LEU A O 1
ATOM 1653 N N . SER A 1 208 ? 9.321 -14.280 6.224 1.00 90.00 208 SER A N 1
ATOM 1654 C CA . SER A 1 208 ? 9.226 -15.378 5.245 1.00 90.00 208 SER A CA 1
ATOM 1655 C C . SER A 1 208 ? 7.826 -15.574 4.628 1.00 90.00 208 SER A C 1
ATOM 1657 O O . SER A 1 208 ? 7.708 -16.151 3.546 1.00 90.00 208 SER A O 1
ATOM 1659 N N . SER A 1 209 ? 6.769 -15.076 5.281 1.00 94.69 209 SER A N 1
ATOM 1660 C CA . SER A 1 209 ? 5.377 -15.135 4.800 1.00 94.69 209 SER A CA 1
ATOM 1661 C C . SER A 1 209 ? 4.963 -13.943 3.927 1.00 94.69 209 SER A C 1
ATOM 1663 O O . SER A 1 209 ? 3.824 -13.905 3.458 1.00 94.69 209 SER A O 1
ATOM 1665 N N . LEU A 1 210 ? 5.857 -12.975 3.707 1.00 96.69 210 LEU A N 1
ATOM 1666 C CA . LEU A 1 210 ? 5.544 -11.743 2.993 1.00 96.69 210 LEU A CA 1
ATOM 1667 C C . LEU A 1 210 ? 5.219 -12.021 1.521 1.00 96.69 210 LEU A C 1
ATOM 1669 O O . LEU A 1 210 ? 6.018 -12.617 0.797 1.00 96.69 210 LEU A O 1
ATOM 1673 N N . ASN A 1 211 ? 4.049 -11.560 1.083 1.00 97.69 211 ASN A N 1
ATOM 1674 C CA . ASN A 1 211 ? 3.603 -11.615 -0.306 1.00 97.69 211 ASN A CA 1
ATOM 1675 C C . ASN A 1 211 ? 3.495 -10.223 -0.953 1.00 97.69 211 ASN A C 1
ATOM 1677 O O . ASN A 1 211 ? 3.587 -10.116 -2.176 1.00 97.69 211 ASN A O 1
ATOM 1681 N N . PHE A 1 212 ? 3.378 -9.163 -0.149 1.00 98.56 212 PHE A N 1
ATOM 1682 C CA . PHE A 1 212 ? 3.277 -7.783 -0.604 1.00 98.56 212 PHE A CA 1
ATOM 1683 C C . PHE A 1 212 ? 4.227 -6.895 0.197 1.00 98.56 212 PHE A C 1
ATOM 1685 O O . PHE A 1 212 ? 4.107 -6.794 1.420 1.00 98.56 212 PHE A O 1
ATOM 1692 N N . LEU A 1 213 ? 5.153 -6.239 -0.503 1.00 97.69 213 LEU A N 1
ATOM 1693 C CA . LEU A 1 213 ? 6.076 -5.267 0.068 1.00 97.69 213 LEU A CA 1
ATOM 1694 C C . LEU A 1 213 ? 6.087 -3.987 -0.763 1.00 97.69 213 LEU A C 1
ATOM 1696 O O . LEU A 1 213 ? 6.493 -3.998 -1.925 1.00 97.69 213 LEU A O 1
ATOM 1700 N N . SER A 1 214 ? 5.721 -2.877 -0.132 1.00 97.81 214 SER A N 1
ATOM 1701 C CA . SER A 1 214 ? 5.865 -1.536 -0.692 1.00 97.81 214 SER A CA 1
ATOM 1702 C C . SER A 1 214 ? 6.648 -0.655 0.276 1.00 97.81 214 SER A C 1
ATOM 1704 O O . SER A 1 214 ? 6.249 -0.432 1.420 1.00 97.81 214 SER A O 1
ATOM 1706 N N . LEU A 1 215 ? 7.792 -0.162 -0.197 1.00 94.94 215 LEU A N 1
ATOM 1707 C CA . LEU A 1 215 ? 8.631 0.845 0.459 1.00 94.94 215 LEU A CA 1
ATOM 1708 C C . LEU A 1 215 ? 8.902 2.010 -0.507 1.00 94.94 215 LEU A C 1
ATOM 1710 O O . LEU A 1 215 ? 9.999 2.580 -0.532 1.00 94.94 215 LEU A O 1
ATOM 1714 N N . ALA A 1 216 ? 7.918 2.323 -1.350 1.00 94.06 216 ALA A N 1
ATOM 1715 C CA . ALA A 1 216 ? 8.009 3.387 -2.336 1.00 94.06 216 ALA A CA 1
ATOM 1716 C C . ALA A 1 216 ? 8.182 4.750 -1.657 1.00 94.06 216 ALA A C 1
ATOM 1718 O O . ALA A 1 216 ? 7.404 5.110 -0.778 1.00 94.06 216 ALA A O 1
ATOM 1719 N N . ASN A 1 217 ? 9.146 5.558 -2.101 1.00 92.06 217 ASN A N 1
ATOM 1720 C CA . ASN A 1 217 ? 9.358 6.925 -1.618 1.00 92.06 217 ASN A CA 1
ATOM 1721 C C . ASN A 1 217 ? 9.534 7.026 -0.083 1.00 92.06 217 ASN A C 1
ATOM 1723 O O . ASN A 1 217 ? 8.958 7.911 0.549 1.00 92.06 217 ASN A O 1
ATOM 1727 N N . CYS A 1 218 ? 10.322 6.129 0.515 1.00 91.81 218 CYS A N 1
ATOM 1728 C CA . CYS A 1 218 ? 10.540 6.057 1.966 1.00 91.81 218 CYS A CA 1
ATOM 1729 C C . CYS A 1 218 ? 11.875 6.660 2.441 1.00 91.81 218 CYS A C 1
ATOM 1731 O O . CYS A 1 218 ? 12.290 6.447 3.584 1.00 91.81 218 CYS A O 1
ATOM 1733 N N . GLU A 1 219 ? 12.571 7.390 1.563 1.00 88.56 219 GLU A N 1
ATOM 1734 C CA . GLU A 1 219 ? 13.923 7.922 1.794 1.00 88.56 219 GLU A CA 1
ATOM 1735 C C . GLU A 1 219 ? 14.953 6.827 2.145 1.00 88.56 219 GLU A C 1
ATOM 1737 O O . GLU A 1 219 ? 15.878 7.051 2.931 1.00 88.56 219 GLU A O 1
ATOM 1742 N N . LEU A 1 220 ? 14.793 5.619 1.590 1.00 86.88 220 LEU A N 1
ATOM 1743 C CA . LEU A 1 220 ? 15.711 4.511 1.861 1.00 86.88 220 LEU A CA 1
ATOM 1744 C C . LEU A 1 220 ? 17.148 4.847 1.431 1.00 86.88 220 LEU A C 1
ATOM 1746 O O . LEU A 1 220 ? 17.387 5.417 0.368 1.00 86.88 220 LEU A O 1
ATOM 1750 N N . LYS A 1 221 ? 18.122 4.445 2.253 1.00 82.31 221 LYS A N 1
ATOM 1751 C CA . LYS A 1 221 ? 19.562 4.675 2.028 1.00 82.31 221 LYS A CA 1
ATOM 1752 C C . LYS A 1 221 ? 20.297 3.358 1.740 1.00 82.31 221 LYS A C 1
ATOM 1754 O O . LYS A 1 221 ? 19.824 2.276 2.069 1.00 82.31 221 LYS A O 1
ATOM 1759 N N . GLY A 1 222 ? 21.508 3.430 1.193 1.00 78.56 222 GLY A N 1
ATOM 1760 C CA . GLY A 1 222 ? 22.369 2.250 1.026 1.00 78.56 222 GLY A CA 1
ATOM 1761 C C . GLY A 1 222 ? 22.020 1.376 -0.187 1.00 78.56 222 GLY A C 1
ATOM 1762 O O . GLY A 1 222 ? 21.796 1.904 -1.271 1.00 78.56 222 GLY A O 1
ATOM 1763 N N . THR A 1 223 ? 22.063 0.049 -0.021 1.00 77.06 223 THR A N 1
ATOM 1764 C CA . THR A 1 223 ? 21.865 -0.959 -1.088 1.00 77.06 223 THR A CA 1
ATOM 1765 C C . THR A 1 223 ? 20.643 -1.833 -0.794 1.00 77.06 223 THR A C 1
ATOM 1767 O O . THR A 1 223 ? 20.254 -1.973 0.364 1.00 77.06 223 THR A O 1
ATOM 1770 N N . ILE A 1 224 ? 20.046 -2.451 -1.824 1.00 81.25 224 ILE A N 1
ATOM 1771 C CA . ILE A 1 224 ? 19.059 -3.522 -1.626 1.00 81.25 224 ILE A CA 1
ATOM 1772 C C . ILE A 1 224 ? 19.859 -4.779 -1.267 1.00 81.25 224 ILE A C 1
ATOM 1774 O O . ILE A 1 224 ? 20.707 -5.190 -2.066 1.00 81.25 224 ILE A O 1
ATOM 1778 N N . PRO A 1 225 ? 19.630 -5.394 -0.097 1.00 82.94 225 PRO A N 1
ATOM 1779 C CA . PRO A 1 225 ? 20.354 -6.589 0.291 1.00 82.94 225 PRO A CA 1
ATOM 1780 C C . PRO A 1 225 ? 19.961 -7.758 -0.616 1.00 82.94 225 PRO A C 1
ATOM 1782 O O . PRO A 1 225 ? 18.785 -7.963 -0.916 1.00 82.94 225 PRO A O 1
ATOM 1785 N N . SER A 1 226 ? 20.940 -8.579 -1.002 1.00 83.12 226 SER A N 1
ATOM 1786 C CA . SER A 1 226 ? 20.696 -9.803 -1.782 1.00 83.12 226 SER A CA 1
ATOM 1787 C C . SER A 1 226 ? 19.769 -10.790 -1.069 1.00 83.12 226 SER A C 1
ATOM 1789 O O . SER A 1 226 ? 19.092 -11.597 -1.699 1.00 83.12 226 SER A O 1
ATOM 1791 N N . SER A 1 227 ? 19.679 -10.689 0.257 1.00 85.88 227 SER A N 1
ATOM 1792 C CA . SER A 1 227 ? 18.764 -11.482 1.068 1.00 85.88 227 SER A CA 1
ATOM 1793 C C . SER A 1 227 ? 17.288 -11.255 0.708 1.00 85.88 227 SER A C 1
ATOM 1795 O O . SER A 1 227 ? 16.480 -12.138 0.972 1.00 85.88 227 SER A O 1
ATOM 1797 N N . LEU A 1 228 ? 16.926 -10.159 0.019 1.00 87.88 228 LEU A N 1
ATOM 1798 C CA . LEU A 1 228 ? 15.570 -9.952 -0.512 1.00 87.88 228 LEU A CA 1
ATOM 1799 C C . LEU A 1 228 ? 15.107 -11.120 -1.402 1.00 87.88 228 LEU A C 1
ATOM 1801 O O . LEU A 1 228 ? 13.934 -11.483 -1.382 1.00 87.88 228 LEU A O 1
ATOM 1805 N N . GLY A 1 229 ? 16.039 -11.765 -2.112 1.00 88.25 229 GLY A N 1
ATOM 1806 C CA . GLY A 1 229 ? 15.771 -12.957 -2.919 1.00 88.25 229 GLY A CA 1
ATOM 1807 C C . GLY A 1 229 ? 15.282 -14.178 -2.133 1.00 88.25 229 GLY A C 1
ATOM 1808 O O . GLY A 1 229 ? 14.804 -15.137 -2.731 1.00 88.25 229 GLY A O 1
ATOM 1809 N N . ASN A 1 230 ? 15.371 -14.166 -0.800 1.00 90.94 230 ASN A N 1
ATOM 1810 C CA . ASN A 1 230 ? 14.861 -15.248 0.042 1.00 90.94 230 ASN A CA 1
ATOM 1811 C C . ASN A 1 230 ? 13.349 -15.133 0.307 1.00 90.94 230 ASN A C 1
ATOM 1813 O O . ASN A 1 230 ? 12.749 -16.094 0.792 1.00 90.94 230 ASN A O 1
ATOM 1817 N N . LEU A 1 231 ? 12.712 -14.003 -0.027 1.00 92.56 231 LEU A N 1
ATOM 1818 C CA . LEU A 1 231 ? 11.266 -13.792 0.116 1.00 92.56 231 LEU A CA 1
ATOM 1819 C C . LEU A 1 231 ? 10.486 -14.464 -1.022 1.00 92.56 231 LEU A C 1
ATOM 1821 O O . LEU A 1 231 ? 9.781 -13.827 -1.790 1.00 92.56 231 LEU A O 1
ATOM 1825 N N . THR A 1 232 ? 10.617 -15.780 -1.152 1.00 92.81 232 THR A N 1
ATOM 1826 C CA . THR A 1 232 ? 10.082 -16.559 -2.289 1.00 92.81 232 THR A CA 1
ATOM 1827 C C . THR A 1 232 ? 8.550 -16.533 -2.437 1.00 92.81 232 THR A C 1
ATOM 1829 O O . THR A 1 232 ? 8.031 -16.850 -3.510 1.00 92.81 232 THR A O 1
ATOM 1832 N N . ASN A 1 233 ? 7.823 -16.113 -1.397 1.00 94.94 233 ASN A N 1
ATOM 1833 C CA . ASN A 1 233 ? 6.371 -15.901 -1.421 1.00 94.94 233 ASN A CA 1
ATOM 1834 C C . ASN A 1 233 ? 5.954 -14.537 -2.004 1.00 94.94 233 ASN A C 1
ATOM 1836 O O . ASN A 1 233 ? 4.759 -14.289 -2.163 1.00 94.94 233 ASN A O 1
ATOM 1840 N N . LEU A 1 234 ? 6.911 -13.659 -2.322 1.00 96.25 234 LEU A N 1
ATOM 1841 C CA . LEU A 1 234 ? 6.636 -12.299 -2.766 1.00 96.25 234 LEU A CA 1
ATOM 1842 C C . LEU A 1 234 ? 5.968 -12.278 -4.147 1.00 96.25 234 LEU A C 1
ATOM 1844 O O . LEU A 1 234 ? 6.473 -12.843 -5.118 1.00 96.25 234 LEU A O 1
ATOM 1848 N N . VAL A 1 235 ? 4.831 -11.592 -4.217 1.00 97.88 235 VAL A N 1
ATOM 1849 C CA . VAL A 1 235 ? 4.018 -11.380 -5.422 1.00 97.88 235 VAL A CA 1
ATOM 1850 C C . VAL A 1 235 ? 4.089 -9.919 -5.865 1.00 97.88 235 VAL A C 1
ATOM 1852 O O . VAL A 1 235 ? 4.097 -9.642 -7.066 1.00 97.88 235 VAL A O 1
ATOM 1855 N N . TYR A 1 236 ? 4.181 -8.994 -4.909 1.00 98.38 236 TYR A N 1
ATOM 1856 C CA . TYR A 1 236 ? 4.244 -7.556 -5.145 1.00 98.38 236 TYR A CA 1
ATOM 1857 C C . TYR A 1 236 ? 5.472 -6.948 -4.469 1.00 98.38 236 TYR A C 1
ATOM 1859 O O . TYR A 1 236 ? 5.650 -7.094 -3.257 1.00 98.38 236 TYR A O 1
ATOM 1867 N N . LEU A 1 237 ? 6.293 -6.250 -5.254 1.00 96.62 237 LEU A N 1
ATOM 1868 C CA . LEU A 1 237 ? 7.453 -5.504 -4.783 1.00 96.62 237 LEU A CA 1
ATOM 1869 C C . LEU A 1 237 ? 7.484 -4.106 -5.405 1.00 96.62 237 LEU A C 1
ATOM 1871 O O . LEU A 1 237 ? 7.659 -3.974 -6.615 1.00 96.62 237 LEU A O 1
ATOM 1875 N N . ASP A 1 238 ? 7.398 -3.079 -4.564 1.00 96.62 238 ASP A N 1
ATOM 1876 C CA . ASP A 1 238 ? 7.596 -1.681 -4.951 1.00 96.62 238 ASP A CA 1
ATOM 1877 C C . ASP A 1 238 ? 8.668 -1.035 -4.061 1.00 96.62 238 ASP A C 1
ATOM 1879 O O .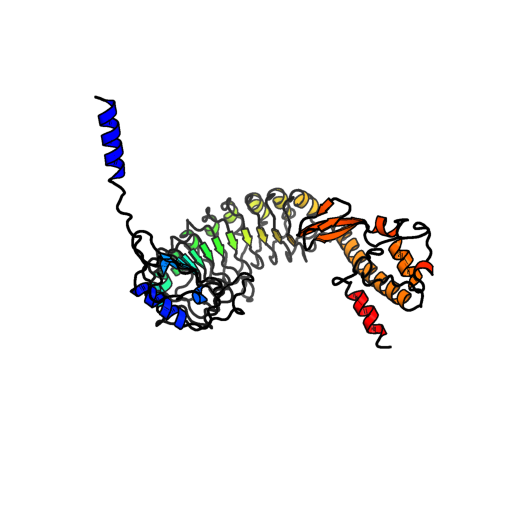 ASP A 1 238 ? 8.509 -0.896 -2.846 1.00 96.62 238 ASP A O 1
ATOM 1883 N N . LEU A 1 239 ? 9.791 -0.660 -4.674 1.00 92.38 239 LEU A N 1
ATOM 1884 C CA . LEU A 1 239 ? 10.896 0.068 -4.037 1.00 92.38 239 LEU A CA 1
ATOM 1885 C C . LEU A 1 239 ? 11.117 1.443 -4.681 1.00 92.38 239 LEU A C 1
ATOM 1887 O O . LEU A 1 239 ? 12.163 2.068 -4.471 1.00 92.38 239 LEU A O 1
ATOM 1891 N N . SER A 1 240 ? 10.159 1.902 -5.482 1.00 91.81 240 SER A N 1
ATOM 1892 C CA . SER A 1 240 ? 10.304 3.048 -6.368 1.00 91.81 240 SER A CA 1
ATOM 1893 C C . SER A 1 240 ? 10.564 4.362 -5.626 1.00 91.81 240 SER A C 1
ATOM 1895 O O . SER A 1 240 ? 10.266 4.537 -4.447 1.00 91.81 240 SER A O 1
ATOM 1897 N N . SER A 1 241 ? 11.109 5.348 -6.336 1.00 88.12 241 SER A N 1
ATOM 1898 C CA . SER A 1 241 ? 11.256 6.741 -5.888 1.00 88.12 241 SER A CA 1
ATOM 1899 C C . SER A 1 241 ? 12.089 6.947 -4.617 1.00 88.12 241 SER A C 1
ATOM 1901 O O . SER A 1 241 ? 11.937 7.961 -3.944 1.00 88.12 241 SER A O 1
ATOM 1903 N N . ASN A 1 242 ? 13.014 6.043 -4.293 1.00 83.38 242 ASN A N 1
ATOM 1904 C CA . ASN A 1 242 ? 13.912 6.203 -3.142 1.00 83.38 242 ASN A CA 1
ATOM 1905 C C . ASN A 1 242 ? 15.176 7.050 -3.437 1.00 83.38 242 ASN A C 1
ATOM 1907 O O . ASN A 1 242 ? 16.096 7.086 -2.627 1.00 83.38 242 ASN A O 1
ATOM 1911 N N . TYR A 1 243 ? 15.233 7.754 -4.577 1.00 66.69 243 TYR A N 1
ATOM 1912 C CA . TYR A 1 243 ? 16.387 8.564 -5.013 1.00 66.69 243 TYR A CA 1
ATOM 1913 C C . TYR A 1 243 ? 16.172 10.096 -4.964 1.00 66.69 243 TYR A C 1
ATOM 1915 O O . TYR A 1 243 ? 17.104 10.865 -5.209 1.00 66.69 243 TYR A O 1
ATOM 1923 N N . PHE A 1 244 ? 14.974 10.590 -4.630 1.00 51.78 244 PHE A N 1
ATOM 1924 C CA . PHE A 1 244 ? 14.670 12.032 -4.607 1.00 51.78 244 PHE A CA 1
ATOM 1925 C C . PHE A 1 244 ? 15.265 12.742 -3.367 1.00 51.78 244 PHE A C 1
ATOM 1927 O O . PHE A 1 244 ? 14.536 13.200 -2.497 1.00 51.78 244 PHE A O 1
ATOM 1934 N N . GLY A 1 245 ? 16.599 12.825 -3.257 1.00 49.59 245 GLY A N 1
ATOM 1935 C CA . GLY A 1 245 ? 17.270 13.446 -2.098 1.00 49.59 245 GLY A CA 1
ATOM 1936 C C . GLY A 1 245 ? 18.777 13.714 -2.217 1.00 49.59 245 GLY A C 1
ATOM 1937 O O . GLY A 1 245 ? 19.376 14.245 -1.287 1.00 49.59 245 GLY A O 1
ATOM 1938 N N . GLY A 1 246 ? 19.415 13.377 -3.344 1.00 45.09 246 GLY A N 1
ATOM 1939 C CA . GLY A 1 246 ? 20.812 13.748 -3.622 1.00 45.09 246 GLY A CA 1
ATOM 1940 C C . GLY A 1 246 ? 21.888 12.947 -2.875 1.00 45.09 246 GLY A C 1
ATOM 1941 O O . GLY A 1 246 ? 23.067 13.090 -3.194 1.00 45.09 246 GLY A O 1
ATOM 1942 N N . THR A 1 247 ? 21.529 12.066 -1.938 1.00 50.53 247 THR A N 1
ATOM 1943 C CA . THR A 1 247 ? 22.449 11.043 -1.430 1.00 50.53 247 THR A CA 1
ATOM 1944 C C . THR A 1 247 ? 22.397 9.827 -2.359 1.00 50.53 247 THR A C 1
ATOM 1946 O O . THR A 1 247 ? 21.341 9.212 -2.505 1.00 50.53 247 THR A O 1
ATOM 1949 N N . PRO A 1 248 ? 23.503 9.456 -3.029 1.00 49.69 248 PRO A N 1
ATOM 1950 C CA . PRO A 1 248 ? 23.508 8.302 -3.909 1.00 49.69 248 PRO A CA 1
ATOM 1951 C C . PRO A 1 248 ? 23.368 7.040 -3.057 1.00 49.69 248 PRO A C 1
ATOM 1953 O O . PRO A 1 248 ? 24.335 6.549 -2.474 1.00 49.69 248 PRO A O 1
ATOM 1956 N N . ALA A 1 249 ? 22.158 6.492 -2.999 1.00 50.19 249 ALA A N 1
ATOM 1957 C CA . ALA A 1 249 ? 21.997 5.069 -2.786 1.00 50.19 249 ALA A CA 1
ATOM 1958 C C . ALA A 1 249 ? 22.677 4.393 -3.986 1.00 50.19 249 ALA A C 1
ATOM 1960 O O . ALA A 1 249 ? 22.156 4.359 -5.103 1.00 50.19 249 ALA A O 1
ATOM 1961 N N . LEU A 1 250 ? 23.936 3.996 -3.799 1.00 48.72 250 LEU A N 1
ATOM 1962 C CA . LEU A 1 250 ? 24.673 3.177 -4.749 1.00 48.72 250 LEU A CA 1
ATOM 1963 C C . LEU A 1 250 ? 24.029 1.793 -4.730 1.00 48.72 250 LEU A C 1
ATOM 1965 O O . LEU A 1 250 ? 24.549 0.874 -4.113 1.00 48.72 250 LEU A O 1
ATOM 1969 N N . PHE A 1 251 ? 22.895 1.633 -5.408 1.00 56.28 251 PHE A N 1
ATOM 1970 C CA . PHE A 1 251 ? 22.365 0.326 -5.766 1.00 56.28 251 PHE A CA 1
ATOM 1971 C C . PHE A 1 251 ? 23.215 -0.232 -6.917 1.00 56.28 251 PHE A C 1
ATOM 1973 O O . PHE A 1 251 ? 22.809 -0.264 -8.080 1.00 56.28 251 PHE A O 1
ATOM 1980 N N . SER A 1 252 ? 24.464 -0.587 -6.608 1.00 51.06 252 SER A N 1
ATOM 1981 C CA . SER A 1 252 ? 25.386 -1.183 -7.567 1.00 51.06 252 SER A CA 1
ATOM 1982 C C . SER A 1 252 ? 25.066 -2.671 -7.743 1.00 51.06 252 SER A C 1
ATOM 1984 O O . SER A 1 252 ? 25.354 -3.500 -6.891 1.00 51.06 252 SER A O 1
ATOM 1986 N N . GLY A 1 253 ? 24.451 -3.013 -8.875 1.00 53.78 253 GLY A N 1
ATOM 1987 C CA . GLY A 1 253 ? 24.646 -4.246 -9.648 1.00 53.78 253 GLY A CA 1
ATOM 1988 C C . GLY A 1 253 ? 24.363 -5.626 -9.037 1.00 53.78 253 GLY A C 1
ATOM 1989 O O . GLY A 1 253 ? 24.479 -6.602 -9.775 1.00 53.78 253 GLY A O 1
ATOM 1990 N N . THR A 1 254 ? 24.012 -5.762 -7.757 1.00 60.28 254 THR A N 1
ATOM 1991 C CA . THR A 1 254 ? 23.946 -7.070 -7.070 1.00 60.28 254 THR A CA 1
ATOM 1992 C C . THR A 1 254 ? 22.537 -7.579 -6.775 1.00 60.28 254 THR A C 1
ATOM 1994 O O . THR A 1 254 ? 22.395 -8.727 -6.353 1.00 60.28 254 THR A O 1
ATOM 1997 N N . ILE A 1 255 ? 21.487 -6.788 -7.024 1.00 73.88 255 ILE A N 1
ATOM 1998 C CA . ILE A 1 255 ? 20.118 -7.229 -6.721 1.00 73.88 255 ILE A CA 1
ATOM 1999 C C . ILE A 1 255 ? 19.598 -8.268 -7.719 1.00 73.88 255 ILE A C 1
ATOM 2001 O O . ILE A 1 255 ? 18.935 -9.218 -7.313 1.00 73.88 255 ILE A O 1
ATOM 2005 N N . TRP A 1 256 ? 19.953 -8.148 -9.003 1.00 77.19 256 TRP A N 1
ATOM 2006 C CA . TRP A 1 256 ? 19.376 -8.965 -10.077 1.00 77.19 256 TRP A CA 1
ATOM 2007 C C . TRP A 1 256 ? 19.483 -10.474 -9.844 1.00 77.19 256 TRP A C 1
ATOM 2009 O O . TRP A 1 256 ? 18.434 -11.110 -9.825 1.00 77.19 256 TRP A O 1
ATOM 2019 N N . PRO A 1 257 ? 20.664 -11.051 -9.527 1.00 78.88 257 PRO A N 1
ATOM 2020 C CA . PRO A 1 257 ? 20.763 -12.487 -9.252 1.00 78.88 257 PRO A CA 1
ATOM 2021 C C . PRO A 1 257 ? 19.897 -12.957 -8.078 1.00 78.88 257 PRO A C 1
ATOM 2023 O O . PRO A 1 257 ? 19.561 -14.130 -7.993 1.00 78.88 257 PRO A O 1
ATOM 2026 N N . SER A 1 258 ? 19.560 -12.056 -7.155 1.00 79.62 258 SER A N 1
ATOM 2027 C CA . SER A 1 258 ? 18.709 -12.379 -6.010 1.00 79.62 258 SER A CA 1
ATOM 2028 C C . SER A 1 258 ? 17.234 -12.428 -6.408 1.00 79.62 258 SER A C 1
ATOM 2030 O O . SER A 1 258 ? 16.479 -13.227 -5.863 1.00 79.62 258 SER A O 1
ATOM 2032 N N . LEU A 1 259 ? 16.822 -11.611 -7.384 1.00 83.44 259 LEU A N 1
ATOM 2033 C CA . LEU A 1 259 ? 15.450 -11.612 -7.891 1.00 83.44 259 LEU A CA 1
ATOM 2034 C C . LEU A 1 259 ? 15.117 -12.888 -8.675 1.00 83.44 259 LEU A C 1
ATOM 2036 O O . LEU A 1 259 ? 13.945 -13.236 -8.740 1.00 83.44 259 LEU A O 1
ATOM 2040 N N . ASP A 1 260 ? 16.105 -13.629 -9.194 1.00 83.81 260 ASP A N 1
ATOM 2041 C CA . ASP A 1 260 ? 15.902 -14.920 -9.882 1.00 83.81 260 ASP A CA 1
ATOM 2042 C C . ASP A 1 260 ? 15.065 -15.914 -9.058 1.00 83.81 260 ASP A C 1
ATOM 2044 O O . ASP A 1 260 ? 14.322 -16.719 -9.619 1.00 83.81 260 ASP A O 1
ATOM 2048 N N . ASN A 1 261 ? 15.163 -15.846 -7.728 1.00 85.56 261 ASN A N 1
ATOM 2049 C CA . ASN A 1 261 ? 14.448 -16.729 -6.808 1.00 85.56 261 ASN A CA 1
ATOM 2050 C C . ASN A 1 261 ? 12.969 -16.346 -6.616 1.00 85.56 261 ASN A C 1
ATOM 2052 O O . ASN A 1 261 ? 12.181 -17.158 -6.126 1.00 85.56 261 ASN A O 1
ATOM 2056 N N . LEU A 1 262 ? 12.562 -15.135 -7.007 1.00 90.94 262 LEU A N 1
ATOM 2057 C CA . LEU A 1 262 ? 11.214 -14.599 -6.788 1.00 90.94 262 LEU A CA 1
ATOM 2058 C C . LEU A 1 262 ? 10.249 -15.012 -7.907 1.00 90.94 262 LEU A C 1
ATOM 2060 O O . LEU A 1 262 ? 9.582 -14.191 -8.526 1.00 90.94 262 LEU A O 1
ATOM 2064 N N . SER A 1 263 ? 10.165 -16.311 -8.185 1.00 89.88 263 SER A N 1
ATOM 2065 C CA . SER A 1 263 ? 9.397 -16.854 -9.319 1.00 89.88 263 SER A CA 1
ATOM 2066 C C . SER A 1 263 ? 7.888 -16.545 -9.304 1.00 89.88 263 SER A C 1
ATOM 2068 O O . SER A 1 263 ? 7.254 -16.603 -10.357 1.00 89.88 263 SER A O 1
ATOM 2070 N N . ASN A 1 264 ? 7.323 -16.183 -8.146 1.00 93.38 264 ASN A N 1
ATOM 2071 C CA . ASN A 1 264 ? 5.916 -15.799 -7.980 1.00 93.38 264 ASN A CA 1
ATOM 2072 C C . ASN A 1 264 ? 5.643 -14.306 -8.237 1.00 93.38 264 ASN A C 1
ATOM 2074 O O . ASN A 1 264 ? 4.484 -13.887 -8.203 1.00 93.38 264 ASN A O 1
ATOM 2078 N N . LEU A 1 265 ? 6.682 -13.502 -8.484 1.00 96.12 265 LEU A N 1
ATOM 2079 C CA . LEU A 1 265 ? 6.558 -12.054 -8.579 1.00 96.12 265 LEU A CA 1
ATOM 2080 C C . LEU A 1 265 ? 5.719 -11.649 -9.800 1.00 96.12 265 LEU A C 1
ATOM 2082 O O . LEU A 1 265 ? 6.065 -11.952 -10.944 1.00 96.12 265 LEU A O 1
ATOM 2086 N N . ALA A 1 266 ? 4.617 -10.947 -9.540 1.00 97.12 266 ALA A N 1
ATOM 2087 C CA . ALA A 1 266 ? 3.681 -10.452 -10.546 1.00 97.12 266 ALA A CA 1
ATOM 2088 C C . ALA A 1 266 ? 3.802 -8.934 -10.755 1.00 97.12 266 ALA A C 1
ATOM 2090 O O . ALA A 1 266 ? 3.583 -8.440 -11.862 1.00 97.12 266 ALA A O 1
ATOM 2091 N N . HIS A 1 267 ? 4.180 -8.196 -9.711 1.00 98.12 267 HIS A N 1
ATOM 2092 C CA . HIS A 1 267 ? 4.364 -6.751 -9.754 1.00 98.12 267 HIS A CA 1
ATOM 2093 C C . HIS A 1 267 ? 5.767 -6.385 -9.272 1.00 98.12 267 HIS A C 1
ATOM 2095 O O . HIS A 1 267 ? 6.140 -6.719 -8.146 1.00 98.12 267 HIS A O 1
ATOM 2101 N N . LEU A 1 268 ? 6.523 -5.691 -10.124 1.00 95.88 268 LEU A N 1
ATOM 2102 C CA . LEU A 1 268 ? 7.843 -5.159 -9.801 1.00 95.88 268 LEU A CA 1
ATOM 2103 C C . LEU A 1 268 ? 7.941 -3.689 -10.218 1.00 95.88 268 LEU A C 1
ATOM 2105 O O . LEU A 1 268 ? 7.984 -3.386 -11.410 1.00 95.88 268 LEU A O 1
ATOM 2109 N N . ASP A 1 269 ? 8.036 -2.794 -9.240 1.00 95.38 269 ASP A N 1
ATOM 2110 C CA . ASP A 1 269 ? 8.336 -1.381 -9.459 1.00 95.38 269 ASP A CA 1
ATOM 2111 C C . ASP A 1 269 ? 9.662 -1.014 -8.784 1.00 95.38 269 ASP A C 1
ATOM 2113 O O . ASP A 1 269 ? 9.844 -1.119 -7.566 1.00 95.38 269 ASP A O 1
ATOM 2117 N N . MET A 1 270 ? 10.626 -0.609 -9.604 1.00 90.00 270 MET A N 1
ATOM 2118 C CA . MET A 1 270 ? 11.915 -0.088 -9.160 1.00 90.00 270 MET A CA 1
ATOM 2119 C C . MET A 1 270 ? 12.232 1.239 -9.849 1.00 90.00 270 MET A C 1
ATOM 2121 O O . MET A 1 270 ? 13.402 1.559 -10.097 1.00 90.00 270 MET A O 1
ATOM 2125 N N . ARG A 1 271 ? 11.200 2.010 -10.208 1.00 89.75 271 ARG A N 1
ATOM 2126 C CA . ARG A 1 271 ? 11.370 3.306 -10.857 1.00 89.75 271 ARG A CA 1
ATOM 2127 C C . ARG A 1 271 ? 12.194 4.247 -9.993 1.00 89.75 271 ARG A C 1
ATOM 2129 O O . ARG A 1 271 ? 11.890 4.444 -8.820 1.00 89.75 271 ARG A O 1
ATOM 2136 N N . GLY A 1 272 ? 13.179 4.923 -10.579 1.00 86.19 272 GLY A N 1
ATOM 2137 C CA . GLY A 1 272 ? 13.914 5.978 -9.876 1.00 86.19 272 GLY A CA 1
ATOM 2138 C C . GLY A 1 272 ? 14.684 5.455 -8.664 1.00 86.19 272 GLY A C 1
ATOM 2139 O O . GLY A 1 272 ? 14.763 6.135 -7.642 1.00 86.19 272 GLY A O 1
ATOM 2140 N N . CYS A 1 273 ? 15.215 4.237 -8.759 1.00 81.81 273 CYS A N 1
ATOM 2141 C CA . CYS A 1 273 ? 16.056 3.628 -7.736 1.00 81.81 273 CYS A CA 1
ATOM 2142 C C . CYS A 1 273 ? 17.549 3.787 -8.049 1.00 81.81 273 CYS A C 1
ATOM 2144 O O . CYS A 1 273 ? 18.354 3.193 -7.355 1.00 81.81 273 CYS A O 1
ATOM 2146 N N . ASN A 1 274 ? 17.956 4.537 -9.083 1.00 77.31 274 ASN A N 1
ATOM 2147 C CA . ASN A 1 274 ? 19.365 4.678 -9.489 1.00 77.31 274 ASN A CA 1
ATOM 2148 C C . ASN A 1 274 ? 20.101 3.323 -9.632 1.00 77.31 274 ASN A C 1
ATOM 2150 O O . ASN A 1 274 ? 21.282 3.188 -9.298 1.00 77.31 274 ASN A O 1
ATOM 2154 N N . LEU A 1 275 ? 19.394 2.296 -10.110 1.00 76.56 275 LEU A N 1
ATOM 2155 C CA . LEU A 1 275 ? 19.984 0.982 -10.344 1.00 76.56 275 LEU A CA 1
ATOM 2156 C C . LEU A 1 275 ? 21.067 1.108 -11.420 1.00 76.56 275 LEU A C 1
ATOM 2158 O O . LEU A 1 275 ? 20.815 1.651 -12.495 1.00 76.56 275 LEU A O 1
ATOM 2162 N N . SER A 1 276 ? 22.266 0.607 -11.124 1.00 71.50 276 SER A N 1
ATOM 2163 C CA . SER A 1 276 ? 23.420 0.616 -12.035 1.00 71.50 276 SER A CA 1
ATOM 2164 C C . SER A 1 276 ? 24.116 -0.747 -12.057 1.00 71.50 276 SER A C 1
ATOM 2166 O O . SER A 1 276 ? 23.884 -1.574 -11.178 1.00 71.50 276 SER A O 1
ATOM 2168 N N . GLY A 1 277 ? 24.971 -1.019 -13.047 1.00 66.25 277 GLY A N 1
ATOM 2169 C CA . GLY A 1 277 ? 25.714 -2.284 -13.145 1.00 66.25 277 GLY A CA 1
ATOM 2170 C C . GLY A 1 277 ? 25.106 -3.309 -14.114 1.00 66.25 277 GLY A C 1
ATOM 2171 O O . GLY A 1 277 ? 24.630 -2.930 -15.181 1.00 66.25 277 GLY A O 1
ATOM 2172 N N . ARG A 1 278 ? 25.210 -4.609 -13.773 1.00 64.12 278 ARG A N 1
ATOM 2173 C CA . ARG A 1 278 ? 24.925 -5.766 -14.656 1.00 64.12 278 ARG A CA 1
ATOM 2174 C C . ARG A 1 278 ? 23.501 -5.744 -15.236 1.00 64.12 278 ARG A C 1
ATOM 2176 O O . ARG A 1 278 ? 22.559 -5.382 -14.540 1.00 64.12 278 ARG A O 1
ATOM 2183 N N . ASP A 1 279 ? 23.382 -6.211 -16.481 1.00 69.56 279 ASP A N 1
ATOM 2184 C CA . ASP A 1 279 ? 22.125 -6.430 -17.211 1.00 69.56 279 ASP A CA 1
ATOM 2185 C C . ASP A 1 279 ? 21.096 -7.250 -16.393 1.00 69.56 279 ASP A C 1
ATOM 2187 O O . ASP A 1 279 ? 21.416 -8.386 -16.021 1.00 69.56 279 ASP A O 1
ATOM 2191 N N . PRO A 1 280 ? 19.871 -6.741 -16.143 1.00 78.50 280 PRO A N 1
ATOM 2192 C CA . PRO A 1 280 ? 18.782 -7.500 -15.521 1.00 78.50 280 PRO A CA 1
ATOM 2193 C C . PRO A 1 280 ? 18.190 -8.614 -16.399 1.00 78.50 280 PRO A C 1
ATOM 2195 O O . PRO A 1 280 ? 17.354 -9.380 -15.918 1.00 78.50 280 PRO A O 1
ATOM 2198 N N . ALA A 1 281 ? 18.570 -8.724 -17.677 1.00 78.62 281 ALA A N 1
ATOM 2199 C CA . ALA A 1 281 ? 17.878 -9.574 -18.645 1.00 78.62 281 ALA A CA 1
ATOM 2200 C C . ALA A 1 281 ? 17.772 -11.055 -18.251 1.00 78.62 281 ALA A C 1
ATOM 2202 O O . ALA A 1 281 ? 16.729 -11.674 -18.478 1.00 78.62 281 ALA A O 1
ATOM 2203 N N . SER A 1 282 ? 18.814 -11.647 -17.658 1.00 80.50 282 SER A N 1
ATOM 2204 C CA . SER A 1 282 ? 18.753 -13.050 -17.218 1.00 80.50 282 SER A CA 1
ATOM 2205 C C . SER A 1 282 ? 17.732 -13.250 -16.101 1.00 80.50 282 SER A C 1
ATOM 2207 O O . SER A 1 282 ? 16.972 -14.213 -16.130 1.00 80.50 282 SER A O 1
ATOM 2209 N N . SER A 1 283 ? 17.682 -12.310 -15.164 1.00 84.56 283 SER A N 1
ATOM 2210 C CA . SER A 1 283 ? 16.790 -12.346 -14.010 1.00 84.56 283 SER A CA 1
ATOM 2211 C C . SER A 1 283 ? 15.343 -12.120 -14.426 1.00 84.56 283 SER A C 1
ATOM 2213 O O . SER A 1 283 ? 14.474 -12.939 -14.141 1.00 84.56 283 SER A O 1
ATOM 2215 N N . LEU A 1 284 ? 15.089 -11.073 -15.217 1.00 85.88 284 LEU A N 1
ATOM 2216 C CA . LEU A 1 284 ? 13.754 -10.764 -15.738 1.00 85.88 284 LEU A CA 1
ATOM 2217 C C . LEU A 1 284 ? 13.200 -11.889 -16.625 1.00 85.88 284 LEU A C 1
ATOM 2219 O O . LEU A 1 284 ? 12.003 -12.169 -16.581 1.00 85.88 284 LEU A O 1
ATOM 2223 N N . SER A 1 285 ? 14.072 -12.597 -17.355 1.00 86.06 285 SER A N 1
ATOM 2224 C CA . SER A 1 285 ? 13.693 -13.785 -18.133 1.00 86.06 285 SER A CA 1
ATOM 2225 C C . SER A 1 285 ? 13.109 -14.916 -17.279 1.00 86.06 285 SER A C 1
ATOM 2227 O O . SER A 1 285 ? 12.321 -15.706 -17.800 1.00 86.06 285 SER A O 1
ATOM 2229 N N . ASN A 1 286 ? 13.520 -15.033 -16.013 1.00 86.75 286 ASN A N 1
ATOM 2230 C CA . ASN A 1 286 ? 13.036 -16.064 -15.092 1.00 86.75 286 ASN A CA 1
ATOM 2231 C C . ASN A 1 286 ? 11.716 -15.657 -14.413 1.00 86.75 286 ASN A C 1
ATOM 2233 O O . ASN A 1 286 ? 10.920 -16.523 -14.046 1.00 86.75 286 ASN A O 1
ATOM 2237 N N . LEU A 1 287 ? 11.436 -14.354 -14.311 1.00 90.19 287 LEU A N 1
ATOM 2238 C CA . LEU A 1 287 ? 10.240 -13.787 -13.674 1.00 90.19 287 LEU A CA 1
ATOM 2239 C C . LEU A 1 287 ? 8.987 -13.862 -14.565 1.00 90.19 287 LEU A C 1
ATOM 2241 O O . LEU A 1 287 ? 8.310 -12.875 -14.845 1.00 90.19 287 LEU A O 1
ATOM 2245 N N . THR A 1 288 ? 8.654 -15.062 -15.031 1.00 89.38 288 THR A N 1
ATOM 2246 C CA . THR A 1 288 ? 7.594 -15.307 -16.029 1.00 89.38 288 THR A CA 1
ATOM 2247 C C . THR A 1 288 ? 6.166 -14.980 -15.563 1.00 89.38 288 THR A C 1
ATOM 2249 O O . THR A 1 288 ? 5.245 -14.991 -16.382 1.00 89.38 288 THR A O 1
ATOM 2252 N N . GLN A 1 289 ? 5.961 -14.684 -14.274 1.00 93.50 289 GLN A N 1
ATOM 2253 C CA . GLN A 1 289 ? 4.658 -14.299 -13.717 1.00 93.50 289 GLN A CA 1
ATOM 2254 C C . GLN A 1 289 ? 4.375 -12.790 -13.774 1.00 93.50 289 GLN A C 1
ATOM 2256 O O . GLN A 1 289 ? 3.246 -12.396 -13.491 1.00 93.50 289 GLN A O 1
ATOM 2261 N N . LEU A 1 290 ? 5.346 -11.961 -14.182 1.00 94.50 290 LEU A N 1
ATOM 2262 C CA . LEU A 1 290 ? 5.190 -10.505 -14.218 1.00 94.50 290 LEU A CA 1
ATOM 2263 C C . LEU A 1 290 ? 4.019 -10.056 -15.105 1.00 94.50 290 LEU A C 1
ATOM 2265 O O . LEU A 1 290 ? 3.965 -10.361 -16.298 1.00 94.50 290 LEU A O 1
ATOM 2269 N N . THR A 1 291 ? 3.130 -9.259 -14.516 1.00 95.62 291 THR A N 1
ATOM 2270 C CA . THR A 1 291 ? 2.061 -8.508 -15.187 1.00 95.62 291 THR A CA 1
ATOM 2271 C C . THR A 1 291 ? 2.350 -7.006 -15.200 1.00 95.62 291 THR A C 1
ATOM 2273 O O . THR A 1 291 ? 1.950 -6.311 -16.132 1.00 95.62 291 THR A O 1
ATOM 2276 N N . TYR A 1 292 ? 3.074 -6.503 -14.196 1.00 96.44 292 TYR A N 1
ATOM 2277 C CA . TYR A 1 292 ? 3.482 -5.103 -14.084 1.00 96.44 292 TYR A CA 1
ATOM 2278 C C . TYR A 1 292 ? 4.993 -5.006 -13.885 1.00 96.44 292 TYR A C 1
ATOM 2280 O O . TYR A 1 292 ? 5.541 -5.644 -12.983 1.00 96.44 292 TYR A O 1
ATOM 2288 N N . LEU A 1 293 ? 5.646 -4.188 -14.710 1.00 93.56 293 LEU A N 1
ATOM 2289 C CA . LEU A 1 293 ? 7.063 -3.880 -14.580 1.00 93.56 293 LEU A CA 1
ATOM 2290 C C . LEU A 1 293 ? 7.340 -2.403 -14.878 1.00 93.56 293 LEU A C 1
ATOM 2292 O O . LEU A 1 293 ? 7.113 -1.949 -16.002 1.00 93.56 293 LEU A O 1
ATOM 2296 N N . ASP A 1 294 ? 7.899 -1.691 -13.901 1.00 92.44 294 ASP A N 1
ATOM 2297 C CA . ASP A 1 294 ? 8.442 -0.342 -14.082 1.00 92.44 294 ASP A CA 1
ATOM 2298 C C . ASP A 1 294 ? 9.910 -0.290 -13.632 1.00 92.44 294 ASP A C 1
ATOM 2300 O O . ASP A 1 294 ? 10.244 -0.488 -12.463 1.00 92.44 294 ASP A O 1
ATOM 2304 N N . LEU A 1 295 ? 10.805 -0.044 -14.592 1.00 88.56 295 LEU A N 1
ATOM 2305 C CA . LEU A 1 295 ? 12.241 0.156 -14.368 1.00 88.56 295 LEU A CA 1
ATOM 2306 C C . LEU A 1 295 ? 12.698 1.550 -14.803 1.00 88.56 295 LEU A C 1
ATOM 2308 O O . LEU A 1 295 ? 13.902 1.778 -14.961 1.00 88.56 295 LEU A O 1
ATOM 2312 N N . SER A 1 296 ? 11.763 2.472 -15.022 1.00 86.50 296 SER A N 1
ATOM 2313 C CA . SER A 1 296 ? 12.060 3.806 -15.524 1.00 86.50 296 SER A CA 1
ATOM 2314 C C . SER A 1 296 ? 12.976 4.600 -14.583 1.00 86.50 296 SER A C 1
ATOM 2316 O O . SER A 1 296 ? 13.085 4.325 -13.387 1.00 86.50 296 SER A O 1
ATOM 2318 N N . GLN A 1 297 ? 13.674 5.603 -15.116 1.00 85.00 297 GLN A N 1
ATOM 2319 C CA . GLN A 1 297 ? 14.568 6.487 -14.352 1.00 85.00 297 GLN A CA 1
ATOM 2320 C C . GLN A 1 297 ? 15.705 5.736 -13.617 1.00 85.00 297 GLN A C 1
ATOM 2322 O O . GLN A 1 297 ? 16.059 6.071 -12.486 1.00 85.00 297 GLN A O 1
ATOM 2327 N N . ASN A 1 298 ? 16.285 4.713 -14.254 1.00 81.75 298 ASN A N 1
ATOM 2328 C CA . ASN A 1 298 ? 17.453 3.970 -13.761 1.00 81.75 298 ASN A CA 1
ATOM 2329 C C . ASN A 1 298 ? 18.647 4.086 -14.724 1.00 81.75 298 ASN A C 1
ATOM 2331 O O . ASN A 1 298 ? 18.488 4.439 -15.889 1.00 81.75 298 ASN A O 1
ATOM 2335 N N . ASN A 1 299 ? 19.856 3.776 -14.246 1.00 76.81 299 ASN A N 1
ATOM 2336 C CA . ASN A 1 299 ? 21.107 3.996 -14.977 1.00 76.81 299 ASN A CA 1
ATOM 2337 C C . ASN A 1 299 ? 21.827 2.676 -15.299 1.00 76.81 299 ASN A C 1
ATOM 2339 O O . ASN A 1 299 ? 22.936 2.409 -14.823 1.00 76.81 299 ASN A O 1
ATOM 2343 N N . PHE A 1 300 ? 21.187 1.827 -16.103 1.00 73.94 300 PHE A N 1
ATOM 2344 C CA . PHE A 1 300 ? 21.770 0.550 -16.505 1.00 73.94 300 PHE A CA 1
ATOM 2345 C C . PHE A 1 300 ? 22.988 0.751 -17.417 1.00 73.94 300 PHE A C 1
ATOM 2347 O O . PHE A 1 300 ? 22.985 1.548 -18.358 1.00 73.94 300 PHE A O 1
ATOM 2354 N N . SER A 1 301 ? 24.064 0.013 -17.141 1.00 64.94 301 SER A N 1
ATOM 2355 C CA . SER A 1 301 ? 25.229 -0.018 -18.023 1.00 64.94 301 SER A CA 1
ATOM 2356 C C . SER A 1 301 ? 24.858 -0.845 -19.252 1.00 64.94 301 SER A C 1
ATOM 2358 O O . SER A 1 301 ? 24.492 -2.005 -19.101 1.00 64.94 301 SER A O 1
ATOM 2360 N N . SER A 1 302 ? 24.889 -0.230 -20.440 1.00 59.28 302 SER A N 1
ATOM 2361 C CA . SER A 1 302 ? 24.353 -0.800 -21.685 1.00 59.28 302 SER A CA 1
ATOM 2362 C C . SER A 1 302 ? 24.739 -2.267 -21.898 1.00 59.28 302 SER A C 1
ATOM 2364 O O . SER A 1 302 ? 25.929 -2.588 -21.959 1.00 59.28 302 SER A O 1
ATOM 2366 N N . PRO A 1 303 ? 23.752 -3.148 -22.093 1.00 55.03 303 PRO A N 1
ATOM 2367 C CA . PRO A 1 303 ? 23.980 -4.441 -22.699 1.00 55.03 303 PRO A CA 1
ATOM 2368 C C . PRO A 1 303 ? 23.152 -4.558 -23.978 1.00 55.03 303 PRO A C 1
ATOM 2370 O O . PRO A 1 303 ? 21.953 -4.279 -24.009 1.00 55.03 303 PRO A O 1
ATOM 2373 N N . SER A 1 304 ? 23.781 -5.069 -25.029 1.00 54.75 304 SER A N 1
ATOM 2374 C CA . SER A 1 304 ? 23.185 -5.478 -26.309 1.00 54.75 304 SER A CA 1
ATOM 2375 C C . SER A 1 304 ? 22.006 -6.476 -26.199 1.00 54.75 304 SER A C 1
ATOM 2377 O O . SER A 1 304 ? 21.461 -6.886 -27.219 1.00 54.75 304 SER A O 1
ATOM 2379 N N . SER A 1 305 ? 21.592 -6.851 -24.980 1.00 59.28 305 SER A N 1
ATOM 2380 C CA . SER A 1 305 ? 20.588 -7.865 -24.638 1.00 59.28 305 SER A CA 1
ATOM 2381 C C . SER A 1 305 ? 19.459 -7.404 -23.701 1.00 59.28 305 SER A C 1
ATOM 2383 O O . SER A 1 305 ? 18.594 -8.230 -23.388 1.00 59.28 305 SER A O 1
ATOM 2385 N N . LEU A 1 306 ? 19.406 -6.126 -23.287 1.00 63.72 306 LEU A N 1
ATOM 2386 C CA . LEU A 1 306 ? 18.431 -5.639 -22.294 1.00 63.72 306 LEU A CA 1
ATOM 2387 C C . LEU A 1 306 ? 16.965 -5.838 -22.702 1.00 63.72 306 LEU A C 1
ATOM 2389 O O . LEU A 1 306 ? 16.110 -5.786 -21.841 1.00 63.72 306 LEU A O 1
ATOM 2393 N N . LEU A 1 307 ? 16.628 -6.077 -23.970 1.00 71.31 307 LEU A N 1
ATOM 2394 C CA . LEU A 1 307 ? 15.237 -6.297 -24.399 1.00 71.31 307 LEU A CA 1
ATOM 2395 C C . LEU A 1 307 ? 14.907 -7.769 -24.697 1.00 71.31 307 LEU A C 1
ATOM 2397 O O . LEU A 1 307 ? 13.773 -8.091 -25.049 1.00 71.31 307 LEU A O 1
ATOM 2401 N N . SER A 1 308 ? 15.877 -8.680 -24.572 1.00 73.25 308 SER A N 1
ATOM 2402 C CA . SER A 1 308 ? 15.700 -10.101 -24.922 1.00 73.25 308 SER A CA 1
ATOM 2403 C C . SER A 1 308 ? 14.716 -10.837 -24.001 1.00 73.25 308 SER A C 1
ATOM 2405 O O . SER A 1 308 ? 14.001 -11.739 -24.446 1.00 73.25 308 SER A O 1
ATOM 2407 N N . TRP A 1 309 ? 14.628 -10.421 -22.734 1.00 80.06 309 TRP A N 1
ATOM 2408 C CA . TRP A 1 309 ? 13.736 -11.017 -21.737 1.00 80.06 309 TRP A CA 1
ATOM 2409 C C . TRP A 1 309 ? 12.259 -10.721 -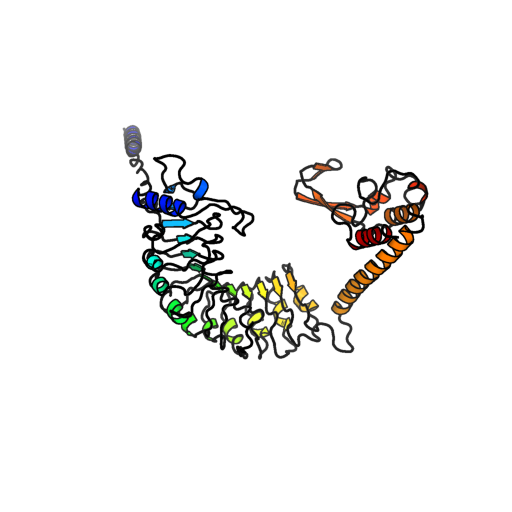21.997 1.00 80.06 309 TRP A C 1
ATOM 2411 O O . TRP A 1 309 ? 11.435 -11.585 -21.730 1.00 80.06 309 TRP A O 1
ATOM 2421 N N . ILE A 1 310 ? 11.930 -9.567 -22.593 1.00 80.31 310 ILE A N 1
ATOM 2422 C CA . ILE A 1 310 ? 10.548 -9.102 -22.825 1.00 80.31 310 ILE A CA 1
ATOM 2423 C C . ILE A 1 310 ? 9.700 -10.188 -23.498 1.00 80.31 310 ILE A C 1
ATOM 2425 O O . ILE A 1 310 ? 8.570 -10.441 -23.093 1.00 80.31 310 ILE A O 1
ATOM 2429 N N . SER A 1 311 ? 10.279 -10.891 -24.476 1.00 77.06 311 SER A N 1
ATOM 2430 C CA . SER A 1 311 ? 9.606 -11.964 -25.214 1.00 77.06 311 SER A CA 1
ATOM 2431 C C . SER A 1 311 ? 9.156 -13.152 -24.345 1.00 77.06 311 SER A C 1
ATOM 2433 O O . SER A 1 311 ? 8.246 -13.880 -24.740 1.00 77.06 311 SER A O 1
ATOM 2435 N N . LYS A 1 312 ? 9.771 -13.355 -23.172 1.00 83.94 312 LYS A N 1
ATOM 2436 C CA . LYS A 1 312 ? 9.453 -14.432 -22.221 1.00 83.94 312 LYS A CA 1
ATOM 2437 C C . LYS A 1 312 ? 8.354 -14.044 -21.231 1.00 83.94 312 LYS A C 1
ATOM 2439 O O . LYS A 1 312 ? 7.659 -14.923 -20.725 1.00 83.94 312 LYS A O 1
ATOM 2444 N N . ASN A 1 313 ? 8.146 -12.753 -20.978 1.00 85.31 313 ASN A N 1
ATOM 2445 C CA . ASN A 1 313 ? 7.175 -12.249 -20.003 1.00 85.31 313 ASN A CA 1
ATOM 2446 C C . ASN A 1 313 ? 5.831 -11.929 -20.676 1.00 85.31 313 ASN A C 1
ATOM 2448 O O . ASN A 1 313 ? 5.324 -10.813 -20.624 1.00 85.31 313 ASN A O 1
ATOM 2452 N N . THR A 1 314 ? 5.229 -12.937 -21.309 1.00 87.06 314 THR A N 1
ATOM 2453 C CA . THR A 1 314 ? 3.997 -12.807 -22.120 1.00 87.06 314 THR A CA 1
ATOM 2454 C C . THR A 1 314 ? 2.750 -12.365 -21.343 1.00 87.06 314 THR A C 1
ATOM 2456 O O . THR A 1 314 ? 1.743 -12.007 -21.955 1.00 87.06 314 THR A O 1
ATOM 2459 N N . LYS A 1 315 ? 2.808 -12.375 -20.005 1.00 92.06 315 LYS A N 1
ATOM 2460 C CA . LYS A 1 315 ? 1.739 -11.911 -19.109 1.00 92.06 315 LYS A CA 1
ATOM 2461 C C . LYS A 1 315 ? 1.775 -10.405 -18.832 1.00 92.06 315 LYS A C 1
ATOM 2463 O O . LYS A 1 315 ? 0.867 -9.908 -18.173 1.00 92.06 315 LYS A O 1
ATOM 2468 N N . LEU A 1 316 ? 2.792 -9.683 -19.310 1.00 89.69 316 LEU A N 1
ATOM 2469 C CA . LEU A 1 316 ? 2.913 -8.246 -19.072 1.00 89.69 316 LEU A CA 1
ATOM 2470 C C . LEU A 1 316 ? 1.719 -7.482 -19.647 1.00 89.69 316 LEU A C 1
ATOM 2472 O O . LEU A 1 316 ? 1.421 -7.547 -20.840 1.00 89.69 316 LEU A O 1
ATOM 2476 N N . THR A 1 317 ? 1.080 -6.709 -18.777 1.00 91.06 317 THR A N 1
ATOM 2477 C CA . THR A 1 317 ? -0.005 -5.786 -19.104 1.00 91.06 317 THR A CA 1
ATOM 2478 C C . THR A 1 317 ? 0.444 -4.327 -18.998 1.00 91.06 317 THR A C 1
ATOM 2480 O O . THR A 1 317 ? -0.069 -3.468 -19.718 1.00 91.06 317 THR A O 1
ATOM 2483 N N . HIS A 1 318 ? 1.437 -4.059 -18.143 1.00 91.19 318 HIS A N 1
ATOM 2484 C CA . HIS A 1 318 ? 2.069 -2.758 -17.949 1.00 91.19 318 HIS A CA 1
ATOM 2485 C C . HIS A 1 318 ? 3.595 -2.883 -18.034 1.00 91.19 318 HIS A C 1
ATOM 2487 O O . HIS A 1 318 ? 4.191 -3.663 -17.289 1.00 91.19 318 HIS A O 1
ATOM 2493 N N . LEU A 1 319 ? 4.217 -2.099 -18.919 1.00 88.25 319 LEU A N 1
ATOM 2494 C CA . LEU A 1 319 ? 5.669 -2.012 -19.059 1.00 88.25 319 LEU A CA 1
ATOM 2495 C C . LEU A 1 319 ? 6.121 -0.553 -19.166 1.00 88.25 319 LEU A C 1
ATOM 2497 O O . LEU A 1 319 ? 5.745 0.149 -20.104 1.00 88.25 319 LEU A O 1
ATOM 2501 N N . SER A 1 320 ? 6.980 -0.123 -18.247 1.00 88.19 320 SER A N 1
ATOM 2502 C CA . SER A 1 320 ? 7.608 1.197 -18.260 1.00 88.19 320 SER A CA 1
ATOM 2503 C C . SER A 1 320 ? 9.126 1.064 -18.169 1.00 88.19 320 SER A C 1
ATOM 2505 O O . SER A 1 320 ? 9.670 0.465 -17.242 1.00 88.19 320 SER A O 1
ATOM 2507 N N . LEU A 1 321 ? 9.821 1.602 -19.168 1.00 83.69 321 LEU A N 1
ATOM 2508 C CA . LEU A 1 321 ? 11.279 1.607 -19.274 1.00 83.69 321 LEU A CA 1
ATOM 2509 C C . LEU A 1 321 ? 11.812 3.019 -19.543 1.00 83.69 321 LEU A C 1
ATOM 2511 O O . LEU A 1 321 ? 12.930 3.141 -20.026 1.00 83.69 321 LEU A O 1
ATOM 2515 N N . SER A 1 322 ? 11.028 4.079 -19.328 1.00 83.00 322 SER A N 1
ATOM 2516 C CA . SER A 1 322 ? 11.406 5.447 -19.707 1.00 83.00 322 SER A CA 1
ATOM 2517 C C . SER A 1 322 ? 12.618 5.988 -18.942 1.00 83.00 322 SER A C 1
ATOM 2519 O O . SER A 1 322 ? 12.913 5.564 -17.828 1.00 83.00 322 SER A O 1
ATOM 2521 N N . TYR A 1 323 ? 13.340 6.952 -19.518 1.00 79.44 323 TYR A N 1
ATOM 2522 C CA . TYR A 1 323 ? 14.520 7.571 -18.893 1.00 79.44 323 TYR A CA 1
ATOM 2523 C C . TYR A 1 323 ? 15.610 6.576 -18.442 1.00 79.44 323 TYR A C 1
ATOM 2525 O O . TYR A 1 323 ? 16.291 6.810 -17.443 1.00 79.44 323 TYR A O 1
ATOM 2533 N N . ILE A 1 324 ? 15.789 5.470 -19.163 1.00 76.44 324 ILE A N 1
ATOM 2534 C CA . ILE A 1 324 ? 16.926 4.570 -18.979 1.00 76.44 324 ILE A CA 1
ATOM 2535 C C . ILE A 1 324 ? 18.049 5.023 -19.915 1.00 76.44 324 ILE A C 1
ATOM 2537 O O . ILE A 1 324 ? 17.956 4.927 -21.143 1.00 76.44 324 ILE A O 1
ATOM 2541 N N . SER A 1 325 ? 19.141 5.516 -19.333 1.00 64.06 325 SER A N 1
ATOM 2542 C CA . SER A 1 325 ? 20.357 5.858 -20.073 1.00 64.06 325 SER A CA 1
ATOM 2543 C C . SER A 1 325 ? 20.920 4.606 -20.759 1.00 64.06 325 SER A C 1
ATOM 2545 O O . SER A 1 325 ? 21.160 3.589 -20.117 1.00 64.06 325 SER A O 1
ATOM 2547 N N . ASN A 1 326 ? 21.185 4.695 -22.068 1.00 61.22 326 ASN A N 1
ATOM 2548 C CA . ASN A 1 326 ? 21.834 3.664 -22.902 1.00 61.22 326 ASN A CA 1
ATOM 2549 C C . ASN A 1 326 ? 20.972 2.513 -23.465 1.00 61.22 326 ASN A C 1
ATOM 2551 O O . ASN A 1 326 ? 21.525 1.468 -23.822 1.00 61.22 326 ASN A O 1
ATOM 2555 N N . LEU A 1 327 ? 19.663 2.707 -23.652 1.00 61.75 327 LEU A N 1
ATOM 2556 C CA . LEU A 1 327 ? 18.827 1.835 -24.505 1.00 61.75 327 LEU A CA 1
ATOM 2557 C C . LEU A 1 327 ? 19.011 2.095 -26.022 1.00 61.75 327 LEU A C 1
ATOM 2559 O O . LEU A 1 327 ? 18.247 1.598 -26.853 1.00 61.75 327 LEU A O 1
ATOM 2563 N N . SER A 1 328 ? 20.025 2.874 -26.408 1.00 59.12 328 SER A N 1
ATOM 2564 C CA . SER A 1 328 ? 20.242 3.303 -27.788 1.00 59.12 328 SER A CA 1
ATOM 2565 C C . SER A 1 328 ? 20.595 2.152 -28.729 1.00 59.12 328 SER A C 1
ATOM 2567 O O . SER A 1 328 ? 21.454 1.327 -28.425 1.00 59.12 328 SER A O 1
ATOM 2569 N N . GLY A 1 329 ? 19.973 2.147 -29.910 1.00 56.34 329 GLY A N 1
ATOM 2570 C CA . GLY A 1 329 ? 20.304 1.232 -31.010 1.00 56.34 329 GLY A CA 1
ATOM 2571 C C . GLY A 1 329 ? 19.640 -0.151 -30.977 1.00 56.34 329 GLY A C 1
ATOM 2572 O O . GLY A 1 329 ? 19.883 -0.930 -31.894 1.00 56.34 329 GLY A O 1
ATOM 2573 N N . GLN A 1 330 ? 18.792 -0.469 -29.991 1.00 62.66 330 GLN A N 1
ATOM 2574 C CA . GLN A 1 330 ? 17.994 -1.704 -30.018 1.00 62.66 330 GLN A CA 1
ATOM 2575 C C . GLN A 1 330 ? 16.596 -1.454 -30.588 1.00 62.66 330 GLN A C 1
ATOM 2577 O O . GLN A 1 330 ? 15.944 -0.483 -30.211 1.00 62.66 330 GLN A O 1
ATOM 2582 N N . ASP A 1 331 ? 16.133 -2.333 -31.480 1.00 64.06 331 ASP A N 1
ATOM 2583 C CA . ASP A 1 331 ? 14.750 -2.343 -31.960 1.00 64.06 331 ASP A CA 1
ATOM 2584 C C . ASP A 1 331 ? 13.886 -3.232 -31.040 1.00 64.06 331 ASP A C 1
ATOM 2586 O O . ASP A 1 331 ? 14.002 -4.462 -31.092 1.00 64.06 331 ASP A O 1
ATOM 2590 N N . PRO A 1 332 ? 13.015 -2.649 -30.191 1.00 65.19 332 PRO A N 1
ATOM 2591 C CA . PRO A 1 332 ? 12.158 -3.412 -29.291 1.00 65.19 332 PRO A CA 1
ATOM 2592 C C . PRO A 1 332 ? 11.023 -4.142 -30.023 1.00 65.19 332 PRO A C 1
ATOM 2594 O O . PRO A 1 332 ? 10.365 -4.980 -29.406 1.00 65.19 332 PRO A O 1
ATOM 2597 N N . ALA A 1 333 ? 10.757 -3.841 -31.303 1.00 65.19 333 ALA A N 1
ATOM 2598 C CA . ALA A 1 333 ? 9.564 -4.312 -32.007 1.00 65.19 333 ALA A CA 1
ATOM 2599 C C . ALA A 1 333 ? 9.461 -5.843 -32.042 1.00 65.19 333 ALA A C 1
ATOM 2601 O O . ALA A 1 333 ? 8.388 -6.398 -31.805 1.00 65.19 333 ALA A O 1
ATOM 2602 N N . SER A 1 334 ? 10.583 -6.530 -32.276 1.00 67.56 334 SER A N 1
ATOM 2603 C CA . SER A 1 334 ? 10.621 -7.996 -32.293 1.00 67.56 334 SER A CA 1
ATOM 2604 C C . SER A 1 334 ? 10.285 -8.596 -30.924 1.00 67.56 334 SER A C 1
ATOM 2606 O O . SER A 1 334 ? 9.446 -9.492 -30.839 1.00 67.56 334 SER A O 1
ATOM 2608 N N . SER A 1 335 ? 10.849 -8.060 -29.840 1.00 69.69 335 SER A N 1
ATOM 2609 C CA . SER A 1 335 ? 10.594 -8.546 -28.481 1.00 69.69 335 SER A CA 1
ATOM 2610 C C . SER A 1 335 ? 9.192 -8.212 -27.962 1.00 69.69 335 SER A C 1
ATOM 2612 O O . SER A 1 335 ? 8.606 -9.014 -27.238 1.00 69.69 335 SER A O 1
ATOM 2614 N N . LEU A 1 336 ? 8.643 -7.051 -28.334 1.00 71.31 336 LEU A N 1
ATOM 2615 C CA . LEU A 1 336 ? 7.304 -6.606 -27.929 1.00 71.31 336 LEU A CA 1
ATOM 2616 C C . LEU A 1 336 ? 6.179 -7.330 -28.677 1.00 71.31 336 LEU A C 1
ATOM 2618 O O . LEU A 1 336 ? 5.059 -7.382 -28.176 1.00 71.31 336 LEU A O 1
ATOM 2622 N N . SER A 1 337 ? 6.465 -7.907 -29.849 1.00 71.12 337 SER A N 1
ATOM 2623 C CA . SER A 1 337 ? 5.462 -8.574 -30.692 1.00 71.12 337 SER A CA 1
ATOM 2624 C C . SER A 1 337 ? 4.712 -9.723 -29.998 1.00 71.12 337 SER A C 1
ATOM 2626 O O . SER A 1 337 ? 3.590 -10.035 -30.384 1.00 71.12 337 SER A O 1
ATOM 2628 N N . ASN A 1 338 ? 5.295 -10.312 -28.948 1.00 71.00 338 ASN A N 1
ATOM 2629 C CA . ASN A 1 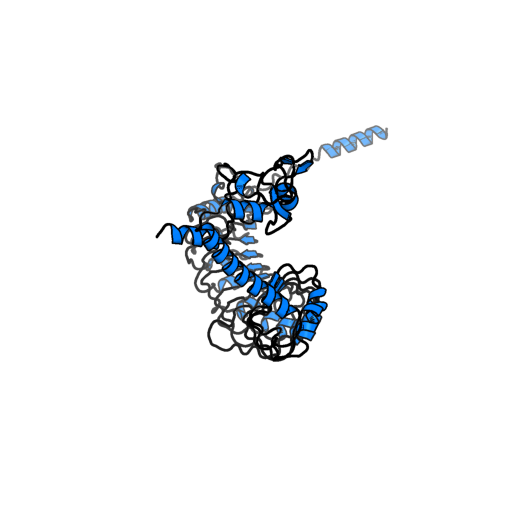338 ? 4.695 -11.406 -28.180 1.00 71.00 338 ASN A CA 1
ATOM 2630 C C . ASN A 1 338 ? 3.816 -10.936 -27.002 1.00 71.00 338 ASN A C 1
ATOM 2632 O O . ASN A 1 338 ? 3.187 -11.767 -26.342 1.00 71.00 338 ASN A O 1
ATOM 2636 N N . LEU A 1 339 ? 3.757 -9.631 -26.708 1.00 76.88 339 LEU A N 1
ATOM 2637 C CA . LEU A 1 339 ? 3.026 -9.079 -25.561 1.00 76.88 339 LEU A CA 1
ATOM 2638 C C . LEU A 1 339 ? 1.574 -8.716 -25.905 1.00 76.88 339 LEU A C 1
ATOM 2640 O O . LEU A 1 339 ? 1.172 -7.555 -25.893 1.00 76.88 339 LEU A O 1
ATOM 2644 N N . ASN A 1 340 ? 0.749 -9.726 -26.175 1.00 80.06 340 ASN A N 1
ATOM 2645 C CA . ASN A 1 340 ? -0.638 -9.527 -26.622 1.00 80.06 340 ASN A CA 1
ATOM 2646 C C . ASN A 1 340 ? -1.583 -8.926 -25.561 1.00 80.06 340 ASN A C 1
ATOM 2648 O O . ASN A 1 340 ? -2.701 -8.537 -25.892 1.00 80.06 340 ASN A O 1
ATOM 2652 N N . GLN A 1 341 ? -1.170 -8.890 -24.291 1.00 84.12 341 GLN A N 1
ATOM 2653 C CA . GLN A 1 341 ? -1.976 -8.386 -23.168 1.00 84.12 341 GLN A CA 1
ATOM 2654 C C . GLN A 1 341 ? -1.570 -6.972 -22.727 1.00 84.12 341 GLN A C 1
ATOM 2656 O O . GLN A 1 341 ? -2.169 -6.414 -21.805 1.00 84.12 341 GLN A O 1
ATOM 2661 N N . LEU A 1 342 ? -0.562 -6.384 -23.379 1.00 80.94 342 LEU A N 1
ATOM 2662 C CA . LEU A 1 342 ? -0.013 -5.088 -23.013 1.00 80.94 342 LEU A CA 1
ATOM 2663 C C . LEU A 1 342 ? -1.016 -3.972 -23.319 1.00 80.94 342 LEU A C 1
ATOM 2665 O O . LEU A 1 342 ? -1.380 -3.752 -24.474 1.00 80.94 342 LEU A O 1
ATOM 2669 N N . TYR A 1 343 ? -1.449 -3.246 -22.287 1.00 86.00 343 TYR A N 1
ATOM 2670 C CA . TYR A 1 343 ? -2.310 -2.068 -22.439 1.00 86.00 343 TYR A CA 1
ATOM 2671 C C . TYR A 1 343 ? -1.587 -0.757 -22.104 1.00 86.00 343 TYR A C 1
ATOM 2673 O O . TYR A 1 343 ? -2.070 0.310 -22.484 1.00 86.00 343 TYR A O 1
ATOM 2681 N N . TYR A 1 344 ? -0.445 -0.821 -21.411 1.00 82.50 344 TYR A N 1
ATOM 2682 C CA . TYR A 1 344 ? 0.405 0.330 -21.112 1.00 82.50 344 TYR A CA 1
ATOM 2683 C C . TYR A 1 344 ? 1.862 0.034 -21.479 1.00 82.50 344 TYR A C 1
ATOM 2685 O O . TYR A 1 344 ? 2.439 -0.940 -20.994 1.00 82.50 344 TYR A O 1
ATOM 2693 N N . LEU A 1 345 ? 2.449 0.897 -22.310 1.00 82.88 345 LEU A N 1
ATOM 2694 C CA . LEU A 1 345 ? 3.855 0.857 -22.703 1.00 82.88 345 LEU A CA 1
ATOM 2695 C C . LEU A 1 345 ? 4.443 2.268 -22.647 1.00 82.88 345 LEU A C 1
ATOM 2697 O O . LEU A 1 345 ? 4.014 3.136 -23.409 1.00 82.88 345 LEU A O 1
ATOM 2701 N N . ASP A 1 346 ? 5.451 2.471 -21.804 1.00 80.00 346 ASP A N 1
ATOM 2702 C CA . ASP A 1 346 ? 6.240 3.702 -21.762 1.00 80.00 346 ASP A CA 1
ATOM 2703 C C . ASP A 1 346 ? 7.715 3.419 -22.079 1.00 80.00 346 ASP A C 1
ATOM 2705 O O . ASP A 1 346 ? 8.415 2.725 -21.344 1.00 80.00 346 ASP A O 1
ATOM 2709 N N . LEU A 1 347 ? 8.189 3.969 -23.198 1.00 76.62 347 LEU A N 1
ATOM 2710 C CA . LEU A 1 347 ? 9.581 3.896 -23.661 1.00 76.62 347 LEU A CA 1
ATOM 2711 C C . LEU A 1 347 ? 10.195 5.294 -23.835 1.00 76.62 347 LEU A C 1
ATOM 2713 O O . LEU A 1 347 ? 11.172 5.466 -24.571 1.00 76.62 347 LEU A O 1
ATOM 2717 N N . TYR A 1 348 ? 9.583 6.310 -23.230 1.00 75.56 348 TYR A N 1
ATOM 2718 C CA . TYR A 1 348 ? 9.951 7.701 -23.430 1.00 75.56 348 TYR A CA 1
ATOM 2719 C C . TYR A 1 348 ? 11.408 7.988 -23.019 1.00 75.56 348 TYR A C 1
ATOM 2721 O O . TYR A 1 348 ? 11.912 7.480 -22.022 1.00 75.56 348 TYR A O 1
ATOM 2729 N N . ASN A 1 349 ? 12.087 8.843 -23.791 1.00 73.12 349 ASN A N 1
ATOM 2730 C CA . ASN A 1 349 ? 13.428 9.362 -23.493 1.00 73.12 349 ASN A CA 1
ATOM 2731 C C . ASN A 1 349 ? 14.534 8.302 -23.279 1.00 73.12 349 ASN A C 1
ATOM 2733 O O . ASN A 1 349 ? 15.389 8.446 -22.409 1.00 73.12 349 ASN A O 1
ATOM 2737 N N . ASN A 1 350 ? 14.525 7.251 -24.103 1.00 65.00 350 ASN A N 1
ATOM 2738 C CA . ASN A 1 350 ? 15.483 6.135 -24.045 1.00 65.00 350 ASN A CA 1
ATOM 2739 C C . ASN A 1 350 ? 16.527 6.117 -25.180 1.00 65.00 350 ASN A C 1
ATOM 2741 O O . ASN A 1 350 ? 17.286 5.160 -25.317 1.00 65.00 350 ASN A O 1
ATOM 2745 N N . ASN A 1 351 ? 16.553 7.143 -26.037 1.00 58.06 351 ASN A N 1
ATOM 2746 C CA . ASN A 1 351 ? 17.342 7.182 -27.282 1.00 58.06 351 ASN A CA 1
ATOM 2747 C C . ASN A 1 351 ? 17.185 5.918 -28.171 1.00 58.06 351 ASN A C 1
ATOM 2749 O O . ASN A 1 351 ? 18.075 5.550 -28.942 1.00 58.06 351 ASN A O 1
ATOM 2753 N N . ILE A 1 352 ? 16.044 5.228 -28.055 1.00 55.84 352 ILE A N 1
ATOM 2754 C CA . ILE A 1 352 ? 15.691 4.050 -28.854 1.00 55.84 352 ILE A CA 1
ATOM 2755 C C . ILE A 1 352 ? 15.482 4.502 -30.304 1.00 55.84 352 ILE A C 1
ATOM 2757 O O . ILE A 1 352 ? 14.730 5.439 -30.567 1.00 55.84 352 ILE A O 1
ATOM 2761 N N . GLY A 1 353 ? 16.159 3.838 -31.245 1.00 47.50 353 GLY A N 1
ATOM 2762 C CA . GLY A 1 353 ? 16.048 4.120 -32.681 1.00 47.50 353 GLY A CA 1
ATOM 2763 C C . GLY A 1 353 ? 16.972 5.212 -33.242 1.00 47.50 353 GLY A C 1
ATOM 2764 O O . GLY A 1 353 ? 16.784 5.597 -34.394 1.00 47.50 353 GLY A O 1
ATOM 2765 N N . GLY A 1 354 ? 17.963 5.692 -32.476 1.00 43.72 354 GLY A N 1
ATOM 2766 C CA . GLY A 1 354 ? 18.890 6.756 -32.888 1.00 43.72 354 GLY A CA 1
ATOM 2767 C C . GLY A 1 354 ? 20.371 6.383 -32.782 1.00 43.72 354 GLY A C 1
ATOM 2768 O O . GLY A 1 354 ? 21.092 6.952 -31.970 1.00 43.72 354 GLY A O 1
ATOM 2769 N N . GLY A 1 355 ? 20.835 5.435 -33.599 1.00 38.22 355 GLY A N 1
ATOM 2770 C CA . GLY A 1 355 ? 22.235 5.424 -34.034 1.00 38.22 355 GLY A CA 1
ATOM 2771 C C . GLY A 1 355 ? 22.334 6.242 -35.319 1.00 38.22 355 GLY A C 1
ATOM 2772 O O . GLY A 1 355 ? 21.484 6.071 -36.196 1.00 38.22 355 GLY A O 1
ATOM 2773 N N . GLU A 1 356 ? 23.323 7.132 -35.440 1.00 41.00 356 GLU A N 1
ATOM 2774 C CA . GLU A 1 356 ? 23.627 7.802 -36.710 1.00 41.00 356 GLU A CA 1
ATOM 2775 C C . GLU A 1 356 ? 23.782 6.735 -37.811 1.00 41.00 356 GLU A C 1
ATOM 2777 O O . GLU A 1 356 ? 24.764 6.000 -37.845 1.00 41.00 356 GLU A O 1
ATOM 2782 N N . GLY A 1 357 ? 22.771 6.601 -38.679 1.00 43.56 357 GLY A N 1
ATOM 2783 C CA . GLY A 1 357 ? 22.843 5.769 -39.882 1.00 43.56 357 GLY A CA 1
ATOM 2784 C C . GLY A 1 357 ? 22.003 4.486 -39.952 1.00 43.56 357 GLY A C 1
ATOM 2785 O O . GLY A 1 357 ? 22.173 3.761 -40.927 1.00 43.56 357 GLY A O 1
ATOM 2786 N N . SER A 1 358 ? 21.078 4.184 -39.027 1.00 38.06 358 SER A N 1
ATOM 2787 C CA . SER A 1 358 ? 20.122 3.074 -39.255 1.00 38.06 358 SER A CA 1
ATOM 2788 C C . SER A 1 358 ? 18.661 3.498 -39.086 1.00 38.06 358 SER A C 1
ATOM 2790 O O . SER A 1 358 ? 18.217 3.899 -38.011 1.00 38.06 358 SER A O 1
ATOM 2792 N N . GLU A 1 359 ? 17.903 3.432 -40.182 1.00 41.56 359 GLU A N 1
ATOM 2793 C CA . GLU A 1 359 ? 16.456 3.642 -40.196 1.00 41.56 359 GLU A CA 1
ATOM 2794 C C . GLU A 1 359 ? 15.758 2.460 -39.511 1.00 41.56 359 GLU A C 1
ATOM 2796 O O . GLU A 1 359 ? 15.468 1.440 -40.131 1.00 41.56 359 GLU A O 1
ATOM 2801 N N . SER A 1 360 ? 15.486 2.587 -38.211 1.00 39.00 360 SER A N 1
ATOM 2802 C CA . SER A 1 360 ? 14.553 1.686 -37.528 1.00 39.00 360 SER A CA 1
ATOM 2803 C C . SER A 1 360 ? 13.104 2.065 -37.867 1.00 39.00 360 SER A C 1
ATOM 2805 O O . SER A 1 360 ? 12.727 3.242 -37.880 1.00 39.00 360 SER A O 1
ATOM 2807 N N . SER A 1 361 ? 12.267 1.056 -38.115 1.00 40.88 361 SER A N 1
ATOM 2808 C CA . SER A 1 361 ? 10.827 1.176 -38.410 1.00 40.88 361 SER A CA 1
ATOM 2809 C C . SER A 1 361 ? 10.044 1.943 -37.328 1.00 40.88 361 SER A C 1
ATOM 2811 O O . SER A 1 361 ? 9.023 2.572 -37.610 1.00 40.88 361 SER A O 1
ATOM 2813 N N . PHE A 1 362 ? 10.559 1.964 -36.096 1.00 38.12 362 PHE A N 1
ATOM 2814 C CA . PHE A 1 362 ? 9.985 2.685 -34.961 1.00 38.12 362 PHE A CA 1
ATOM 2815 C C . PHE A 1 362 ? 10.219 4.208 -35.032 1.00 38.12 362 PHE A C 1
ATOM 2817 O O . PHE A 1 362 ? 9.324 4.994 -34.711 1.00 38.12 362 PHE A O 1
ATOM 2824 N N . ALA A 1 363 ? 11.384 4.646 -35.531 1.00 38.94 363 ALA A N 1
ATOM 2825 C CA . ALA A 1 363 ? 11.662 6.062 -35.793 1.00 38.94 363 ALA A CA 1
ATOM 2826 C C . ALA A 1 363 ? 10.802 6.604 -36.948 1.00 38.94 363 ALA A C 1
ATOM 2828 O O . ALA A 1 363 ? 10.385 7.764 -36.928 1.00 38.94 363 ALA A O 1
ATOM 2829 N N . PHE A 1 364 ? 10.484 5.756 -37.933 1.00 38.38 364 PHE A N 1
ATOM 2830 C CA . PHE A 1 364 ? 9.528 6.085 -38.990 1.00 38.38 364 PHE A CA 1
ATOM 2831 C C . PHE A 1 364 ? 8.124 6.346 -38.416 1.00 38.38 364 PHE A C 1
ATOM 2833 O O . PHE A 1 364 ? 7.498 7.338 -38.781 1.00 38.38 364 PHE A O 1
ATOM 2840 N N . GLY A 1 365 ? 7.667 5.550 -37.442 1.00 38.53 365 GLY A N 1
ATOM 2841 C CA . GLY A 1 365 ? 6.367 5.736 -36.783 1.00 38.53 365 GLY A CA 1
ATOM 2842 C C . GLY A 1 365 ? 6.211 7.093 -36.086 1.00 38.53 365 GLY A C 1
ATOM 2843 O O . GLY A 1 365 ? 5.236 7.802 -36.327 1.00 38.53 365 GLY A O 1
ATOM 2844 N N . TRP A 1 366 ? 7.193 7.515 -35.282 1.00 42.97 366 TRP A N 1
ATOM 2845 C CA . TRP A 1 366 ? 7.140 8.823 -34.607 1.00 42.97 366 TRP A CA 1
ATOM 2846 C C . TRP A 1 366 ? 7.370 10.002 -35.545 1.00 42.97 366 TRP A C 1
ATOM 2848 O O . TRP A 1 366 ? 6.764 11.051 -35.343 1.00 42.97 366 TRP A O 1
ATOM 2858 N N . LYS A 1 367 ? 8.169 9.835 -36.607 1.00 36.81 367 LYS A N 1
ATOM 2859 C CA . LYS A 1 367 ? 8.223 10.822 -37.691 1.00 36.81 367 LYS A CA 1
ATOM 2860 C C . LYS A 1 367 ? 6.853 10.964 -38.341 1.00 36.81 367 LYS A C 1
ATOM 2862 O O . LYS A 1 367 ? 6.420 12.087 -38.509 1.00 36.81 367 LYS A O 1
ATOM 2867 N N . VAL A 1 368 ? 6.125 9.879 -38.611 1.00 45.50 368 VAL A N 1
ATOM 2868 C CA . VAL A 1 368 ? 4.750 9.937 -39.145 1.00 45.50 368 VAL A CA 1
ATOM 2869 C C . VAL A 1 368 ? 3.774 10.590 -38.158 1.00 45.50 368 VAL A C 1
ATOM 2871 O O . VAL A 1 368 ? 2.920 11.353 -38.593 1.00 45.50 368 VAL A O 1
ATOM 2874 N N . VAL A 1 369 ? 3.913 10.374 -36.843 1.00 43.78 369 VAL A N 1
ATOM 2875 C CA . VAL A 1 369 ? 3.075 11.035 -35.817 1.00 43.78 369 VAL A CA 1
ATOM 2876 C C . VAL A 1 369 ? 3.403 12.525 -35.683 1.00 43.78 369 VAL A C 1
ATOM 2878 O O . VAL A 1 369 ? 2.490 13.344 -35.631 1.00 43.78 369 VAL A O 1
ATOM 2881 N N . ALA A 1 370 ? 4.684 12.901 -35.670 1.00 44.66 370 ALA A N 1
ATOM 2882 C CA . ALA A 1 370 ? 5.131 14.291 -35.595 1.00 44.66 370 ALA A CA 1
ATOM 2883 C C . ALA A 1 370 ? 4.846 15.050 -36.898 1.00 44.66 370 ALA A C 1
ATOM 2885 O O . ALA A 1 370 ? 4.376 16.183 -36.854 1.00 44.66 370 ALA A O 1
ATOM 2886 N N . ILE A 1 371 ? 5.042 14.405 -38.051 1.00 50.06 371 ILE A N 1
ATOM 2887 C CA . ILE A 1 371 ? 4.571 14.876 -39.355 1.00 50.06 371 ILE A CA 1
ATOM 2888 C C . ILE A 1 371 ? 3.048 14.982 -39.301 1.00 50.06 371 ILE A C 1
ATOM 2890 O O . ILE A 1 371 ? 2.531 16.014 -39.676 1.00 50.06 371 ILE A O 1
ATOM 2894 N N . GLY A 1 372 ? 2.315 14.021 -38.741 1.00 44.62 372 GLY A N 1
ATOM 2895 C CA . GLY A 1 372 ? 0.860 14.092 -38.570 1.00 44.62 372 GLY A CA 1
ATOM 2896 C C . GLY A 1 372 ? 0.396 15.273 -37.709 1.00 44.62 372 GLY A C 1
ATOM 2897 O O . GLY A 1 372 ? -0.559 15.951 -38.075 1.00 44.62 372 GLY A O 1
ATOM 2898 N N . TYR A 1 373 ? 1.097 15.580 -36.615 1.00 49.19 373 TYR A N 1
ATOM 2899 C CA . TYR A 1 373 ? 0.820 16.736 -35.754 1.00 49.19 373 TYR A CA 1
ATOM 2900 C C . TYR A 1 373 ? 1.200 18.064 -36.416 1.00 49.19 373 TYR A C 1
ATOM 2902 O O . TYR A 1 373 ? 0.422 19.013 -36.372 1.00 49.19 373 TYR A O 1
ATOM 2910 N N . ALA A 1 374 ? 2.364 18.136 -37.065 1.00 46.53 374 ALA A N 1
ATOM 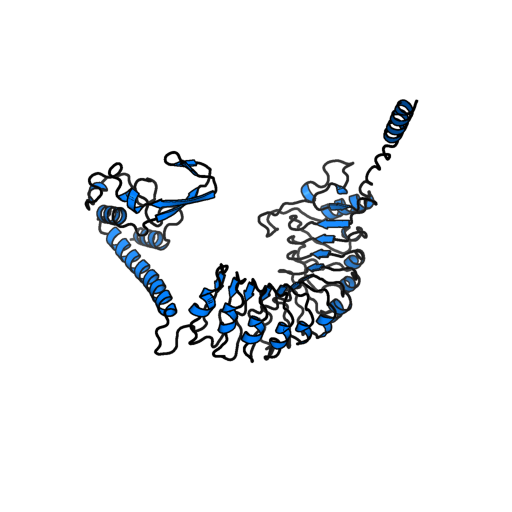2911 C CA . ALA A 1 374 ? 2.832 19.328 -37.766 1.00 46.53 374 ALA A CA 1
ATOM 2912 C C . ALA A 1 374 ? 1.991 19.609 -39.020 1.00 46.53 374 ALA A C 1
AT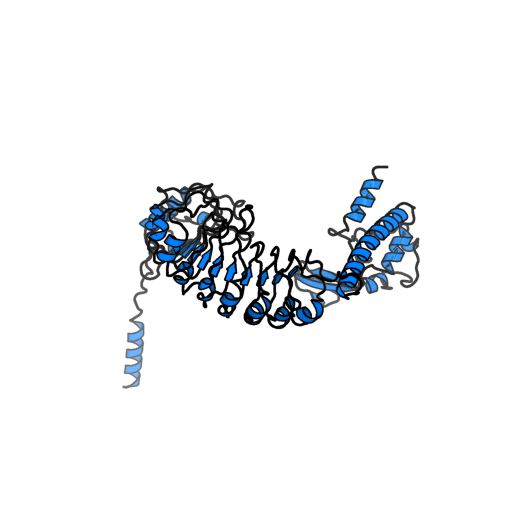OM 2914 O O . ALA A 1 374 ? 1.559 20.736 -39.233 1.00 46.53 374 ALA A O 1
ATOM 2915 N N . CYS A 1 375 ? 1.675 18.576 -39.802 1.00 50.44 375 CYS A N 1
ATOM 2916 C CA . CYS A 1 375 ? 0.731 18.644 -40.913 1.00 50.44 375 CYS A CA 1
ATOM 2917 C C . CYS A 1 375 ? -0.662 18.986 -40.400 1.00 50.44 375 CYS A C 1
ATOM 2919 O O . CYS A 1 375 ? -1.315 19.812 -41.006 1.00 50.44 375 CYS A O 1
ATOM 2921 N N . GLY A 1 376 ? -1.117 18.419 -39.281 1.00 50.53 376 GLY A N 1
ATOM 2922 C CA . GLY A 1 376 ? -2.411 18.741 -38.677 1.00 50.53 376 GLY A CA 1
ATOM 2923 C C . GLY A 1 376 ? -2.510 20.191 -38.197 1.00 50.53 376 GLY A C 1
ATOM 2924 O O . GLY A 1 376 ? -3.557 20.812 -38.355 1.00 50.53 376 GLY A O 1
ATOM 2925 N N . LEU A 1 377 ? -1.417 20.759 -37.677 1.00 55.88 377 LEU A N 1
ATOM 2926 C CA . LEU A 1 377 ? -1.323 22.169 -37.297 1.00 55.88 377 LEU A CA 1
ATOM 2927 C C . LEU A 1 377 ? -1.289 23.076 -38.534 1.00 55.88 377 LEU A C 1
ATOM 2929 O O . LEU A 1 377 ? -2.038 24.041 -38.600 1.00 55.88 377 LEU A O 1
ATOM 2933 N N . ILE A 1 378 ? -0.470 22.746 -39.537 1.00 54.44 378 ILE A N 1
ATOM 2934 C CA . ILE A 1 378 ? -0.360 23.510 -40.789 1.00 54.44 378 ILE A CA 1
ATOM 2935 C C . ILE A 1 378 ? -1.667 23.431 -41.582 1.00 54.44 378 ILE A C 1
ATOM 2937 O O . ILE A 1 378 ? -2.159 24.455 -42.031 1.00 54.44 378 ILE A O 1
ATOM 2941 N N . ILE A 1 379 ? -2.279 22.252 -41.700 1.00 56.69 379 ILE A N 1
ATOM 2942 C CA . ILE A 1 379 ? -3.603 22.059 -42.301 1.00 56.69 379 ILE A CA 1
ATOM 2943 C C . ILE A 1 379 ? -4.648 22.795 -41.469 1.00 56.69 379 ILE A C 1
ATOM 2945 O O . ILE A 1 379 ? -5.487 23.457 -42.053 1.00 56.69 379 ILE A O 1
ATOM 2949 N N . GLY A 1 380 ? -4.590 22.761 -40.136 1.00 52.16 380 GLY A N 1
ATOM 2950 C CA . GLY A 1 380 ? -5.494 23.526 -39.272 1.00 52.16 380 GLY A CA 1
ATOM 2951 C C . GLY A 1 380 ? -5.390 25.040 -39.478 1.00 52.16 380 GLY A C 1
ATOM 2952 O O . GLY A 1 380 ? -6.411 25.717 -39.534 1.00 52.16 380 GLY A O 1
ATOM 2953 N N . VAL A 1 381 ? -4.175 25.562 -39.669 1.00 54.66 381 VAL A N 1
ATOM 2954 C CA . VAL A 1 381 ? -3.907 26.978 -39.965 1.00 54.66 381 VAL A CA 1
ATOM 2955 C C . VAL A 1 381 ? -4.307 27.334 -41.397 1.00 54.66 381 VAL A C 1
ATOM 2957 O O . VAL A 1 381 ? -4.915 28.373 -41.606 1.00 54.66 381 VAL A O 1
ATOM 2960 N N . VAL A 1 382 ? -4.034 26.475 -42.382 1.00 54.88 382 VAL A N 1
ATOM 2961 C CA . VAL A 1 382 ? -4.414 26.679 -43.791 1.00 54.88 382 VAL A CA 1
ATOM 2962 C C . VAL A 1 382 ? -5.927 26.587 -43.964 1.00 54.88 382 VAL A C 1
ATOM 2964 O O . VAL A 1 382 ? -6.516 27.435 -44.619 1.00 54.88 382 VAL A O 1
ATOM 2967 N N . VAL A 1 383 ? -6.574 25.606 -43.337 1.00 53.22 383 VAL A N 1
ATOM 2968 C CA . VAL A 1 383 ? -8.033 25.474 -43.289 1.00 53.22 383 VAL A CA 1
ATOM 2969 C C . VAL A 1 383 ? -8.625 26.676 -42.558 1.00 53.22 383 VAL A C 1
ATOM 2971 O O . VAL A 1 383 ? -9.531 27.292 -43.100 1.00 53.22 383 VAL A O 1
ATOM 2974 N N . GLY A 1 384 ? -8.066 27.092 -41.416 1.00 52.19 384 GLY A N 1
ATOM 2975 C CA . GLY A 1 384 ? -8.452 28.327 -40.720 1.00 52.19 384 GLY A CA 1
ATOM 2976 C C . GLY A 1 384 ? -8.314 29.585 -41.589 1.00 52.19 384 GLY A C 1
ATOM 2977 O O . GLY A 1 384 ? -9.212 30.419 -41.617 1.00 52.19 384 GLY A O 1
ATOM 2978 N N . HIS A 1 385 ? -7.247 29.684 -42.381 1.00 49.03 385 HIS A N 1
ATOM 2979 C CA . HIS A 1 385 ? -7.020 30.786 -43.316 1.00 49.03 385 HIS A CA 1
ATOM 2980 C C . HIS A 1 385 ? -7.995 30.749 -44.507 1.00 49.03 385 HIS A C 1
ATOM 2982 O O . HIS A 1 385 ? -8.498 31.787 -44.931 1.00 49.03 385 HIS A O 1
ATOM 2988 N N . ILE A 1 386 ? -8.342 29.557 -45.006 1.00 50.84 386 ILE A N 1
ATOM 2989 C CA . ILE A 1 386 ? -9.383 29.359 -46.027 1.00 50.84 386 ILE A CA 1
ATOM 2990 C C . ILE A 1 386 ? -10.765 29.733 -45.463 1.00 50.84 386 ILE A C 1
ATOM 2992 O O . ILE A 1 386 ? -11.522 30.431 -46.143 1.00 50.84 386 ILE A O 1
ATOM 2996 N N . PHE A 1 387 ? -11.064 29.369 -44.208 1.00 49.22 387 PHE A N 1
ATOM 2997 C CA . PHE A 1 387 ? -12.289 29.750 -43.490 1.00 49.22 387 PHE A CA 1
ATOM 2998 C C . PHE A 1 387 ? -12.470 31.280 -43.398 1.00 49.22 387 PHE A C 1
ATOM 3000 O O . PHE A 1 387 ? -13.604 31.754 -43.422 1.00 49.22 387 PHE A O 1
ATOM 3007 N N . CYS A 1 388 ? -11.388 32.067 -43.405 1.00 48.75 388 CYS A N 1
ATOM 3008 C CA . CYS A 1 388 ? -11.435 33.536 -43.385 1.00 48.75 388 CYS A CA 1
ATOM 3009 C C . CYS A 1 388 ? -11.648 34.208 -44.754 1.00 48.75 388 CYS A C 1
ATOM 3011 O O . CYS A 1 388 ? -11.859 35.417 -44.808 1.00 48.75 388 CYS A O 1
ATOM 3013 N N . THR A 1 389 ? -11.646 33.461 -45.866 1.00 47.75 389 THR A N 1
ATOM 3014 C CA . THR A 1 389 ? -11.756 34.030 -47.231 1.00 47.75 389 THR A CA 1
ATOM 3015 C C . THR A 1 389 ? -13.153 33.937 -47.868 1.00 47.75 389 THR A C 1
ATOM 3017 O O . THR A 1 389 ? -13.289 34.104 -49.078 1.00 47.75 389 THR A O 1
ATOM 3020 N N . LYS A 1 390 ? -14.217 33.729 -47.072 1.00 52.09 390 LYS A N 1
ATOM 3021 C CA . LYS A 1 390 ? -15.625 33.625 -47.531 1.00 52.09 390 LYS A CA 1
ATOM 3022 C C . LYS A 1 390 ? -15.879 32.536 -48.597 1.00 52.09 390 LYS A C 1
ATOM 3024 O O . LYS A 1 390 ? -16.541 32.787 -49.600 1.00 52.09 390 LYS A O 1
ATOM 3029 N N . LYS A 1 391 ? -15.369 31.319 -48.381 1.00 55.28 391 LYS A N 1
ATOM 3030 C CA . LYS A 1 391 ? -15.765 30.109 -49.138 1.00 55.28 391 LYS A CA 1
ATOM 3031 C C . LYS A 1 391 ? -16.064 28.946 -48.189 1.00 55.28 391 LYS A C 1
ATOM 3033 O O . LYS A 1 391 ? -15.394 27.913 -48.230 1.00 55.28 391 LYS A O 1
ATOM 3038 N N . TYR A 1 392 ? -17.022 29.154 -47.292 1.00 63.66 392 TYR A N 1
ATOM 3039 C CA . TYR A 1 392 ? -17.391 28.206 -46.233 1.00 63.66 392 TYR A CA 1
ATOM 3040 C C . TYR A 1 392 ? -17.944 26.897 -46.827 1.00 63.66 392 TYR A C 1
ATOM 3042 O O . TYR A 1 392 ? -17.571 25.790 -46.441 1.00 63.66 392 TYR A O 1
ATOM 3050 N N . GLU A 1 393 ? -18.710 27.056 -47.896 1.00 71.69 393 GLU A N 1
ATOM 3051 C CA . GLU A 1 393 ? -19.447 26.043 -48.631 1.00 71.69 393 GLU A CA 1
ATOM 3052 C C . GLU A 1 393 ? -18.523 25.034 -49.333 1.00 71.69 393 GLU A C 1
ATOM 3054 O O . GLU A 1 393 ? -18.807 23.837 -49.408 1.00 71.69 393 GLU A O 1
ATOM 3059 N N . CYS A 1 394 ? -17.367 25.496 -49.827 1.00 72.56 394 CYS A N 1
ATOM 3060 C CA . CYS A 1 394 ? -16.384 24.629 -50.482 1.00 72.56 394 CYS A CA 1
ATOM 3061 C C . CYS A 1 394 ? -15.707 23.682 -49.491 1.00 72.56 394 CYS A C 1
ATOM 3063 O O . CYS A 1 394 ? -15.356 22.558 -49.850 1.00 72.56 394 CYS A O 1
ATOM 3065 N N . VAL A 1 395 ? -15.496 24.144 -48.258 1.00 69.62 395 VAL A N 1
ATOM 3066 C CA . VAL A 1 395 ? -14.842 23.364 -47.204 1.00 69.62 395 VAL A CA 1
ATOM 3067 C C . VAL A 1 395 ? -15.809 22.332 -46.628 1.00 69.62 395 VAL A C 1
ATOM 3069 O O . VAL A 1 395 ? -15.423 21.176 -46.446 1.00 69.62 395 VAL A O 1
ATOM 3072 N N . GLU A 1 396 ? -17.068 22.718 -46.410 1.00 75.62 396 GLU A N 1
ATOM 3073 C CA . GLU A 1 396 ? -18.152 21.804 -46.029 1.00 75.62 396 GLU A CA 1
ATOM 3074 C C . GLU A 1 396 ? -18.324 20.675 -47.039 1.00 75.62 396 GLU A C 1
ATOM 3076 O O . GLU A 1 396 ? -18.308 19.496 -46.675 1.00 75.62 396 GLU A O 1
ATOM 3081 N N . GLU A 1 397 ? -18.380 21.022 -48.323 1.00 84.69 397 GLU A N 1
ATOM 3082 C CA . GLU A 1 397 ? -18.516 20.032 -49.383 1.00 84.69 397 GLU A CA 1
ATOM 3083 C C . GLU A 1 397 ? -17.284 19.131 -49.506 1.00 84.69 397 GLU A C 1
ATOM 3085 O O . GLU A 1 397 ? -17.415 17.915 -49.682 1.00 84.69 397 GLU A O 1
ATOM 3090 N N . ALA A 1 398 ? -16.080 19.686 -49.349 1.00 78.75 398 ALA A N 1
ATOM 3091 C CA . ALA A 1 398 ? -14.849 18.902 -49.399 1.00 78.75 398 ALA A CA 1
ATOM 3092 C C . ALA A 1 398 ? -14.799 17.876 -48.267 1.00 78.75 398 ALA A C 1
ATOM 3094 O O . ALA A 1 398 ? -14.426 16.727 -48.497 1.00 78.75 398 ALA A O 1
ATOM 3095 N N . LEU A 1 399 ? -15.213 18.260 -47.060 1.00 75.81 399 LEU A N 1
ATOM 3096 C CA . LEU A 1 399 ? -15.175 17.379 -45.898 1.00 75.81 399 LEU A CA 1
ATOM 3097 C C . LEU A 1 399 ? -16.358 16.405 -45.830 1.00 75.81 399 LEU A C 1
ATOM 3099 O O . LEU A 1 399 ? -16.196 15.315 -45.280 1.00 75.81 399 LEU A O 1
ATOM 3103 N N . ARG A 1 400 ? -17.501 16.724 -46.454 1.00 85.56 400 ARG A N 1
ATOM 3104 C CA . ARG A 1 400 ? -18.561 15.742 -46.731 1.00 85.56 400 ARG A CA 1
ATOM 3105 C C . ARG A 1 400 ? -18.045 14.631 -47.646 1.00 85.56 400 ARG A C 1
ATOM 3107 O O . ARG A 1 400 ? -18.247 13.450 -47.361 1.00 85.56 400 ARG A O 1
ATOM 3114 N N . MET A 1 401 ? -17.371 14.994 -48.741 1.00 82.12 401 MET A N 1
ATOM 3115 C CA . MET A 1 401 ? -16.859 14.008 -49.697 1.00 82.12 401 MET A CA 1
ATOM 3116 C C . MET A 1 401 ? -15.607 13.282 -49.189 1.00 82.12 401 MET A C 1
ATOM 3118 O O . MET A 1 401 ? -15.428 12.097 -49.483 1.00 82.12 401 MET A O 1
ATOM 3122 N N . HIS A 1 402 ? -14.758 13.951 -48.414 1.00 79.94 402 HIS A N 1
ATOM 3123 C CA . HIS A 1 402 ? -13.475 13.430 -47.943 1.00 79.94 402 HIS A CA 1
ATOM 3124 C C . HIS A 1 402 ? -13.329 13.618 -46.424 1.00 79.94 402 HIS A C 1
ATOM 3126 O O . HIS A 1 402 ? -12.537 14.449 -45.972 1.00 79.94 402 HIS A O 1
ATOM 3132 N N . PRO A 1 403 ? -14.084 12.862 -45.605 1.00 74.88 403 PRO A N 1
ATOM 3133 C CA . PRO A 1 403 ? -13.994 12.983 -44.157 1.00 74.88 403 PRO A CA 1
ATOM 3134 C C . PRO A 1 403 ? -12.628 12.498 -43.649 1.00 74.88 403 PRO A C 1
ATOM 3136 O O . PRO A 1 403 ? -12.095 11.491 -44.113 1.00 74.88 403 PRO A O 1
ATOM 3139 N N . ALA A 1 404 ? -12.087 13.174 -42.629 1.00 66.56 404 ALA A N 1
ATOM 3140 C CA . ALA A 1 404 ? -10.788 12.842 -42.026 1.00 66.56 404 ALA A CA 1
ATOM 3141 C C . ALA A 1 404 ? -10.722 11.424 -41.411 1.00 66.56 404 ALA A C 1
ATOM 3143 O O . ALA A 1 404 ? -9.639 10.888 -41.192 1.00 66.56 404 ALA A O 1
ATOM 3144 N N . GLY A 1 405 ? -11.873 10.799 -41.146 1.00 68.56 405 GLY A N 1
ATOM 3145 C CA . GLY A 1 405 ? -11.982 9.389 -40.782 1.00 68.56 405 GLY A CA 1
ATOM 3146 C C . GLY A 1 405 ? -13.250 8.782 -41.374 1.00 68.56 405 GLY A C 1
ATOM 3147 O O . GLY A 1 405 ? -14.295 9.419 -41.353 1.00 68.56 405 GLY A O 1
ATOM 3148 N N . HIS A 1 406 ? -13.166 7.556 -41.896 1.00 74.25 406 HIS A N 1
ATOM 3149 C CA . HIS A 1 406 ? -14.288 6.889 -42.576 1.00 74.25 406 HIS A CA 1
ATOM 3150 C C . HIS A 1 406 ? -15.292 6.263 -41.594 1.00 74.25 406 HIS A C 1
ATOM 3152 O O . HIS A 1 406 ? -16.493 6.233 -41.863 1.00 74.25 406 HIS A O 1
ATOM 3158 N N . LEU A 1 407 ? -14.801 5.787 -40.444 1.00 74.62 407 LEU A N 1
ATOM 3159 C CA . LEU A 1 407 ? -15.594 5.206 -39.362 1.00 74.62 407 LEU A CA 1
ATOM 3160 C C . LEU A 1 407 ? -15.390 6.016 -38.082 1.00 74.62 407 LEU A C 1
ATOM 3162 O O . LEU A 1 407 ? -14.258 6.243 -37.658 1.00 74.62 407 LEU A O 1
ATOM 3166 N N . LEU A 1 408 ? -16.484 6.413 -37.440 1.00 71.94 408 LEU A N 1
ATOM 3167 C CA . LEU A 1 408 ? -16.459 7.242 -36.245 1.00 71.94 408 LEU A CA 1
ATOM 3168 C C . LEU A 1 408 ? -17.009 6.467 -35.039 1.00 71.94 408 LEU A C 1
ATOM 3170 O O . LEU A 1 408 ? -18.192 6.118 -35.030 1.00 71.94 408 LEU A O 1
ATOM 3174 N N . PRO A 1 409 ? -16.198 6.201 -33.998 1.00 76.44 409 PRO A N 1
ATOM 3175 C CA . PRO A 1 409 ? -16.679 5.512 -32.811 1.00 76.44 409 PRO A CA 1
ATOM 3176 C C . PRO A 1 409 ? -17.620 6.403 -31.992 1.00 76.44 409 PRO A C 1
ATOM 3178 O O . PRO A 1 409 ? -17.330 7.569 -31.693 1.00 76.44 409 PRO A O 1
ATOM 3181 N N . ARG A 1 410 ? -18.748 5.825 -31.577 1.00 72.44 410 ARG A N 1
ATOM 3182 C CA . ARG A 1 410 ? -19.722 6.416 -30.652 1.00 72.44 410 ARG A CA 1
ATOM 3183 C C . ARG A 1 410 ? -20.088 5.421 -29.562 1.00 72.44 410 ARG A C 1
ATOM 3185 O O . ARG A 1 410 ? -20.074 4.219 -29.787 1.00 72.44 410 ARG A O 1
ATOM 3192 N N . LYS A 1 411 ? -20.396 5.927 -28.368 1.00 80.19 411 LYS A N 1
ATOM 3193 C CA . LYS A 1 411 ? -20.865 5.123 -27.235 1.00 80.19 411 LYS A CA 1
ATOM 3194 C C . LYS A 1 411 ? -22.319 5.477 -26.952 1.00 80.19 411 LYS A C 1
ATOM 3196 O O . LYS A 1 411 ? -22.606 6.649 -26.705 1.00 80.19 411 LYS A O 1
ATOM 3201 N N . ALA A 1 412 ? -23.201 4.483 -26.976 1.00 79.50 412 ALA A N 1
ATOM 3202 C CA . ALA A 1 412 ? -24.601 4.656 -26.612 1.00 79.50 412 ALA A CA 1
ATOM 3203 C C . ALA A 1 412 ? -24.699 5.054 -25.129 1.00 79.50 412 ALA A C 1
ATOM 3205 O O . ALA A 1 412 ? -24.065 4.434 -24.271 1.00 79.50 412 ALA A O 1
ATOM 3206 N N . ARG A 1 413 ? -25.433 6.128 -24.815 1.00 80.94 413 ARG A N 1
ATOM 3207 C CA . ARG A 1 413 ? -25.633 6.576 -23.421 1.00 80.94 413 ARG A CA 1
ATOM 3208 C C . ARG A 1 413 ? -26.718 5.765 -22.724 1.00 80.94 413 ARG A C 1
ATOM 3210 O O . ARG A 1 413 ? -26.565 5.420 -21.559 1.00 80.94 413 ARG A O 1
ATOM 3217 N N . GLU A 1 414 ? -27.738 5.415 -23.486 1.00 88.06 414 GLU A N 1
ATOM 3218 C CA . GLU A 1 414 ? -28.875 4.584 -23.118 1.00 88.06 414 GLU A CA 1
ATOM 3219 C C . GLU A 1 414 ? -29.125 3.561 -24.231 1.00 88.06 414 GLU A C 1
ATOM 3221 O O . GLU A 1 414 ? -28.512 3.647 -25.298 1.00 88.06 414 GLU A O 1
ATOM 3226 N N . THR A 1 415 ? -29.970 2.567 -23.965 1.00 90.44 415 THR A N 1
ATOM 3227 C CA . THR A 1 415 ? -30.344 1.568 -24.970 1.00 90.44 415 THR A CA 1
ATOM 3228 C C . THR A 1 415 ? -31.237 2.223 -26.021 1.00 90.44 415 THR A C 1
ATOM 3230 O O . THR A 1 415 ? -32.216 2.873 -25.664 1.00 90.44 415 THR A O 1
ATOM 3233 N N . CYS A 1 416 ? -30.919 2.052 -27.303 1.00 81.62 416 CYS A N 1
ATOM 3234 C CA . CYS A 1 416 ? -31.677 2.645 -28.407 1.00 81.62 416 CYS A CA 1
ATOM 3235 C C . CYS A 1 416 ? -31.837 1.676 -29.583 1.00 81.62 416 CYS A C 1
ATOM 3237 O O . CYS A 1 416 ? -31.115 0.687 -29.680 1.00 81.62 416 CYS A O 1
ATOM 3239 N N . GLU A 1 417 ? -32.770 1.965 -30.490 1.00 82.62 417 GLU A N 1
ATOM 3240 C CA . GLU A 1 417 ? -32.899 1.237 -31.754 1.00 82.62 417 GLU A CA 1
ATOM 3241 C C . GLU A 1 417 ? -32.350 2.042 -32.927 1.00 82.62 417 GLU A C 1
ATOM 3243 O O . GLU A 1 417 ? -32.650 3.225 -33.083 1.00 82.62 417 GLU A O 1
ATOM 3248 N N . ILE A 1 418 ? -31.564 1.382 -33.779 1.00 69.69 418 ILE A N 1
ATOM 3249 C CA . ILE A 1 418 ? -31.039 1.957 -35.019 1.00 69.69 418 ILE A CA 1
ATOM 3250 C C . ILE A 1 418 ? -31.287 0.954 -36.145 1.00 69.69 418 ILE A C 1
ATOM 3252 O O . ILE A 1 418 ? -30.781 -0.165 -36.106 1.00 69.69 418 ILE A O 1
ATOM 3256 N N . CYS A 1 419 ? -32.066 1.352 -37.156 1.00 60.56 419 CYS A N 1
ATOM 3257 C CA . CYS A 1 419 ? -32.386 0.526 -38.330 1.00 60.56 419 CYS A CA 1
ATOM 3258 C C . CYS A 1 419 ? -32.929 -0.882 -37.988 1.00 60.56 419 CYS A C 1
ATOM 3260 O O . CYS A 1 419 ? -32.604 -1.846 -38.678 1.00 60.56 419 CYS A O 1
ATOM 3262 N N . GLY A 1 420 ? -33.732 -1.001 -36.923 1.00 70.88 420 GLY A N 1
ATOM 3263 C CA . GLY A 1 420 ? -34.314 -2.272 -36.463 1.00 70.88 420 GLY A CA 1
ATOM 3264 C C . GLY A 1 420 ? -33.378 -3.148 -35.621 1.00 70.88 420 GLY A C 1
ATOM 3265 O O . GLY A 1 420 ? -33.729 -4.281 -35.308 1.00 70.88 420 GLY A O 1
ATOM 3266 N N . TYR A 1 421 ? -32.198 -2.641 -35.253 1.00 63.41 421 TYR A N 1
ATOM 3267 C CA . TYR A 1 421 ? -31.275 -3.300 -34.330 1.00 63.41 421 TYR A CA 1
ATOM 3268 C C . TYR A 1 421 ? -31.272 -2.593 -32.977 1.00 63.41 421 TYR A C 1
ATOM 3270 O O . TYR A 1 421 ? -31.084 -1.376 -32.903 1.00 63.41 421 TYR A O 1
ATOM 3278 N N . THR A 1 422 ? -31.412 -3.363 -31.899 1.00 89.75 422 THR A N 1
ATOM 3279 C CA . THR A 1 422 ? -31.293 -2.857 -30.529 1.00 89.75 422 THR A CA 1
ATOM 3280 C C . THR A 1 422 ? -29.819 -2.704 -30.143 1.00 89.75 422 THR A C 1
ATOM 3282 O O . THR A 1 422 ? -29.066 -3.677 -30.102 1.00 89.75 422 THR A O 1
ATOM 3285 N N . ILE A 1 423 ? -29.404 -1.479 -29.826 1.00 85.00 423 ILE A N 1
ATOM 3286 C CA . ILE A 1 423 ? -28.059 -1.129 -29.364 1.00 85.00 423 ILE A CA 1
ATOM 3287 C C . ILE A 1 423 ? -28.101 -0.897 -27.846 1.00 85.00 423 ILE A C 1
ATOM 3289 O O . ILE A 1 423 ? -28.711 0.077 -27.401 1.00 85.00 423 ILE A O 1
ATOM 3293 N N . PRO A 1 424 ? -27.455 -1.746 -27.025 1.00 87.12 424 PRO A N 1
ATOM 3294 C CA . PRO A 1 424 ? -27.479 -1.604 -25.571 1.00 87.12 424 PRO A CA 1
ATOM 3295 C C . PRO A 1 424 ? -26.768 -0.342 -25.069 1.00 87.12 424 PRO A C 1
ATOM 3297 O O . PRO A 1 424 ? -25.769 0.104 -25.642 1.00 87.12 424 PRO A O 1
ATOM 3300 N N . ALA A 1 425 ? -27.214 0.183 -23.924 1.00 88.62 425 ALA A N 1
ATOM 3301 C CA . ALA A 1 425 ? -26.506 1.243 -23.213 1.00 88.62 425 ALA A CA 1
ATOM 3302 C C . ALA A 1 425 ? -25.023 0.883 -22.998 1.00 88.62 425 ALA A C 1
ATOM 3304 O O . ALA A 1 425 ? -24.667 -0.255 -22.698 1.00 88.62 425 ALA A O 1
ATOM 3305 N N . LYS A 1 426 ? -24.142 1.879 -23.123 1.00 86.19 426 LYS A N 1
ATOM 3306 C CA . LYS A 1 426 ? -22.674 1.770 -23.051 1.00 86.19 426 LYS A CA 1
ATOM 3307 C C . LYS A 1 426 ? -22.005 0.990 -24.192 1.00 86.19 426 LYS A C 1
ATOM 3309 O O . LYS A 1 426 ? -20.770 1.006 -24.233 1.00 86.19 426 LYS A O 1
ATOM 3314 N N . ALA A 1 427 ? -22.747 0.390 -25.127 1.00 81.38 427 ALA A N 1
ATOM 3315 C CA . ALA A 1 427 ? -22.163 -0.249 -26.304 1.00 81.38 427 ALA A CA 1
ATOM 3316 C C . ALA A 1 427 ? -21.424 0.776 -27.179 1.00 81.38 427 ALA A C 1
ATOM 3318 O O . ALA A 1 427 ? -21.847 1.930 -27.308 1.00 81.38 427 ALA A O 1
ATOM 3319 N N . LYS A 1 428 ? -20.296 0.360 -27.764 1.00 81.75 428 LYS A N 1
ATOM 3320 C CA . LYS A 1 428 ? -19.557 1.156 -28.749 1.00 81.75 428 LYS A CA 1
ATOM 3321 C C . LYS A 1 428 ? -19.991 0.732 -30.148 1.00 81.75 428 LYS A C 1
ATOM 3323 O O . LYS A 1 428 ? -19.916 -0.446 -30.474 1.00 81.75 428 LYS A O 1
ATOM 3328 N N . VAL A 1 429 ? -20.398 1.692 -30.966 1.00 77.56 429 VAL A N 1
ATOM 3329 C CA . VAL A 1 429 ? -20.774 1.497 -32.369 1.00 77.56 429 VAL A CA 1
ATOM 3330 C C . VAL A 1 429 ? -19.853 2.314 -33.267 1.00 77.56 429 VAL A C 1
ATOM 3332 O O . VAL A 1 429 ? -19.424 3.409 -32.897 1.00 77.56 429 VAL A O 1
ATOM 3335 N N . LEU A 1 430 ? -19.525 1.773 -34.437 1.00 77.25 430 LEU A N 1
ATOM 3336 C CA . LEU A 1 430 ? -18.749 2.464 -35.463 1.00 77.25 430 LEU A CA 1
ATOM 3337 C C . LEU A 1 430 ? -19.712 3.002 -36.519 1.00 77.25 430 LEU A C 1
ATOM 3339 O O . LEU A 1 430 ? -20.399 2.232 -37.183 1.00 77.25 430 LEU A O 1
ATOM 3343 N N . ILE A 1 431 ? -19.769 4.324 -36.659 1.00 75.50 431 ILE A N 1
ATOM 3344 C CA . ILE A 1 431 ? -20.643 4.995 -37.623 1.00 75.50 431 ILE A CA 1
ATOM 3345 C C . ILE A 1 431 ? -19.867 5.238 -38.912 1.00 75.50 431 ILE A C 1
ATOM 3347 O O . ILE A 1 431 ? -18.814 5.871 -38.881 1.00 75.50 431 ILE A O 1
ATOM 3351 N N . ASN A 1 432 ? -20.388 4.770 -40.045 1.00 80.62 432 ASN A N 1
ATOM 3352 C CA . ASN A 1 432 ? -19.767 4.979 -41.349 1.00 80.62 432 ASN A CA 1
ATOM 3353 C C . ASN A 1 432 ? -20.106 6.367 -41.905 1.00 80.62 432 ASN A C 1
ATOM 3355 O O . ASN A 1 432 ? -21.054 6.540 -42.668 1.00 80.62 432 ASN A O 1
ATOM 3359 N N . VAL A 1 433 ? -19.325 7.365 -41.498 1.00 77.94 433 VAL A N 1
ATOM 3360 C CA . VAL A 1 433 ? -19.525 8.760 -41.914 1.00 77.94 433 VAL A CA 1
ATOM 3361 C C . VAL A 1 433 ? -19.228 8.975 -43.398 1.00 77.94 433 VAL A C 1
ATOM 3363 O O . VAL A 1 433 ? -19.838 9.842 -44.014 1.00 77.94 433 VAL A O 1
ATOM 3366 N N . TYR A 1 434 ? -18.366 8.144 -43.996 1.00 82.12 434 TYR A N 1
ATOM 3367 C CA . TYR A 1 434 ? -18.119 8.165 -45.440 1.00 82.12 434 TYR A CA 1
ATOM 3368 C C . TYR A 1 434 ? -19.378 7.804 -46.239 1.00 82.12 434 TYR A C 1
ATOM 3370 O O . TYR A 1 434 ? -19.681 8.458 -47.237 1.00 82.12 434 TYR A O 1
ATOM 3378 N N . ALA A 1 435 ? -20.126 6.794 -45.780 1.00 83.06 435 ALA A N 1
ATOM 3379 C CA . ALA A 1 435 ? -21.390 6.397 -46.391 1.00 83.06 435 ALA A CA 1
ATOM 3380 C C . ALA A 1 435 ? -22.492 7.442 -46.166 1.00 83.06 435 ALA A C 1
ATOM 3382 O O . ALA A 1 435 ? -23.209 7.767 -47.105 1.00 83.06 435 ALA A O 1
ATOM 3383 N N . ILE A 1 436 ? -22.592 8.014 -44.958 1.00 82.88 436 ILE A N 1
ATOM 3384 C CA . ILE A 1 436 ? -23.572 9.074 -44.645 1.00 82.88 436 ILE A CA 1
ATOM 3385 C C . ILE A 1 436 ? -23.377 10.285 -45.560 1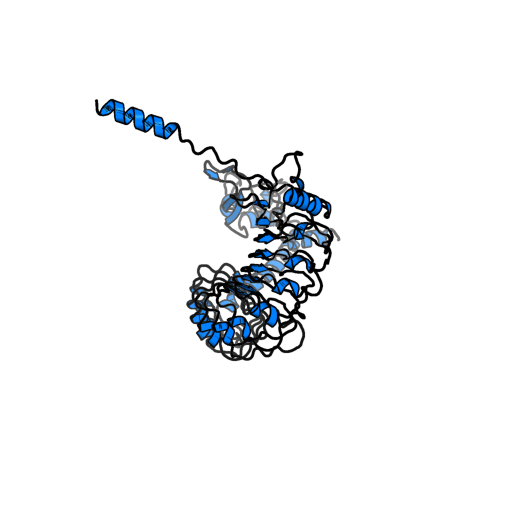.00 82.88 436 ILE A C 1
ATOM 3387 O O . ILE A 1 436 ? -24.340 10.790 -46.133 1.00 82.88 436 ILE A O 1
ATOM 3391 N N . GLY A 1 437 ? -22.125 10.710 -45.755 1.00 84.56 437 GLY A N 1
ATOM 3392 C CA . GLY A 1 437 ? -21.799 11.817 -46.648 1.00 84.56 437 GLY A CA 1
ATOM 3393 C C . GLY A 1 437 ? -22.206 11.569 -48.100 1.00 84.56 437 GLY A C 1
ATOM 3394 O O . GLY A 1 437 ? -22.319 12.532 -48.841 1.00 84.56 437 GLY A O 1
ATOM 3395 N N . ARG A 1 438 ? -22.460 10.321 -48.515 1.00 88.00 438 ARG A N 1
ATOM 3396 C CA . ARG A 1 438 ? -22.833 9.936 -49.887 1.00 88.00 438 ARG A CA 1
ATOM 3397 C C . ARG A 1 438 ? -24.247 9.381 -50.022 1.00 88.00 438 ARG A C 1
ATOM 3399 O O . ARG A 1 438 ? -24.618 8.929 -51.102 1.00 88.00 438 ARG A O 1
ATOM 3406 N N . ASP A 1 439 ? -25.040 9.403 -48.955 1.00 85.50 439 ASP A N 1
ATOM 3407 C CA . ASP A 1 439 ? -26.389 8.849 -48.996 1.00 85.50 439 ASP A CA 1
ATOM 3408 C C . ASP A 1 439 ? -27.269 9.673 -49.957 1.00 85.50 439 ASP A C 1
ATOM 3410 O O . ASP A 1 439 ? -27.523 10.852 -49.685 1.00 85.50 439 ASP A O 1
ATOM 3414 N N . PRO A 1 440 ? -27.771 9.089 -51.064 1.00 85.88 440 PRO A N 1
ATOM 3415 C CA . PRO A 1 440 ? -28.624 9.798 -52.015 1.00 85.88 440 PRO A CA 1
ATOM 3416 C C . PRO A 1 440 ? -29.979 10.214 -51.422 1.00 85.88 440 PRO A C 1
ATOM 3418 O O . PRO A 1 440 ? -30.687 11.010 -52.037 1.00 85.88 440 PRO A O 1
ATOM 3421 N N . LYS A 1 441 ? -30.363 9.686 -50.249 1.00 84.50 441 LYS A N 1
ATOM 3422 C CA . LYS A 1 441 ? -31.558 10.129 -49.514 1.00 84.50 441 LYS A CA 1
ATOM 3423 C C . LYS A 1 441 ? -31.349 11.471 -48.817 1.00 84.50 441 LYS A C 1
ATOM 3425 O O . LYS A 1 441 ? -32.305 12.231 -48.704 1.00 84.50 441 LYS A O 1
ATOM 3430 N N . SER A 1 442 ? -30.123 11.746 -48.378 1.00 81.56 442 SER A N 1
ATOM 3431 C CA . SER A 1 442 ? -29.760 12.970 -47.654 1.00 81.56 442 SER A CA 1
ATOM 3432 C C . SER A 1 442 ? -29.123 14.017 -48.571 1.00 81.56 442 SER A C 1
ATOM 3434 O O . SER A 1 442 ? -29.255 15.213 -48.333 1.00 81.56 442 SER A O 1
ATOM 3436 N N . TRP A 1 443 ? -28.465 13.588 -49.655 1.00 86.12 443 TRP A N 1
ATOM 3437 C CA . TRP A 1 443 ? -27.714 14.463 -50.554 1.00 86.12 443 TRP A CA 1
ATOM 3438 C C . TRP A 1 443 ? -28.114 14.253 -52.017 1.00 86.12 443 TRP A C 1
ATOM 3440 O O . TRP A 1 443 ? -27.943 13.173 -52.577 1.00 86.12 443 TRP A O 1
ATOM 3450 N N . LYS A 1 444 ? -28.585 15.315 -52.685 1.00 87.00 444 LYS A N 1
ATOM 3451 C CA . LYS A 1 444 ? -28.820 15.299 -54.139 1.00 87.00 444 LYS A CA 1
ATOM 3452 C C . LYS A 1 444 ? -27.484 15.294 -54.891 1.00 87.00 444 LYS A C 1
ATOM 3454 O O . LYS A 1 444 ? -26.642 16.150 -54.624 1.00 87.00 444 LYS A O 1
ATOM 3459 N N . ASP A 1 445 ? -27.313 14.381 -55.846 1.00 86.69 445 ASP A N 1
ATOM 3460 C CA . ASP A 1 445 ? -26.056 14.159 -56.582 1.00 86.69 445 ASP A CA 1
ATOM 3461 C C . ASP A 1 445 ? -24.845 14.000 -55.631 1.00 86.69 445 ASP A C 1
ATOM 3463 O O . ASP A 1 445 ? -23.942 14.844 -55.634 1.00 86.69 445 ASP A O 1
ATOM 3467 N N . PRO A 1 446 ? -24.837 12.962 -54.771 1.00 87.56 446 PRO A N 1
ATOM 3468 C CA . PRO A 1 446 ? -23.923 12.866 -53.629 1.00 87.56 446 PRO A CA 1
ATOM 3469 C C . PRO A 1 446 ? -22.446 12.731 -54.017 1.00 87.56 446 PRO A C 1
ATOM 3471 O O . PRO A 1 446 ? -21.577 13.177 -53.270 1.00 87.56 446 PRO A O 1
ATOM 3474 N N . GLU A 1 447 ? -22.150 12.148 -55.177 1.00 87.56 447 GLU A N 1
ATOM 3475 C CA . GLU A 1 447 ? -20.773 11.920 -55.638 1.00 87.56 447 GLU A CA 1
ATOM 3476 C C . GLU A 1 447 ? -20.145 13.142 -56.325 1.00 87.56 447 GLU A C 1
ATOM 3478 O O . GLU A 1 447 ? -18.945 13.154 -56.589 1.00 87.56 447 GLU A O 1
ATOM 3483 N N . ASN A 1 448 ? -20.939 14.176 -56.623 1.00 88.81 448 ASN A N 1
ATOM 3484 C CA . ASN A 1 448 ? -20.450 15.380 -57.288 1.00 88.81 448 ASN A CA 1
ATOM 3485 C C . ASN A 1 448 ? -20.110 16.466 -56.264 1.00 88.81 448 ASN A C 1
ATOM 3487 O O . ASN A 1 448 ? -20.932 16.791 -55.403 1.00 88.81 448 ASN A O 1
ATOM 3491 N N . PHE A 1 449 ? -18.933 17.078 -56.420 1.00 86.44 449 PHE A N 1
ATOM 3492 C CA . PHE A 1 449 ? -18.516 18.240 -55.639 1.00 86.44 449 PHE A CA 1
ATOM 3493 C C . PHE A 1 449 ? -19.341 19.469 -56.038 1.00 86.44 449 PHE A C 1
ATOM 3495 O O . PHE A 1 449 ? -19.183 19.996 -57.138 1.00 86.44 449 PHE A O 1
ATOM 3502 N N . ARG A 1 450 ? -20.242 19.901 -55.155 1.00 86.19 450 ARG A N 1
ATOM 3503 C CA . ARG A 1 450 ? -21.134 21.054 -55.328 1.00 86.19 450 ARG A CA 1
ATOM 3504 C C . ARG A 1 450 ? -21.219 21.867 -54.033 1.00 86.19 450 ARG A C 1
ATOM 3506 O O . ARG A 1 450 ? -22.113 21.617 -53.224 1.00 86.19 450 ARG A O 1
ATOM 3513 N N . PRO A 1 451 ? -20.293 22.810 -53.818 1.00 81.50 451 PRO A N 1
ATOM 3514 C CA . PRO A 1 451 ? -20.283 23.694 -52.655 1.00 81.50 451 PRO A CA 1
ATOM 3515 C C . PRO A 1 451 ? -21.618 24.397 -52.409 1.00 81.50 451 PRO A C 1
ATOM 3517 O O . PRO A 1 451 ? -22.082 24.457 -51.279 1.00 81.50 451 PRO A O 1
ATOM 3520 N N . GLU A 1 452 ? -22.299 24.828 -53.471 1.00 84.06 452 GLU A N 1
ATOM 3521 C CA . GLU A 1 452 ? -23.515 25.653 -53.420 1.00 84.06 452 GLU A CA 1
ATOM 3522 C C . GLU A 1 452 ? -24.662 25.007 -52.622 1.00 84.06 452 GLU A C 1
ATOM 3524 O O . GLU A 1 452 ? -25.600 25.687 -52.223 1.00 84.06 452 GLU A O 1
ATOM 3529 N N . ARG A 1 453 ? -24.603 23.694 -52.344 1.00 84.06 453 ARG A N 1
ATOM 3530 C CA . ARG A 1 453 ? -25.581 23.002 -51.487 1.00 84.06 453 ARG A CA 1
ATOM 3531 C C . ARG A 1 453 ? -25.572 23.478 -50.030 1.00 84.06 453 ARG A C 1
ATOM 3533 O O . ARG A 1 453 ? -26.543 23.235 -49.319 1.00 84.06 453 ARG A O 1
ATOM 3540 N N . PHE A 1 454 ? -24.482 24.100 -49.596 1.00 79.00 454 PHE A N 1
ATOM 3541 C CA . PHE A 1 454 ? -24.334 24.641 -48.251 1.00 79.00 454 PHE A CA 1
ATOM 3542 C C . PHE A 1 454 ? -24.694 26.128 -48.161 1.00 79.00 454 PHE A C 1
ATOM 3544 O O . PHE A 1 454 ? -24.892 26.646 -47.061 1.00 79.00 454 PHE A O 1
ATOM 3551 N N . GLU A 1 455 ? -24.867 26.804 -49.300 1.00 79.25 455 GLU A N 1
ATOM 3552 C CA . GLU A 1 455 ? -25.209 28.223 -49.352 1.00 79.25 455 GLU A CA 1
ATOM 3553 C C . GLU A 1 455 ? -26.622 28.454 -48.787 1.00 79.25 455 GLU A C 1
ATOM 3555 O O . GLU A 1 455 ? -27.616 27.929 -49.291 1.00 79.25 455 GLU A O 1
ATOM 3560 N N . GLY A 1 456 ? -26.717 29.203 -47.684 1.00 69.88 456 GLY A N 1
ATOM 3561 C CA . GLY A 1 456 ? -27.983 29.436 -46.978 1.00 69.88 456 GLY A CA 1
ATOM 3562 C C . GLY A 1 456 ? -28.583 28.194 -46.302 1.00 69.88 456 GLY A C 1
ATOM 3563 O O . GLY A 1 456 ? -29.732 28.244 -45.858 1.00 69.88 456 GLY A O 1
ATOM 3564 N N . SER A 1 457 ? -27.834 27.087 -46.214 1.00 72.50 457 SER A N 1
ATOM 3565 C CA . SER A 1 457 ? -28.283 25.871 -45.532 1.00 72.50 457 SER A CA 1
ATOM 3566 C C . SER A 1 457 ? -28.204 26.027 -44.007 1.00 72.50 457 SER A C 1
ATOM 3568 O O . SER A 1 457 ? -27.355 26.744 -43.482 1.00 72.50 457 SER A O 1
ATOM 3570 N N . SER A 1 458 ? -29.080 25.338 -43.271 1.00 69.25 458 SER A N 1
ATOM 3571 C CA . SER A 1 458 ? -29.011 25.265 -41.803 1.00 69.25 458 SER A CA 1
ATOM 3572 C C . SER A 1 458 ? -28.110 24.128 -41.298 1.00 69.25 458 SER A C 1
ATOM 3574 O O . SER A 1 458 ? -28.109 23.835 -40.102 1.00 69.25 458 SER A O 1
ATOM 3576 N N . ILE A 1 459 ? -27.415 23.428 -42.200 1.00 70.31 459 ILE A N 1
ATOM 3577 C CA . ILE A 1 459 ? -26.492 22.342 -41.865 1.00 70.31 459 ILE A CA 1
ATOM 3578 C C . ILE A 1 459 ? -25.189 23.000 -41.414 1.00 70.31 459 ILE A C 1
ATOM 3580 O O . ILE A 1 459 ? -24.614 23.770 -42.169 1.00 70.31 459 ILE A O 1
ATOM 3584 N N . ASP A 1 460 ? -24.752 22.733 -40.180 1.00 63.56 460 ASP A N 1
ATOM 3585 C CA . ASP A 1 460 ? -23.568 23.374 -39.605 1.00 63.56 460 ASP A CA 1
ATOM 3586 C C . ASP A 1 460 ? -22.453 22.384 -39.230 1.00 63.56 460 ASP A C 1
ATOM 3588 O O . ASP A 1 460 ? -22.661 21.197 -38.963 1.00 63.56 460 ASP A O 1
ATOM 3592 N N . PHE A 1 461 ? -21.235 22.916 -39.128 1.00 59.69 461 PHE A N 1
ATOM 3593 C CA . PHE A 1 461 ? -20.042 22.204 -38.656 1.00 59.69 461 PHE A CA 1
ATOM 3594 C C . PHE A 1 461 ? -20.075 21.811 -37.169 1.00 59.69 461 PHE A C 1
ATOM 3596 O O . PHE A 1 461 ? -19.219 21.053 -36.690 1.00 59.69 461 PHE A O 1
ATOM 3603 N N . ARG A 1 462 ? -21.029 22.348 -36.399 1.00 56.00 462 ARG A N 1
ATOM 3604 C CA . ARG A 1 462 ? -21.085 22.191 -34.937 1.00 56.00 462 ARG A CA 1
ATOM 3605 C C . ARG A 1 462 ? -21.710 20.856 -34.530 1.00 56.00 462 ARG A C 1
ATOM 3607 O O . ARG A 1 462 ? -21.614 20.478 -33.361 1.00 56.00 462 ARG A O 1
ATOM 3614 N N . GLY A 1 463 ? -22.223 20.094 -35.499 1.00 57.81 463 GLY A N 1
ATOM 3615 C CA . GLY A 1 463 ? -22.713 18.730 -35.308 1.00 57.81 463 GLY A CA 1
ATOM 3616 C C . GLY A 1 463 ? -24.139 18.682 -34.779 1.00 57.81 463 GLY A C 1
ATOM 3617 O O . GLY A 1 463 ? -24.487 17.738 -34.069 1.00 57.81 463 GLY A O 1
ATOM 3618 N N . ASN A 1 464 ? -24.940 19.702 -35.093 1.00 56.69 464 ASN A N 1
ATOM 3619 C CA . ASN A 1 464 ? -26.351 19.756 -34.717 1.00 56.69 464 ASN A CA 1
ATOM 3620 C C . ASN A 1 464 ? -27.247 18.935 -35.657 1.00 56.69 464 ASN A C 1
ATOM 3622 O O . ASN A 1 464 ? -28.370 18.604 -35.284 1.00 56.69 464 ASN A O 1
ATOM 3626 N N . ASN A 1 465 ? -26.749 18.574 -36.845 1.00 63.06 465 ASN A N 1
ATOM 3627 C CA . ASN A 1 465 ? -27.478 17.777 -37.824 1.00 63.06 465 ASN A CA 1
ATOM 3628 C C . ASN A 1 465 ? -26.708 16.485 -38.165 1.00 63.06 465 ASN A C 1
ATOM 3630 O O . ASN A 1 465 ? -25.522 16.524 -38.487 1.00 63.06 465 ASN A O 1
ATOM 3634 N N . PHE A 1 466 ? -27.367 15.326 -38.070 1.00 67.31 466 PHE A N 1
ATOM 3635 C CA . PHE A 1 466 ? -26.738 14.005 -38.251 1.00 67.31 466 PHE A CA 1
ATOM 3636 C C . PHE A 1 466 ? -26.505 13.628 -39.723 1.00 67.31 466 PHE A C 1
ATOM 3638 O O . PHE A 1 466 ? -25.898 12.596 -40.003 1.00 67.31 466 PHE A O 1
ATOM 3645 N N . GLU A 1 467 ? -26.957 14.474 -40.648 1.00 72.81 467 GLU A N 1
ATOM 3646 C CA . GLU A 1 467 ? -26.719 14.364 -42.090 1.00 72.81 467 GLU A CA 1
ATOM 3647 C C . GLU A 1 467 ? -25.255 14.672 -42.470 1.00 72.81 467 GLU A C 1
ATOM 3649 O O . GLU A 1 467 ? -24.786 14.220 -43.516 1.00 72.81 467 GLU A O 1
ATOM 3654 N N . LEU A 1 468 ? -24.506 15.372 -41.598 1.00 74.19 468 LEU A N 1
ATOM 3655 C CA . LEU A 1 468 ? -23.078 15.669 -41.750 1.00 74.19 468 LEU A CA 1
ATOM 3656 C C . LEU A 1 468 ? -22.333 15.500 -40.412 1.00 74.19 468 LEU A C 1
ATOM 3658 O O . LEU A 1 468 ? -22.554 16.237 -39.455 1.00 74.19 468 LEU A O 1
ATOM 3662 N N . LEU A 1 469 ? -21.420 14.525 -40.334 1.00 72.19 469 LEU A N 1
ATOM 3663 C CA . LEU A 1 469 ? -20.701 14.173 -39.101 1.00 72.19 469 LEU A CA 1
ATOM 3664 C C . LEU A 1 469 ? -19.187 14.279 -39.281 1.00 72.19 469 LEU A C 1
ATOM 3666 O O . LEU A 1 469 ? -18.540 13.363 -39.788 1.00 72.19 469 LEU A O 1
ATOM 3670 N N . LEU A 1 470 ? -18.614 15.384 -38.811 1.00 65.38 470 LEU A N 1
ATOM 3671 C CA . LEU A 1 470 ? -17.203 15.698 -39.015 1.00 65.38 470 LEU A CA 1
ATOM 3672 C C . LEU A 1 470 ? -16.344 15.289 -37.812 1.00 65.38 470 LEU A C 1
ATOM 3674 O O . LEU A 1 470 ? -16.808 15.156 -36.671 1.00 65.38 470 LEU A O 1
ATOM 3678 N N . PHE A 1 471 ? -15.054 15.067 -38.069 1.00 54.84 471 PHE A N 1
ATOM 3679 C CA . PHE A 1 471 ? -14.085 14.744 -37.026 1.00 54.84 471 PHE A CA 1
ATOM 3680 C C . PHE A 1 471 ? -13.897 15.956 -36.103 1.00 54.84 471 PHE A C 1
ATOM 3682 O O . PHE A 1 471 ? -13.385 16.990 -36.519 1.00 54.84 471 PHE A O 1
ATOM 3689 N N . GLY A 1 472 ? -14.332 15.828 -34.848 1.00 54.19 472 GLY A N 1
ATOM 3690 C CA . GLY A 1 472 ? -14.280 16.907 -33.857 1.00 54.19 472 GLY A CA 1
ATOM 3691 C C . GLY A 1 472 ? -15.596 17.666 -33.641 1.00 54.19 472 GLY A C 1
ATOM 3692 O O . GLY A 1 472 ? -15.652 18.490 -32.737 1.00 54.19 472 GLY A O 1
ATOM 3693 N N . SER A 1 473 ? -16.684 17.385 -34.364 1.00 53.97 473 SER A N 1
ATOM 3694 C CA . SER A 1 473 ? -17.979 18.014 -34.049 1.00 53.97 473 SER A CA 1
ATOM 3695 C C . SER A 1 473 ? -18.509 17.556 -32.674 1.00 53.97 473 SER A C 1
ATOM 3697 O O . SER A 1 473 ? -18.457 16.368 -32.329 1.00 53.97 473 SER A O 1
ATOM 3699 N N . GLY A 1 474 ? -19.002 18.505 -31.866 1.00 55.50 474 GLY A N 1
ATOM 3700 C CA . GLY A 1 474 ? -19.436 18.311 -30.472 1.00 55.50 474 GLY A CA 1
ATOM 3701 C C . GLY A 1 474 ? -18.393 18.716 -29.410 1.00 55.50 474 GLY A C 1
ATOM 3702 O O . GLY A 1 474 ? -17.403 19.377 -29.700 1.00 55.50 474 GLY A O 1
ATOM 3703 N N . ARG A 1 475 ? -18.582 18.304 -28.141 1.00 51.09 475 ARG A N 1
ATOM 3704 C CA . ARG A 1 475 ? -17.754 18.726 -26.973 1.00 51.09 475 ARG A CA 1
ATOM 3705 C C . ARG A 1 475 ? -16.267 18.306 -27.008 1.00 51.09 475 ARG A C 1
ATOM 3707 O O . ARG A 1 475 ? -15.567 18.491 -26.020 1.00 51.09 475 ARG A O 1
ATOM 3714 N N . ARG A 1 476 ? -15.798 17.676 -28.089 1.00 50.88 476 ARG A N 1
ATOM 3715 C CA . ARG A 1 476 ? -14.403 17.233 -28.289 1.00 50.88 476 ARG A CA 1
ATOM 3716 C C . ARG A 1 476 ? -13.757 17.895 -29.513 1.00 50.88 476 ARG A C 1
ATOM 3718 O O . ARG A 1 476 ? -12.863 17.308 -30.117 1.00 50.88 476 ARG A O 1
ATOM 3725 N N . MET A 1 477 ? -14.245 19.074 -29.898 1.00 56.25 477 MET A N 1
ATOM 3726 C CA . MET A 1 477 ? -13.658 19.881 -30.966 1.00 56.25 477 MET A CA 1
ATOM 3727 C C . MET A 1 477 ? -12.176 20.128 -30.702 1.00 56.25 477 MET A C 1
ATOM 3729 O O . MET A 1 477 ? -11.777 20.358 -29.560 1.00 56.25 477 MET A O 1
ATOM 3733 N N . CYS A 1 478 ? -11.367 20.028 -31.762 1.00 57.78 478 CYS A N 1
ATOM 3734 C CA . CYS A 1 478 ? -9.942 20.320 -31.692 1.00 57.78 478 CYS A CA 1
ATOM 3735 C C . CYS A 1 478 ? -9.755 21.720 -31.083 1.00 57.78 478 CYS A C 1
ATOM 3737 O O . CYS A 1 478 ? -10.274 22.682 -31.657 1.00 57.78 478 CYS A O 1
ATOM 3739 N N . PRO A 1 479 ? -9.006 21.866 -29.974 1.00 53.09 479 PRO A N 1
ATOM 3740 C CA . PRO A 1 479 ? -8.778 23.167 -29.349 1.00 53.09 479 PRO A CA 1
ATOM 3741 C C . PRO A 1 479 ? -8.170 24.186 -30.318 1.00 53.09 479 PRO A C 1
ATOM 3743 O O . PRO A 1 479 ? -8.452 25.372 -30.205 1.00 53.09 479 PRO A O 1
ATOM 3746 N N . GLY A 1 480 ? -7.388 23.723 -31.303 1.00 52.38 480 GLY A N 1
ATOM 3747 C CA . GLY A 1 480 ? -6.792 24.568 -32.339 1.00 52.38 480 GLY A CA 1
ATOM 3748 C C . GLY A 1 480 ? -7.812 25.235 -33.267 1.00 52.38 480 GLY A C 1
ATOM 3749 O O . GLY A 1 480 ? -7.566 26.349 -33.713 1.00 52.38 480 GLY A O 1
ATOM 3750 N N . ILE A 1 481 ? -8.975 24.613 -33.503 1.00 51.94 481 ILE A N 1
ATOM 3751 C CA . ILE A 1 481 ? -10.074 25.236 -34.263 1.00 51.94 481 ILE A CA 1
ATOM 3752 C C . ILE A 1 481 ? -10.711 26.354 -33.437 1.00 51.94 481 ILE A C 1
ATOM 3754 O O . ILE A 1 481 ? -10.881 27.461 -33.938 1.00 51.94 481 ILE A O 1
ATOM 3758 N N . SER A 1 482 ? -11.001 26.099 -32.158 1.00 51.66 482 SER A N 1
ATOM 3759 C CA . SER A 1 482 ? -11.523 27.132 -31.257 1.00 51.66 482 SER A CA 1
ATOM 3760 C C . SER A 1 482 ? -10.538 28.294 -31.096 1.00 51.66 482 SER A C 1
ATOM 3762 O O . SER A 1 482 ? -10.947 29.447 -31.116 1.00 51.66 482 SER A O 1
ATOM 3764 N N . PHE A 1 483 ? -9.236 28.005 -31.004 1.00 50.19 483 PHE A N 1
ATOM 3765 C CA . PHE A 1 483 ? -8.182 29.014 -30.881 1.00 50.19 483 PHE A CA 1
ATOM 3766 C C . PHE A 1 483 ? -8.029 29.863 -32.152 1.00 50.19 483 PHE A C 1
ATOM 3768 O O . PHE A 1 483 ? -7.825 31.070 -32.057 1.00 50.19 483 PHE A O 1
ATOM 3775 N N . ALA A 1 484 ? -8.158 29.257 -33.336 1.00 50.12 484 ALA A N 1
ATOM 3776 C CA . ALA A 1 484 ? -8.150 29.986 -34.601 1.00 50.12 484 ALA A CA 1
ATOM 3777 C C . ALA A 1 484 ? -9.375 30.907 -34.742 1.00 50.12 484 ALA A C 1
ATOM 3779 O O . ALA A 1 484 ? -9.223 32.049 -35.154 1.00 50.12 484 ALA A O 1
ATOM 3780 N N . ILE A 1 485 ? -10.567 30.445 -34.341 1.00 48.81 485 ILE A N 1
ATOM 3781 C CA . ILE A 1 485 ? -11.799 31.252 -34.365 1.00 48.81 485 ILE A CA 1
ATOM 3782 C C . ILE A 1 485 ? -11.705 32.432 -33.381 1.00 48.81 485 ILE A C 1
ATOM 3784 O O . ILE A 1 485 ? -11.990 33.565 -33.755 1.00 48.81 485 ILE A O 1
ATOM 3788 N N . SER A 1 486 ? -11.246 32.201 -32.145 1.00 46.59 486 SER A N 1
ATOM 3789 C CA . SER A 1 486 ? -11.190 33.242 -31.106 1.00 46.59 486 SER A CA 1
ATOM 3790 C C . SER A 1 486 ? -10.122 34.319 -31.326 1.00 46.59 486 SER A C 1
ATOM 3792 O O . SER A 1 486 ? -10.306 35.437 -30.860 1.00 46.59 486 SER A O 1
ATOM 3794 N N . ASN A 1 487 ? -9.014 34.023 -32.016 1.00 45.91 487 ASN A N 1
ATOM 3795 C CA . ASN A 1 487 ? -8.005 35.049 -32.328 1.00 45.91 487 ASN A CA 1
ATOM 3796 C C . ASN A 1 487 ? -8.444 36.009 -33.442 1.00 45.91 487 ASN A C 1
ATOM 3798 O O . ASN A 1 487 ? -7.841 37.062 -33.593 1.00 45.91 487 ASN A O 1
ATOM 3802 N N . ILE A 1 488 ? -9.478 35.658 -34.207 1.00 46.28 488 ILE A N 1
ATOM 3803 C CA . ILE A 1 488 ? -9.955 36.445 -35.351 1.00 46.28 488 ILE A CA 1
ATOM 3804 C C . ILE A 1 488 ? -11.173 37.300 -34.972 1.00 46.28 488 ILE A C 1
ATOM 3806 O O . ILE A 1 488 ? -11.429 38.302 -35.617 1.00 46.28 488 ILE A O 1
ATOM 3810 N N . GLU A 1 489 ? -11.879 36.991 -33.878 1.00 41.22 489 GLU A N 1
ATOM 3811 C CA . GLU A 1 489 ? -12.895 37.889 -33.288 1.00 41.22 489 GLU A CA 1
ATOM 3812 C C . GLU A 1 489 ? -12.284 39.109 -32.557 1.00 41.22 489 GLU A C 1
ATOM 3814 O O . GLU A 1 489 ? -13.015 39.945 -32.025 1.00 41.22 489 GLU A O 1
ATOM 3819 N N . LEU A 1 490 ? -10.949 39.205 -32.511 1.00 39.91 490 LEU A N 1
ATOM 3820 C CA . LEU A 1 490 ? -10.185 40.304 -31.907 1.00 39.91 490 LEU A CA 1
ATOM 3821 C C . LEU A 1 490 ? -9.506 41.231 -32.941 1.00 39.91 490 LEU A C 1
ATOM 3823 O O . LEU A 1 490 ? -8.820 42.170 -32.533 1.00 39.91 490 LEU A O 1
ATOM 3827 N N . GLU A 1 491 ? -9.725 41.006 -34.241 1.00 36.81 491 GLU A N 1
ATOM 3828 C CA . GLU A 1 491 ? -9.436 41.941 -35.347 1.00 36.81 491 GLU A CA 1
ATOM 3829 C C . GLU A 1 491 ? -10.745 42.367 -36.023 1.00 36.81 491 GLU A C 1
ATOM 3831 O O . GLU A 1 491 ? -10.828 43.545 -36.446 1.00 36.81 491 GLU A O 1
#